Protein AF-A0A183CKM4-F1 (afdb_monomer)

Foldseek 3Di:
DDDDDDDDDPPPQDPWDADPVLDIPSDPPVFDPDCVTPSVLVSLVNVCVVPVVSCCVNVNDDVVQQQFPPVPPDDDQVQQCPDPPDSHTHAPVRHDDDDPPVVVCCVPCVVVDDDDDLLPDDLLVLVVQLVRVPPDPSNLSSLLNCVVVQWWAFQVVRWIKHADPPKDDFPDDPPFKTFIWIFIQDPVVRDTDTDTDIDGPVRIDDRRDDPPDPDDDDDDDDDDDDDDDDDDDDDDDDDDDDDDDDDDDDDDDDDDDDPPPVVLVVLVVQLVCQLVQNHDPPVVVVVSLVVCLVPVCSCVVRVVLVSLVSCLVRPLLNSLSSLLVCLVPPVPSNVVVLVVLLVDQDDPSSLNSLLNNVVSCLVVVHDDPPVSVVSVLVRLLVSLVVCVVVPPVVVSLVSLLSSLVSLLSLLVRPPNDDPVVLVVLLVSLVVPVVDPSSVVSNVSSVVSVVD

InterPro domains:
  IPR007282 NOT2/NOT3/NOT5, C-terminal [PF04153] (79-204)
  IPR019312 CCR4-NOT transcription complex subunit 11, C-terminal domain [PF10155] (316-444)
  IPR038635 CCR4-NOT complex subunit 2/3/5, C-terminal domain superfamily [G3DSA:2.30.30.1020] (27-220)
  IPR040168 Not2/Not3/Not5 [PTHR23326] (15-205)

Mean predicted aligned error: 20.28 Å

Nearest PDB structures (foldseek):
  5fu7-assembly2_F  TM=8.523E-01  e=6.180E-17  Homo sapiens
  4c0g-assembly3_F  TM=9.162E-01  e=1.648E-05  Homo sapiens
  4c0f-assembly2_D  TM=7.193E-01  e=8.018E-07  Homo sapiens
  4by6-assembly2_B  TM=6.004E-01  e=2.706E-07  Saccharomyces cerevisiae S288C
  4by6-assembly1_E  TM=6.064E-01  e=3.766E-07  Saccharomyces cerevisiae S288C

Organism: Globodera pallida (NCBI:txid36090)

Secondary structure (DSSP, 8-state):
----PPPPP-------EE-TTS-EE---TTS--STTSHHHHHHHHHHGGG-HHHHHHHT---GGGSS--TT-SSS-GGGG---TT-SSPPPGGGS-----GGG-THHHHGGGSPP--GGGS-HHHHHHHHHHSTTSHHHHHHHHHHHHTT-EEETTTTEEEEE-TTPPP-EEETTTEEEEEEEEEETTTTEEEEEEEEEEGGGB--S---TT----------S-----------------------------------THHHHHHHHHHHHHHHTTT-PPPHHHHHHHHHHHHH-GGGGTTTTGGGGHHHHHHH-HHHHHHHHHHHHHH-HHHHHHHHHHHHHSPP-HHHHHHHHHHHHHHHHTTPPP-HHHHHHHHHHHHHHHHHHHHTT-HHHHHHHHHHHHHHHHHHHH-TT---HHHHHHHHHHHHHTTTSHHHHHHHHHHHHHHH-

Structure (mmCIF, N/CA/C/O backbone):
data_AF-A0A183CKM4-F1
#
_entry.id   AF-A0A183CKM4-F1
#
loop_
_atom_site.group_PDB
_atom_site.id
_atom_site.type_symbol
_atom_site.label_atom_id
_atom_site.label_alt_id
_atom_site.label_comp_id
_atom_site.label_asym_id
_atom_site.label_entity_id
_atom_site.label_seq_id
_atom_site.pdbx_PDB_ins_code
_atom_site.Cartn_x
_atom_site.Cartn_y
_atom_site.Cartn_z
_atom_site.occupancy
_atom_site.B_iso_or_equiv
_atom_site.auth_seq_id
_atom_site.auth_comp_id
_atom_site.auth_asym_id
_atom_site.auth_atom_id
_atom_site.pdbx_PDB_model_num
ATOM 1 N N . MET A 1 1 ? 6.998 75.369 54.227 1.00 36.34 1 MET A N 1
ATOM 2 C CA . MET A 1 1 ? 7.201 73.943 53.897 1.00 36.34 1 MET A CA 1
ATOM 3 C C . MET A 1 1 ? 6.479 73.640 52.594 1.00 36.34 1 MET A C 1
ATOM 5 O O . MET A 1 1 ? 5.259 73.588 52.594 1.00 36.34 1 MET A O 1
ATOM 9 N N . LYS A 1 2 ? 7.208 73.531 51.478 1.00 32.09 2 LYS A N 1
ATOM 10 C CA . LYS A 1 2 ? 6.679 73.035 50.200 1.00 32.09 2 LYS A CA 1
ATOM 11 C C . LYS A 1 2 ? 7.373 71.707 49.904 1.00 32.09 2 LYS A C 1
ATOM 13 O O . LYS A 1 2 ? 8.597 71.652 49.938 1.00 32.09 2 LYS A O 1
ATOM 18 N N . GLN A 1 3 ? 6.566 70.670 49.691 1.00 36.59 3 GLN A N 1
ATOM 19 C CA . GLN A 1 3 ? 6.976 69.362 49.182 1.00 36.59 3 GLN A CA 1
ATOM 20 C C . GLN A 1 3 ? 7.604 69.516 47.797 1.00 36.59 3 GLN A C 1
ATOM 22 O O . GLN A 1 3 ? 7.101 70.275 46.968 1.00 36.59 3 GLN A O 1
ATOM 27 N N . GLN A 1 4 ? 8.677 68.769 47.552 1.00 34.84 4 GLN A N 1
ATOM 28 C CA . GLN A 1 4 ? 9.322 68.662 46.253 1.00 34.84 4 GLN A CA 1
ATOM 29 C C . GLN A 1 4 ? 9.299 67.186 45.847 1.00 34.84 4 GLN A C 1
ATOM 31 O O . GLN A 1 4 ? 9.821 66.334 46.565 1.00 34.84 4 GLN A O 1
ATOM 36 N N . LEU A 1 5 ? 8.610 66.910 44.736 1.00 41.34 5 LEU A N 1
ATOM 37 C CA . LEU A 1 5 ? 8.597 65.625 44.044 1.00 41.34 5 LEU A CA 1
ATOM 38 C C . LEU A 1 5 ? 10.005 65.288 43.531 1.00 41.34 5 LEU A C 1
ATOM 40 O O . LEU A 1 5 ? 10.700 66.168 43.021 1.00 41.34 5 LEU A O 1
ATOM 44 N N . ALA A 1 6 ? 10.378 64.010 43.605 1.00 35.78 6 ALA A N 1
ATOM 45 C CA . ALA A 1 6 ? 11.508 63.439 42.874 1.00 35.78 6 ALA A CA 1
ATOM 46 C C . ALA A 1 6 ? 10.998 62.709 41.607 1.00 35.78 6 ALA A C 1
ATOM 48 O O . ALA A 1 6 ? 9.869 62.214 41.622 1.00 35.78 6 ALA A O 1
ATOM 49 N N . PRO A 1 7 ? 11.780 62.676 40.511 1.00 39.44 7 PRO A N 1
ATOM 50 C CA . PRO A 1 7 ? 11.288 62.347 39.174 1.00 39.44 7 PRO A CA 1
ATOM 51 C C . PRO A 1 7 ? 11.254 60.835 38.896 1.00 39.44 7 PRO A C 1
ATOM 53 O O . PRO A 1 7 ? 12.168 60.104 39.279 1.00 39.44 7 PRO A O 1
ATOM 56 N N . GLU A 1 8 ? 10.220 60.386 38.178 1.00 37.56 8 GLU A N 1
ATOM 57 C CA . GLU A 1 8 ? 10.169 59.066 37.538 1.00 37.56 8 GLU A CA 1
ATOM 58 C C . GLU A 1 8 ? 11.313 58.932 36.524 1.00 37.56 8 GLU A C 1
ATOM 60 O O . GLU A 1 8 ? 11.471 59.751 35.617 1.00 37.56 8 GLU A O 1
ATOM 65 N N . ASN A 1 9 ? 12.113 57.880 36.680 1.00 35.09 9 ASN A N 1
ATOM 66 C CA . ASN A 1 9 ? 13.118 57.481 35.706 1.00 35.09 9 ASN A CA 1
ATOM 67 C C . ASN A 1 9 ? 12.404 56.638 34.632 1.00 35.09 9 ASN A C 1
ATOM 69 O O . ASN A 1 9 ? 11.726 55.680 35.010 1.00 35.09 9 ASN A O 1
ATOM 73 N N . PRO A 1 10 ? 12.506 56.949 33.326 1.00 41.66 10 PRO A N 1
ATOM 74 C CA . PRO A 1 10 ? 11.855 56.154 32.297 1.00 41.66 10 PRO A CA 1
ATOM 75 C C . PRO A 1 10 ? 12.564 54.804 32.237 1.00 41.66 10 PRO A C 1
ATOM 77 O O . PRO A 1 10 ? 13.668 54.688 31.698 1.00 41.66 10 PRO A O 1
ATOM 80 N N . GLU A 1 11 ? 11.954 53.781 32.836 1.00 44.72 11 GLU A N 1
ATOM 81 C CA . GLU A 1 11 ? 12.382 52.408 32.632 1.00 44.72 11 GLU A CA 1
ATOM 82 C C . GLU A 1 11 ? 12.466 52.185 31.125 1.00 44.72 11 GLU A C 1
ATOM 84 O O . GLU A 1 11 ? 11.502 52.395 30.384 1.00 44.72 11 GLU A O 1
ATOM 89 N N . LYS A 1 12 ? 13.661 51.809 30.657 1.00 46.12 12 LYS A N 1
ATOM 90 C CA . LYS A 1 12 ? 13.838 51.222 29.335 1.00 46.12 12 LYS A CA 1
ATOM 91 C C . LYS A 1 12 ? 12.820 50.098 29.256 1.00 46.12 12 LYS A C 1
ATOM 93 O O . LYS A 1 12 ? 13.036 49.053 29.864 1.00 46.12 12 LYS A O 1
ATOM 98 N N . VAL A 1 13 ? 11.721 50.333 28.543 1.00 52.66 13 VAL A N 1
ATOM 99 C CA . VAL A 1 13 ? 10.747 49.303 28.206 1.00 52.66 13 VAL A CA 1
ATOM 100 C C . VAL A 1 13 ? 11.523 48.306 27.365 1.00 52.66 13 VAL A C 1
ATOM 102 O O . VAL A 1 13 ? 11.691 48.476 26.158 1.00 52.66 13 VAL A O 1
ATOM 105 N N . GLY A 1 14 ? 12.120 47.315 28.027 1.00 57.81 14 GLY A N 1
ATOM 106 C CA . GLY A 1 14 ? 12.705 46.187 27.339 1.00 57.81 14 GLY A CA 1
ATOM 107 C C . GLY A 1 14 ? 11.608 45.609 26.457 1.00 57.81 14 GLY A C 1
ATOM 108 O O . GLY A 1 14 ? 10.433 45.627 26.825 1.00 57.81 14 GLY A O 1
ATOM 109 N N . GLY A 1 15 ? 11.956 45.113 25.278 1.00 69.31 15 GLY A N 1
ATOM 110 C CA . GLY A 1 15 ? 11.014 44.275 24.551 1.00 69.31 15 GLY A CA 1
ATOM 111 C C . GLY A 1 15 ? 10.627 43.047 25.384 1.00 69.31 15 GLY A C 1
ATOM 112 O O . GLY A 1 15 ? 11.151 42.804 26.477 1.00 69.31 15 GLY A O 1
ATOM 113 N N . ILE A 1 16 ? 9.730 42.243 24.830 1.00 78.88 16 ILE A N 1
ATOM 114 C CA . ILE A 1 16 ? 9.413 40.915 25.355 1.00 78.88 16 ILE A CA 1
ATOM 115 C C . ILE A 1 16 ? 10.720 40.112 25.468 1.00 78.88 16 ILE A C 1
ATOM 117 O O . ILE A 1 16 ? 11.472 40.013 24.497 1.00 78.88 16 ILE A O 1
ATOM 121 N N . GLN A 1 17 ? 11.004 39.563 26.651 1.00 79.06 17 GLN A N 1
ATOM 122 C CA . GLN A 1 17 ? 12.211 38.780 26.918 1.00 79.06 17 GLN A CA 1
ATOM 123 C C . GLN A 1 17 ? 11.848 37.311 27.097 1.00 79.06 17 GLN A C 1
ATOM 125 O O . GLN A 1 17 ? 10.969 36.970 27.879 1.00 79.06 17 GLN A O 1
ATOM 130 N N . THR A 1 18 ? 12.546 36.439 26.385 1.00 73.56 18 THR A N 1
ATOM 131 C CA . THR A 1 18 ? 12.329 34.988 26.390 1.00 73.56 18 THR A CA 1
ATOM 132 C C . THR A 1 18 ? 13.556 34.290 26.958 1.00 73.56 18 THR A C 1
ATOM 134 O O . THR A 1 18 ? 14.667 34.526 26.474 1.00 73.56 18 THR A O 1
ATOM 137 N N . HIS A 1 19 ? 13.356 33.414 27.933 1.00 77.38 19 HIS A N 1
ATOM 138 C CA . HIS A 1 19 ? 14.413 32.671 28.614 1.00 77.38 19 HIS A CA 1
ATOM 139 C C . HIS A 1 19 ? 14.548 31.240 28.051 1.00 77.38 19 HIS A C 1
ATOM 141 O O . HIS A 1 19 ? 13.590 30.719 27.475 1.00 77.38 19 HIS A O 1
ATOM 147 N N . PRO A 1 20 ? 15.720 30.586 28.192 1.00 67.62 20 PRO A N 1
ATOM 148 C CA . PRO A 1 20 ? 15.959 29.224 27.686 1.00 67.62 20 PRO A CA 1
ATOM 149 C C . PRO A 1 20 ? 15.082 28.134 28.322 1.00 67.62 20 PRO A C 1
ATOM 151 O O . PRO A 1 20 ? 14.969 27.043 27.778 1.00 67.62 20 PRO A O 1
ATOM 154 N N . ASP A 1 21 ? 14.463 28.420 29.467 1.00 66.75 21 ASP A N 1
ATOM 155 C CA . ASP A 1 21 ? 13.521 27.546 30.177 1.00 66.75 21 ASP A CA 1
ATOM 156 C C . ASP A 1 21 ? 12.076 27.645 29.639 1.00 66.75 21 ASP A C 1
ATOM 158 O O . ASP A 1 21 ? 11.161 27.043 30.201 1.00 66.75 21 ASP A O 1
ATOM 162 N N . GLY A 1 22 ? 11.853 28.420 28.570 1.00 67.06 22 GLY A N 1
ATOM 163 C CA . GLY A 1 22 ? 10.538 28.646 27.968 1.00 67.06 22 GLY A CA 1
ATOM 164 C C . GLY A 1 22 ? 9.711 29.741 28.649 1.00 67.06 22 GLY A C 1
ATOM 165 O O . GLY A 1 22 ? 8.569 29.970 28.251 1.00 67.06 22 GLY A O 1
ATOM 166 N N . ARG A 1 23 ? 10.246 30.450 29.654 1.00 75.81 23 ARG A N 1
ATOM 167 C CA . ARG A 1 23 ? 9.539 31.570 30.293 1.00 75.81 23 ARG A CA 1
ATOM 168 C C . ARG A 1 23 ? 9.643 32.846 29.468 1.00 75.81 23 ARG A C 1
ATOM 170 O O . ARG A 1 23 ? 10.711 33.207 28.975 1.00 75.81 23 ARG A O 1
ATOM 177 N N . VAL A 1 24 ? 8.533 33.577 29.386 1.00 79.44 24 VAL A N 1
ATOM 178 C CA . VAL A 1 24 ? 8.466 34.890 28.735 1.00 79.44 24 VAL A CA 1
ATOM 179 C C . VAL A 1 24 ? 8.153 35.952 29.774 1.00 79.44 24 VAL A C 1
ATOM 181 O O . VAL A 1 24 ? 7.127 35.902 30.447 1.00 79.44 24 VAL A O 1
ATOM 184 N N . THR A 1 25 ? 9.056 36.910 29.919 1.00 81.44 25 THR A N 1
ATOM 185 C CA . THR A 1 25 ? 8.960 38.018 30.867 1.00 81.44 25 THR A CA 1
ATOM 186 C C . THR A 1 25 ? 8.824 39.340 30.126 1.00 81.44 25 THR A C 1
ATOM 188 O O . THR A 1 25 ? 9.180 39.444 28.951 1.00 81.44 25 THR A O 1
ATOM 191 N N . ASN A 1 26 ? 8.348 40.370 30.829 1.00 81.62 26 ASN A N 1
ATOM 192 C CA . ASN A 1 26 ? 8.188 41.716 30.276 1.00 81.62 26 ASN A CA 1
ATOM 193 C C . ASN A 1 26 ? 7.140 41.790 29.140 1.00 81.62 26 ASN A C 1
ATOM 195 O O . ASN A 1 26 ? 7.306 42.501 28.150 1.00 81.62 26 ASN A O 1
ATOM 199 N N . ILE A 1 27 ? 6.057 41.012 29.284 1.00 79.75 27 ILE A N 1
ATOM 200 C CA . ILE A 1 27 ? 4.868 41.092 28.426 1.00 79.75 27 ILE A CA 1
ATOM 201 C C . ILE A 1 27 ? 4.082 42.345 28.843 1.00 79.75 27 ILE A C 1
ATOM 203 O O . ILE A 1 27 ? 3.710 42.450 30.015 1.00 79.75 27 ILE A O 1
ATOM 207 N N . PRO A 1 28 ? 3.816 43.300 27.933 1.00 82.25 28 PRO A N 1
ATOM 208 C CA . PRO A 1 28 ? 3.028 44.486 28.253 1.00 82.25 28 PRO A CA 1
ATOM 209 C C . PRO A 1 28 ? 1.651 44.108 28.807 1.00 82.25 28 PRO A C 1
ATOM 211 O O . PRO A 1 28 ? 0.993 43.227 28.268 1.00 82.25 28 PRO A O 1
ATOM 214 N N . SER A 1 29 ? 1.151 44.827 29.811 1.00 75.19 29 SER A N 1
ATOM 215 C CA . SER A 1 29 ? -0.142 44.540 30.461 1.00 75.19 29 SER A CA 1
ATOM 216 C C . SER A 1 29 ? -1.373 44.690 29.551 1.00 75.19 29 SER A C 1
ATOM 218 O O . SER A 1 29 ? -2.463 44.266 29.917 1.00 75.19 29 SER A O 1
ATOM 220 N N . ARG A 1 30 ? -1.209 45.264 28.350 1.00 82.56 30 ARG A N 1
ATOM 221 C CA . ARG A 1 30 ? -2.235 45.303 27.288 1.00 82.56 30 ARG A CA 1
ATOM 222 C C . ARG A 1 30 ? -2.192 44.097 26.340 1.00 82.56 30 ARG A C 1
ATOM 224 O O . ARG A 1 30 ? -3.063 43.975 25.486 1.00 82.56 30 ARG A O 1
ATOM 231 N N . MET A 1 31 ? -1.160 43.262 26.428 1.00 79.69 31 MET A N 1
ATOM 232 C CA . MET A 1 31 ? -0.961 42.086 25.587 1.00 79.69 31 MET A CA 1
ATOM 233 C C . MET A 1 31 ? -1.436 40.835 26.330 1.00 79.69 31 MET A C 1
ATOM 235 O O . MET A 1 31 ? -1.273 40.722 27.542 1.00 79.69 31 MET A O 1
ATOM 239 N N . LEU A 1 32 ? -2.009 39.887 25.588 1.00 84.06 32 LEU A N 1
ATOM 240 C CA . LEU A 1 32 ? -2.391 38.583 26.123 1.00 84.06 32 LEU A CA 1
ATOM 241 C C . LEU A 1 32 ? -1.155 37.849 26.660 1.00 84.06 32 LEU A C 1
ATOM 243 O O . LEU A 1 32 ? -0.163 37.681 25.946 1.00 84.06 32 LEU A O 1
ATOM 247 N N . ASN A 1 33 ? -1.230 37.432 27.922 1.00 80.88 33 ASN A N 1
ATOM 248 C CA . ASN A 1 33 ? -0.178 36.717 28.647 1.00 80.88 33 ASN A CA 1
ATOM 249 C C . ASN A 1 33 ? -0.422 35.197 28.711 1.00 80.88 33 ASN A C 1
ATOM 251 O O . ASN A 1 33 ? 0.251 34.500 29.468 1.00 80.88 33 ASN A O 1
ATOM 255 N N . ASP A 1 34 ? -1.383 34.699 27.935 1.00 81.06 34 ASP A N 1
ATOM 256 C CA . ASP A 1 34 ? -1.747 33.291 27.831 1.00 81.06 34 ASP A CA 1
ATOM 257 C C . ASP A 1 34 ? -1.166 32.633 26.562 1.00 81.06 34 ASP A C 1
ATOM 259 O O . ASP A 1 34 ? -0.466 33.255 25.755 1.00 81.06 34 ASP A O 1
ATOM 263 N N . GLN A 1 35 ? -1.462 31.344 26.380 1.00 79.44 35 GLN A N 1
ATOM 264 C CA . GLN A 1 35 ? -1.020 30.553 25.225 1.00 79.44 35 GLN A CA 1
ATOM 265 C C . GLN A 1 35 ? -1.636 30.994 23.884 1.00 79.44 35 GLN A C 1
ATOM 267 O O . GLN A 1 35 ? -1.154 30.575 22.834 1.00 79.44 35 GLN A O 1
ATOM 272 N N . PHE A 1 36 ? -2.690 31.815 23.904 1.00 84.25 36 PHE A N 1
ATOM 273 C CA . PHE A 1 36 ? -3.389 32.293 22.708 1.00 84.25 36 PHE A CA 1
ATOM 274 C C . PHE A 1 36 ? -2.850 33.651 22.222 1.00 84.25 36 PHE A C 1
ATOM 276 O O . PHE A 1 36 ? -3.186 34.097 21.124 1.00 84.25 36 PHE A O 1
ATOM 283 N N . GLY A 1 37 ? -2.001 34.311 23.018 1.00 85.31 37 GLY A N 1
ATOM 284 C CA . GLY A 1 37 ? -1.320 35.554 22.669 1.00 85.31 37 GLY A CA 1
ATOM 285 C C . GLY A 1 37 ? -0.040 35.380 21.840 1.00 85.31 37 GLY A C 1
ATOM 286 O O . GLY A 1 37 ? 0.531 34.298 21.721 1.00 85.31 37 GLY A O 1
ATOM 287 N N . MET A 1 38 ? 0.488 36.498 21.325 1.00 83.25 38 MET A N 1
ATOM 288 C CA . MET A 1 38 ? 1.754 36.524 20.567 1.00 83.25 38 MET A CA 1
ATOM 289 C C . MET A 1 38 ? 2.964 36.061 21.392 1.00 83.25 38 MET A C 1
ATOM 291 O O . MET A 1 38 ? 3.912 35.512 20.834 1.00 83.25 38 MET A O 1
ATOM 295 N N . ALA A 1 39 ? 2.935 36.264 22.713 1.00 81.44 39 ALA A N 1
ATOM 296 C CA . ALA A 1 39 ? 3.947 35.726 23.617 1.00 81.44 39 ALA A CA 1
ATOM 297 C C . ALA A 1 39 ? 3.894 34.189 23.663 1.00 81.44 39 ALA A C 1
ATOM 299 O O . ALA A 1 39 ? 4.939 33.551 23.583 1.00 81.44 39 ALA A O 1
ATOM 300 N N . GLY A 1 40 ? 2.690 33.602 23.698 1.00 82.31 40 GLY A N 1
ATOM 301 C CA . GLY A 1 40 ? 2.475 32.156 23.598 1.00 82.31 40 GLY A CA 1
ATOM 302 C C . GLY A 1 40 ? 2.972 31.573 22.273 1.00 82.31 40 GLY A C 1
ATOM 303 O O . GLY A 1 40 ? 3.690 30.575 22.281 1.00 82.31 40 GLY A O 1
ATOM 304 N N . LEU A 1 41 ? 2.692 32.243 21.146 1.00 83.81 41 LEU A N 1
ATOM 305 C CA . LEU A 1 41 ? 3.220 31.856 19.830 1.00 83.81 41 LEU A CA 1
ATOM 306 C C . LEU A 1 41 ? 4.756 31.891 19.789 1.00 83.81 41 LEU A C 1
ATOM 308 O O . LEU A 1 41 ? 5.375 30.996 19.223 1.00 83.81 41 LEU A O 1
ATOM 312 N N . LEU A 1 42 ? 5.386 32.897 20.400 1.00 80.50 42 LEU A N 1
ATOM 313 C CA . LEU A 1 42 ? 6.845 33.008 20.447 1.00 80.50 42 LEU A CA 1
ATOM 314 C C . LEU A 1 42 ? 7.481 31.896 21.296 1.00 80.50 42 LEU A C 1
ATOM 316 O O . LEU A 1 42 ? 8.485 31.315 20.882 1.00 80.50 42 LEU A O 1
ATOM 320 N N . THR A 1 43 ? 6.894 31.578 22.453 1.00 79.12 43 THR A N 1
ATOM 321 C CA . THR A 1 43 ? 7.315 30.435 23.281 1.00 79.12 43 THR A CA 1
ATOM 322 C C . THR A 1 43 ? 7.194 29.133 22.509 1.00 79.12 43 THR A C 1
ATOM 324 O O . THR A 1 43 ? 8.119 28.324 22.509 1.00 79.12 43 THR A O 1
ATOM 327 N N . PHE A 1 44 ? 6.071 28.954 21.814 1.00 78.75 44 PHE A N 1
ATOM 328 C CA . PHE A 1 44 ? 5.821 27.795 20.975 1.00 78.75 44 PHE A CA 1
ATOM 329 C C . PHE A 1 44 ? 6.864 27.685 19.859 1.00 78.75 44 PHE A C 1
ATOM 331 O O . PHE A 1 44 ? 7.486 26.637 19.729 1.00 78.75 44 PHE A O 1
ATOM 338 N N . LEU A 1 45 ? 7.155 28.776 19.139 1.00 78.94 45 LEU A N 1
ATOM 339 C CA . LEU A 1 45 ? 8.158 28.792 18.071 1.00 78.94 45 LEU A CA 1
ATOM 340 C C . LEU A 1 45 ? 9.569 28.416 18.545 1.00 78.94 45 LEU A C 1
ATOM 342 O O . LEU A 1 45 ? 10.291 27.742 17.818 1.00 78.94 45 LEU A O 1
ATOM 346 N N . ARG A 1 46 ? 9.956 28.801 19.767 1.00 76.56 46 ARG A N 1
ATOM 347 C CA . ARG A 1 46 ? 11.261 28.434 20.346 1.00 76.56 46 ARG A CA 1
ATOM 348 C C . ARG A 1 46 ? 11.302 27.013 20.900 1.00 76.56 46 ARG A C 1
ATOM 350 O O . ARG A 1 46 ? 12.328 26.352 20.801 1.00 76.56 46 ARG A O 1
ATOM 357 N N . ALA A 1 47 ? 10.195 26.522 21.454 1.00 75.62 47 ALA A N 1
ATOM 358 C CA . ALA A 1 47 ? 10.097 25.148 21.947 1.00 75.62 47 ALA A CA 1
ATOM 359 C C . ALA A 1 47 ? 10.190 24.106 20.815 1.00 75.62 47 ALA A C 1
ATOM 361 O O . ALA A 1 47 ? 10.618 22.975 21.046 1.00 75.62 47 ALA A O 1
ATOM 362 N N . ILE A 1 48 ? 9.830 24.490 19.585 1.00 72.44 48 ILE A N 1
ATOM 363 C CA . ILE A 1 48 ? 9.919 23.640 18.390 1.00 72.44 48 ILE A CA 1
ATOM 364 C C . ILE A 1 48 ? 11.352 23.182 18.095 1.00 72.44 48 ILE A C 1
ATOM 366 O O . ILE A 1 48 ? 11.535 22.048 17.656 1.00 72.44 48 ILE A O 1
ATOM 370 N N . GLU A 1 49 ? 12.365 24.012 18.369 1.00 65.88 49 GLU A N 1
ATOM 371 C CA . GLU A 1 49 ? 13.775 23.658 18.139 1.00 65.88 49 GLU A CA 1
ATOM 372 C C . GLU A 1 49 ? 14.204 22.415 18.947 1.00 65.88 49 GLU A C 1
ATOM 374 O O . GLU A 1 49 ? 15.122 21.705 18.542 1.00 65.88 49 GLU A O 1
ATOM 379 N N . GLY A 1 50 ? 13.507 22.108 20.051 1.00 70.50 50 GLY A N 1
ATOM 380 C CA . GLY A 1 50 ? 13.761 20.941 20.901 1.00 70.50 50 GLY A CA 1
ATOM 381 C C . GLY A 1 50 ? 12.842 19.732 20.674 1.00 70.50 50 GLY A C 1
ATOM 382 O O . GLY A 1 50 ? 13.063 18.697 21.300 1.00 70.50 50 GLY A O 1
ATOM 383 N N . ALA A 1 51 ? 11.812 19.826 19.820 1.00 68.25 51 ALA A N 1
ATOM 384 C CA . ALA A 1 51 ? 10.781 18.789 19.682 1.00 68.25 51 ALA A CA 1
ATOM 385 C C . ALA A 1 51 ? 10.352 18.555 18.212 1.00 68.25 51 ALA A C 1
ATOM 387 O O . ALA A 1 51 ? 9.415 19.202 17.728 1.00 68.25 51 ALA A O 1
ATOM 388 N N . PRO A 1 52 ? 10.952 17.576 17.501 1.00 63.00 52 PRO A N 1
ATOM 389 C CA . PRO A 1 52 ? 10.722 17.355 16.067 1.00 63.00 52 PRO A CA 1
ATOM 390 C C . PRO A 1 52 ? 9.274 16.991 15.693 1.00 63.00 52 PRO A C 1
ATOM 392 O O . PRO A 1 52 ? 8.845 17.245 14.572 1.00 63.00 52 PRO A O 1
ATOM 395 N N . SER A 1 53 ? 8.478 16.451 16.621 1.00 64.38 53 SER A N 1
ATOM 396 C CA . SER A 1 53 ? 7.065 16.118 16.383 1.00 64.38 53 SER A CA 1
ATOM 397 C C . SER A 1 53 ? 6.135 17.338 16.325 1.00 64.38 53 SER A C 1
ATOM 399 O O . SER A 1 53 ? 5.054 17.249 15.746 1.00 64.38 53 SER A O 1
ATOM 401 N N . ILE A 1 54 ? 6.530 18.466 16.928 1.00 65.12 54 ILE A N 1
ATOM 402 C CA . ILE A 1 54 ? 5.732 19.704 17.000 1.00 65.12 54 ILE A CA 1
ATOM 403 C C . ILE A 1 54 ? 6.096 20.658 15.848 1.00 65.12 54 ILE A C 1
ATOM 405 O O . ILE A 1 54 ? 5.233 21.403 15.379 1.00 65.12 54 ILE A O 1
ATOM 409 N N . VAL A 1 55 ? 7.328 20.558 15.320 1.00 65.38 55 VAL A N 1
ATOM 410 C CA . VAL A 1 55 ? 7.814 21.249 14.103 1.00 65.38 55 VAL A CA 1
ATOM 411 C C . VAL A 1 55 ? 6.781 21.186 12.980 1.00 65.38 55 VAL A C 1
ATOM 413 O O . VAL A 1 55 ? 6.409 22.212 12.413 1.00 65.38 55 VAL A O 1
ATOM 416 N N . GLY A 1 56 ? 6.259 19.987 12.714 1.00 67.69 56 GLY A N 1
ATOM 417 C CA . GLY A 1 56 ? 5.363 19.737 11.591 1.00 67.69 56 GLY A CA 1
ATOM 418 C C . GLY A 1 56 ? 4.010 20.445 11.649 1.00 67.69 56 GLY A C 1
ATOM 419 O O . GLY A 1 56 ? 3.429 20.707 10.600 1.00 67.69 56 GLY A O 1
ATOM 420 N N . LEU A 1 57 ? 3.505 20.756 12.847 1.00 73.06 57 LEU A N 1
ATOM 421 C CA . LEU A 1 57 ? 2.220 21.445 13.035 1.00 73.06 57 LEU A CA 1
ATOM 422 C C . LEU A 1 57 ? 2.362 22.969 12.993 1.00 73.06 57 LEU A C 1
ATOM 424 O O . LEU A 1 57 ? 1.406 23.670 12.678 1.00 73.06 57 LEU A O 1
ATOM 428 N N . ALA A 1 58 ? 3.543 23.468 13.341 1.00 72.06 58 ALA A N 1
ATOM 429 C CA . ALA A 1 58 ? 3.788 24.873 13.618 1.00 72.06 58 ALA A CA 1
ATOM 430 C C . ALA A 1 58 ? 4.538 25.592 12.493 1.00 72.06 58 ALA A C 1
ATOM 432 O O . ALA A 1 58 ? 4.140 26.671 12.067 1.00 72.06 58 ALA A O 1
ATOM 433 N N . LEU A 1 59 ? 5.623 24.978 12.014 1.00 76.69 59 LEU A N 1
ATOM 434 C CA . LEU A 1 59 ? 6.411 25.453 10.875 1.00 76.69 59 LEU A CA 1
ATOM 435 C C . LEU A 1 59 ? 5.906 24.848 9.558 1.00 76.69 59 LEU A C 1
ATOM 437 O O . LEU A 1 59 ? 6.167 25.391 8.488 1.00 76.69 59 LEU A O 1
ATOM 441 N N . GLY A 1 60 ? 5.139 23.757 9.647 1.00 75.94 60 GLY A N 1
ATOM 442 C CA . GLY A 1 60 ? 4.617 23.033 8.498 1.00 75.94 60 GLY A CA 1
ATOM 443 C C . GLY A 1 60 ? 5.646 22.086 7.882 1.00 75.94 60 GLY A C 1
ATOM 444 O O . GLY A 1 60 ? 6.775 21.950 8.351 1.00 75.94 60 GLY A O 1
ATOM 445 N N . HIS A 1 61 ? 5.226 21.410 6.818 1.00 78.88 61 HIS A N 1
ATOM 446 C CA . HIS A 1 61 ? 6.100 20.619 5.959 1.00 78.88 61 HIS A CA 1
ATOM 447 C C . HIS A 1 61 ? 6.094 21.221 4.560 1.00 78.88 61 HIS A C 1
ATOM 449 O O . HIS A 1 61 ? 5.068 21.738 4.111 1.00 78.88 61 HIS A O 1
ATOM 455 N N . ASP A 1 62 ? 7.218 21.107 3.854 1.00 80.62 62 ASP A N 1
ATOM 456 C CA . ASP A 1 62 ? 7.239 21.402 2.427 1.00 80.62 62 ASP A CA 1
ATOM 457 C C . ASP A 1 62 ? 6.419 20.346 1.679 1.00 80.62 62 ASP A C 1
ATOM 459 O O . ASP A 1 62 ? 6.844 19.206 1.481 1.00 80.62 62 ASP A O 1
ATOM 463 N N . LEU A 1 63 ? 5.216 20.745 1.276 1.00 80.50 63 LEU A N 1
ATOM 464 C CA . LEU A 1 63 ? 4.272 19.882 0.577 1.00 80.50 63 LEU A CA 1
ATOM 465 C C . LEU A 1 63 ? 4.761 19.503 -0.830 1.00 80.50 63 LEU A C 1
ATOM 467 O O . LEU A 1 63 ? 4.261 18.538 -1.404 1.00 80.50 63 LEU A O 1
ATOM 471 N N . SER A 1 64 ? 5.754 20.217 -1.372 1.00 79.75 64 SER A N 1
ATOM 472 C CA . SER A 1 64 ? 6.363 19.917 -2.674 1.00 79.75 64 SER A CA 1
ATOM 473 C C . SER A 1 64 ? 7.110 18.579 -2.666 1.00 79.75 64 SER A C 1
ATOM 475 O O . SER A 1 64 ? 7.241 17.941 -3.709 1.00 79.75 64 SER A O 1
ATOM 477 N N . ASN A 1 65 ? 7.547 18.122 -1.487 1.00 77.94 65 ASN A N 1
ATOM 478 C CA . ASN A 1 65 ? 8.279 16.865 -1.314 1.00 77.94 65 ASN A CA 1
ATOM 479 C C . ASN A 1 65 ? 7.366 15.651 -1.082 1.00 77.94 65 ASN A C 1
ATOM 481 O O . ASN A 1 65 ? 7.864 14.544 -0.911 1.00 77.94 65 ASN A O 1
ATOM 485 N N . LEU A 1 66 ? 6.041 15.828 -1.102 1.00 76.12 66 LEU A N 1
ATOM 486 C CA . LEU A 1 66 ? 5.067 14.746 -0.900 1.00 76.12 66 LEU A CA 1
ATOM 487 C C . LEU A 1 66 ? 4.740 13.964 -2.183 1.00 76.12 66 LEU A C 1
ATOM 489 O O . LEU A 1 66 ? 3.738 13.258 -2.232 1.00 76.12 66 LEU A O 1
ATOM 493 N N . GLY A 1 67 ? 5.515 14.141 -3.257 1.00 72.44 67 GLY A N 1
ATOM 494 C CA . GLY A 1 67 ? 5.289 13.418 -4.515 1.00 72.44 67 GLY A CA 1
ATOM 495 C C . GLY A 1 67 ? 4.034 13.839 -5.288 1.00 72.44 67 GLY A C 1
ATOM 496 O O . GLY A 1 67 ? 3.662 13.196 -6.269 1.00 72.44 67 GLY A O 1
ATOM 497 N N . LEU A 1 68 ? 3.378 14.931 -4.881 1.00 77.94 68 LEU A N 1
ATOM 498 C CA . LEU A 1 68 ? 2.191 15.480 -5.533 1.00 77.94 68 LEU A CA 1
ATOM 499 C C . LEU A 1 68 ? 2.556 16.713 -6.360 1.00 77.94 68 LEU A C 1
ATOM 501 O O . LEU A 1 68 ? 3.173 17.656 -5.871 1.00 77.94 68 LEU A O 1
ATOM 505 N N . ASN A 1 69 ? 2.112 16.753 -7.617 1.00 77.19 69 ASN A N 1
ATOM 506 C CA . ASN A 1 69 ? 2.298 17.932 -8.457 1.00 77.19 69 ASN A CA 1
ATOM 507 C C . ASN A 1 69 ? 1.211 18.983 -8.179 1.00 77.19 69 ASN A C 1
ATOM 509 O O . ASN A 1 69 ? 0.236 19.101 -8.922 1.00 77.19 69 ASN A O 1
ATOM 513 N N . LEU A 1 70 ? 1.394 19.768 -7.116 1.00 79.69 70 LEU A N 1
ATOM 514 C CA . LEU A 1 70 ? 0.456 20.825 -6.707 1.00 79.69 70 LEU A CA 1
ATOM 515 C C . LEU A 1 70 ? 0.326 21.966 -7.736 1.00 79.69 70 LEU A C 1
ATOM 517 O O . LEU A 1 70 ? -0.638 22.724 -7.699 1.00 79.69 70 LEU A O 1
ATOM 521 N N . ASN A 1 71 ? 1.256 22.056 -8.691 1.00 80.69 71 ASN A N 1
ATOM 522 C CA . ASN A 1 71 ? 1.265 23.071 -9.746 1.00 80.69 71 ASN A CA 1
ATOM 523 C C . ASN A 1 71 ? 0.481 22.645 -11.005 1.00 80.69 71 ASN A C 1
ATOM 525 O O . ASN A 1 71 ? 0.459 23.368 -12.005 1.00 80.69 71 ASN A O 1
ATOM 529 N N . ALA A 1 72 ? -0.152 21.469 -10.999 1.00 75.19 72 ALA A N 1
ATOM 530 C CA . ALA A 1 72 ? -0.888 20.949 -12.145 1.00 75.19 72 ALA A CA 1
ATOM 531 C C . ALA A 1 72 ? -2.222 21.694 -12.357 1.00 75.19 72 ALA A C 1
ATOM 533 O O . ALA A 1 72 ? -3.258 21.321 -11.821 1.00 75.19 72 ALA A O 1
ATOM 534 N N . SER A 1 73 ? -2.230 22.716 -13.215 1.00 69.69 73 SER A N 1
ATOM 535 C CA . SER A 1 73 ? -3.430 23.525 -13.500 1.00 69.69 73 SER A CA 1
ATOM 536 C C . SER A 1 73 ? -4.493 22.840 -14.373 1.00 69.69 73 SER A C 1
ATOM 538 O O . SER A 1 73 ? -5.612 23.336 -14.478 1.00 69.69 73 SER A O 1
ATOM 540 N N . LYS A 1 74 ? -4.159 21.722 -15.033 1.00 68.50 74 LYS A N 1
ATOM 541 C CA . LYS A 1 74 ? -5.004 21.089 -16.068 1.00 68.50 74 LYS A CA 1
ATOM 542 C C . LYS A 1 74 ? -5.560 19.709 -15.707 1.00 68.50 74 LYS A C 1
ATOM 544 O O . LYS A 1 74 ? -6.398 19.201 -16.445 1.00 68.50 74 LYS A O 1
ATOM 549 N N . ARG A 1 75 ? -5.075 19.061 -14.643 1.00 70.38 75 ARG A N 1
ATOM 550 C CA . ARG A 1 75 ? -5.467 17.688 -14.280 1.00 70.38 75 ARG A CA 1
ATOM 551 C C . ARG A 1 75 ? -5.802 17.596 -12.802 1.00 70.38 75 ARG A C 1
ATOM 553 O O . ARG A 1 75 ? -5.093 18.148 -11.970 1.00 70.38 75 ARG A O 1
ATOM 560 N N . ASN A 1 76 ? -6.853 16.846 -12.497 1.00 80.75 76 ASN A N 1
ATOM 561 C CA . ASN A 1 76 ? -7.236 16.558 -11.126 1.00 80.75 76 ASN A CA 1
ATOM 562 C C . ASN A 1 76 ? -6.285 15.521 -10.514 1.00 80.75 76 ASN A C 1
ATOM 564 O O . ASN A 1 76 ? -6.131 14.431 -11.061 1.00 80.75 76 ASN A O 1
ATOM 568 N N . LEU A 1 77 ? -5.703 15.832 -9.354 1.00 81.44 77 LEU A N 1
ATOM 569 C CA . LEU A 1 77 ? -4.760 14.943 -8.660 1.00 81.44 77 LEU A CA 1
ATOM 570 C C . LEU A 1 77 ? -5.403 13.632 -8.187 1.00 81.44 77 LEU A C 1
ATOM 572 O O . LEU A 1 77 ? -4.736 12.602 -8.160 1.00 81.44 77 LEU A O 1
ATOM 576 N N . PHE A 1 78 ? -6.700 13.650 -7.856 1.00 83.62 78 PHE A N 1
ATOM 577 C CA . PHE A 1 78 ? -7.391 12.476 -7.313 1.00 83.62 78 PHE A CA 1
ATOM 578 C C . PHE A 1 78 ? -7.431 11.290 -8.288 1.00 83.62 78 PHE A C 1
ATOM 580 O O . PHE A 1 78 ? -7.531 10.150 -7.850 1.00 83.62 78 PHE A O 1
ATOM 587 N N . GLN A 1 79 ? -7.352 11.539 -9.601 1.00 81.69 79 GLN A N 1
ATOM 588 C CA . GLN A 1 79 ? -7.438 10.481 -10.613 1.00 81.69 79 GLN A CA 1
ATOM 589 C C . GLN A 1 79 ? -6.208 9.574 -10.623 1.00 81.69 79 GLN A C 1
ATOM 591 O O . GLN A 1 79 ? -6.320 8.407 -10.969 1.00 81.69 79 GLN A O 1
ATOM 596 N N . THR A 1 80 ? -5.046 10.104 -10.243 1.00 81.44 80 THR A N 1
ATOM 597 C CA . THR A 1 80 ? -3.781 9.364 -10.178 1.00 81.44 80 THR A CA 1
ATOM 598 C C . THR A 1 80 ? -3.281 9.263 -8.739 1.00 81.44 80 THR A C 1
ATOM 600 O O . THR A 1 80 ? -2.081 9.160 -8.509 1.00 81.44 80 THR A O 1
ATOM 603 N N . PHE A 1 81 ? -4.164 9.382 -7.747 1.00 84.62 81 PHE A N 1
ATOM 604 C CA . PHE A 1 81 ? -3.760 9.387 -6.347 1.00 84.62 81 PHE A CA 1
ATOM 605 C C . PHE A 1 81 ? -3.393 7.970 -5.890 1.00 84.62 81 PHE A C 1
ATOM 607 O O . PHE A 1 81 ? -4.264 7.114 -5.773 1.00 84.62 81 PHE A O 1
ATOM 614 N N . GLY A 1 82 ? -2.101 7.747 -5.616 1.00 77.12 82 GLY A N 1
ATOM 615 C CA . GLY A 1 82 ? -1.540 6.455 -5.188 1.00 77.12 82 GLY A CA 1
ATOM 616 C C . GLY A 1 82 ? -1.963 5.993 -3.793 1.00 77.12 82 GLY A C 1
ATOM 617 O O . GLY A 1 82 ? -1.735 4.844 -3.429 1.00 77.12 82 GLY A O 1
ATOM 618 N N . GLY A 1 83 ? -2.584 6.880 -3.015 1.00 80.19 83 GLY A N 1
ATOM 619 C CA . GLY A 1 83 ? -2.995 6.638 -1.639 1.00 80.19 83 GLY A CA 1
ATOM 620 C C . GLY A 1 83 ? -2.227 7.503 -0.630 1.00 80.19 83 GLY A C 1
ATOM 621 O O . GLY A 1 83 ? -1.267 8.182 -0.992 1.00 80.19 83 GLY A O 1
ATOM 622 N N . PRO A 1 84 ? -2.635 7.497 0.651 1.00 81.38 84 PRO A N 1
ATOM 623 C CA . PRO A 1 84 ? -2.111 8.417 1.670 1.00 81.38 84 PRO A CA 1
ATOM 624 C C . PRO A 1 84 ? -0.629 8.241 2.028 1.00 81.38 84 PRO A C 1
ATOM 626 O O . PRO A 1 84 ? -0.044 9.139 2.626 1.00 81.38 84 PRO A O 1
ATOM 629 N N . TRP A 1 85 ? -0.042 7.091 1.693 1.00 82.62 85 TRP A N 1
ATOM 630 C CA . TRP A 1 85 ? 1.357 6.745 1.975 1.00 82.62 85 TRP A CA 1
ATOM 631 C C . TRP A 1 85 ? 2.170 6.495 0.704 1.00 82.62 85 TRP A C 1
ATOM 633 O O . TRP A 1 85 ? 3.271 5.960 0.776 1.00 82.62 85 TRP A O 1
ATOM 643 N N . ALA A 1 86 ? 1.610 6.809 -0.464 1.00 76.12 86 ALA A N 1
ATOM 644 C CA . ALA A 1 86 ? 2.324 6.646 -1.715 1.00 76.12 86 ALA A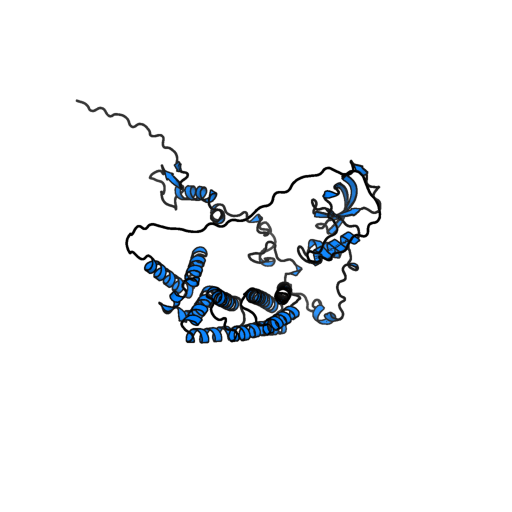 CA 1
ATOM 645 C C . ALA A 1 86 ? 3.258 7.838 -1.936 1.00 76.12 86 ALA A C 1
ATOM 647 O O . ALA A 1 86 ? 2.809 8.982 -1.963 1.00 76.12 86 ALA A O 1
ATOM 648 N N . ASP A 1 87 ? 4.539 7.554 -2.162 1.00 75.69 87 ASP A N 1
ATOM 649 C CA . ASP A 1 87 ? 5.541 8.577 -2.486 1.00 75.69 87 ASP A CA 1
ATOM 650 C C . ASP A 1 87 ? 5.363 9.153 -3.904 1.00 75.69 87 ASP A C 1
ATOM 652 O O . ASP A 1 87 ? 5.956 10.172 -4.249 1.00 75.69 87 ASP A O 1
ATOM 656 N N . PHE A 1 88 ? 4.563 8.493 -4.750 1.00 77.88 88 PHE A N 1
ATOM 657 C CA . PHE A 1 88 ? 4.335 8.857 -6.148 1.00 77.88 88 PHE A CA 1
ATOM 658 C C . PHE A 1 88 ? 2.873 8.604 -6.555 1.00 77.88 88 PHE A C 1
ATOM 660 O O . PHE A 1 88 ? 2.215 7.730 -5.984 1.00 77.88 88 PHE A O 1
ATOM 667 N N . PRO A 1 89 ? 2.347 9.327 -7.563 1.00 79.38 89 PRO A N 1
ATOM 668 C CA . PRO A 1 89 ? 1.031 9.039 -8.128 1.00 79.38 89 PRO A CA 1
ATOM 669 C C . PRO A 1 89 ? 0.967 7.635 -8.754 1.00 79.38 89 PRO A C 1
ATOM 671 O O . PRO A 1 89 ? 1.990 7.088 -9.172 1.00 79.38 89 PRO A O 1
ATOM 674 N N . CYS A 1 90 ? -0.245 7.078 -8.869 1.00 79.56 90 CYS A N 1
ATOM 675 C CA . CYS A 1 90 ? -0.497 5.839 -9.608 1.00 79.56 90 CYS A CA 1
ATOM 676 C C . CYS A 1 90 ? 0.090 5.929 -11.016 1.00 79.56 90 CYS A C 1
ATOM 678 O O . CYS A 1 90 ? -0.094 6.932 -11.718 1.00 79.56 90 CYS A O 1
ATOM 680 N N . ARG A 1 91 ? 0.740 4.850 -11.454 1.00 78.88 91 ARG A N 1
ATOM 681 C CA . ARG A 1 91 ? 1.195 4.734 -12.838 1.00 78.88 91 ARG A CA 1
ATOM 682 C C . ARG A 1 91 ? -0.013 4.510 -13.734 1.00 78.88 91 ARG A C 1
ATOM 684 O O . ARG A 1 91 ? -1.055 4.036 -13.293 1.00 78.88 91 ARG A O 1
ATOM 691 N N . ILE A 1 92 ? 0.140 4.801 -15.021 1.00 76.94 92 ILE A N 1
ATOM 692 C CA . ILE A 1 92 ? -0.949 4.617 -15.989 1.00 76.94 92 ILE A CA 1
ATOM 693 C C . ILE A 1 92 ? -1.379 3.144 -16.049 1.00 76.94 92 ILE A C 1
ATOM 695 O O . ILE A 1 92 ? -2.569 2.875 -16.142 1.00 76.94 92 ILE A O 1
ATOM 699 N N . GLN A 1 93 ? -0.434 2.203 -15.930 1.00 78.31 93 GLN A N 1
ATOM 700 C CA . GLN A 1 93 ? -0.741 0.769 -15.891 1.00 78.31 93 GLN A CA 1
ATOM 701 C C . GLN A 1 93 ? -1.474 0.311 -14.617 1.00 78.31 93 GLN A C 1
ATOM 703 O O . GLN A 1 93 ? -2.091 -0.747 -14.635 1.00 78.31 93 GLN A O 1
ATOM 708 N N . ASP A 1 94 ? -1.412 1.093 -13.534 1.00 80.06 94 ASP A N 1
ATOM 709 C CA . ASP A 1 94 ? -2.073 0.777 -12.261 1.00 80.06 94 ASP A CA 1
ATOM 710 C C . ASP A 1 94 ? -3.512 1.321 -12.224 1.00 80.06 94 ASP A C 1
ATOM 712 O O . ASP A 1 94 ? -4.282 1.007 -11.314 1.00 80.06 94 ASP A O 1
ATOM 716 N N . LEU A 1 95 ? -3.870 2.176 -13.189 1.00 82.12 95 LEU A N 1
ATOM 717 C CA . LEU A 1 95 ? -5.189 2.781 -13.299 1.00 82.12 95 LEU A CA 1
ATOM 718 C C . LEU A 1 95 ? -6.105 1.888 -14.127 1.00 82.12 95 LEU A C 1
ATOM 720 O O . LEU A 1 95 ? -5.883 1.670 -15.318 1.00 82.12 95 LEU A O 1
ATOM 724 N N . ASP A 1 96 ? -7.193 1.447 -13.505 1.00 76.56 96 ASP A N 1
ATOM 725 C CA . ASP A 1 96 ? -8.258 0.749 -14.210 1.00 76.56 96 ASP A CA 1
ATOM 726 C C . ASP A 1 96 ? -8.964 1.736 -15.156 1.00 76.56 96 ASP A C 1
ATOM 728 O O . ASP A 1 96 ? -9.589 2.714 -14.735 1.00 76.56 96 ASP A O 1
ATOM 732 N N . ALA A 1 97 ? -8.855 1.484 -16.458 1.00 81.31 97 ALA A N 1
ATOM 733 C CA . ALA A 1 97 ? -9.554 2.233 -17.490 1.00 81.31 97 ALA A CA 1
ATOM 734 C C . ALA A 1 97 ? -10.631 1.350 -18.117 1.00 81.31 97 ALA A C 1
ATOM 736 O O . ALA A 1 97 ? -10.384 0.190 -18.449 1.00 81.31 97 ALA A O 1
ATOM 737 N N . LYS A 1 98 ? -11.825 1.912 -18.332 1.00 85.75 98 LYS A N 1
ATOM 738 C CA . LYS A 1 98 ? -12.855 1.229 -19.114 1.00 85.75 98 LYS A CA 1
ATOM 739 C C . LYS A 1 98 ? -12.389 1.158 -20.567 1.00 85.75 98 LYS A C 1
ATOM 741 O O . LYS A 1 98 ? -12.408 2.164 -21.276 1.00 85.75 98 LYS A O 1
ATOM 746 N N . VAL A 1 99 ? -11.959 -0.024 -20.983 1.00 88.06 99 VAL A N 1
ATOM 747 C CA . VAL A 1 99 ? -11.578 -0.322 -22.363 1.00 88.06 99 VAL A CA 1
ATOM 748 C C . VAL A 1 99 ? -12.733 -1.022 -23.082 1.00 88.06 99 VAL A C 1
ATOM 750 O O . VAL A 1 99 ? -13.532 -1.686 -22.422 1.00 88.06 99 VAL A O 1
ATOM 753 N N . PRO A 1 100 ? -12.857 -0.867 -24.410 1.00 93.75 100 PRO A N 1
ATOM 754 C CA . PRO A 1 100 ? -13.732 -1.715 -25.212 1.00 93.75 100 PRO A CA 1
ATOM 755 C C . PRO A 1 100 ? -13.426 -3.204 -25.003 1.00 93.75 100 PRO A C 1
ATOM 757 O O . PRO A 1 100 ? -12.262 -3.578 -24.813 1.00 93.75 100 PRO A O 1
ATOM 760 N N . ASP A 1 101 ? -14.458 -4.046 -25.060 1.00 88.50 101 ASP A N 1
ATOM 761 C CA . ASP A 1 101 ? -14.352 -5.481 -24.763 1.00 88.50 101 ASP A CA 1
ATOM 762 C C . ASP A 1 101 ? -13.384 -6.198 -25.719 1.00 88.50 101 ASP A C 1
ATOM 764 O O . ASP A 1 101 ? -12.728 -7.169 -25.344 1.00 88.50 101 ASP A O 1
ATOM 768 N N . GLU A 1 102 ? -13.203 -5.674 -26.935 1.00 91.50 102 GLU A N 1
ATOM 769 C CA . GLU A 1 102 ? -12.266 -6.203 -27.927 1.00 91.50 102 GLU A CA 1
ATOM 770 C C . GLU A 1 102 ? -10.798 -6.112 -27.475 1.00 91.50 102 GLU A C 1
ATOM 772 O O . GLU A 1 102 ? -9.952 -6.865 -27.961 1.00 91.50 102 GLU A O 1
ATOM 777 N N . TYR A 1 103 ? -10.470 -5.215 -26.538 1.00 91.12 103 TYR A N 1
ATOM 778 C CA . TYR A 1 103 ? -9.121 -5.087 -25.979 1.00 91.12 103 TYR A CA 1
ATOM 779 C C . TYR A 1 103 ? -8.861 -6.044 -24.810 1.00 91.12 103 TYR A C 1
ATOM 781 O O . TYR A 1 103 ? -7.697 -6.267 -24.463 1.00 91.12 103 TYR A O 1
ATOM 789 N N . LEU A 1 104 ? -9.894 -6.694 -24.256 1.00 89.19 104 LEU A N 1
ATOM 790 C CA . LEU A 1 104 ? -9.793 -7.692 -23.178 1.00 89.19 104 LEU A CA 1
ATOM 791 C C . LEU A 1 104 ? -9.318 -9.062 -23.699 1.00 89.19 104 LEU A C 1
ATOM 793 O O . LEU A 1 104 ? -9.834 -10.128 -23.365 1.00 89.19 104 LEU A O 1
ATOM 797 N N . THR A 1 105 ? -8.280 -9.034 -24.530 1.00 90.38 105 THR A N 1
ATOM 798 C CA . THR A 1 105 ? -7.746 -10.183 -25.270 1.00 90.38 105 THR A CA 1
ATOM 799 C C . THR A 1 105 ? -7.225 -11.294 -24.365 1.00 90.38 105 THR A C 1
ATOM 801 O O . THR A 1 105 ? -7.330 -12.465 -24.724 1.00 90.38 105 THR A O 1
ATOM 804 N N . ASN A 1 106 ? -6.722 -10.966 -23.172 1.00 87.62 106 ASN A N 1
ATOM 805 C CA . ASN A 1 106 ? -6.186 -11.958 -22.240 1.00 87.62 106 ASN A CA 1
ATOM 806 C C . ASN A 1 106 ? -7.206 -13.079 -21.957 1.00 87.62 106 ASN A C 1
ATOM 808 O O . ASN A 1 106 ? -6.854 -14.250 -22.033 1.00 87.62 106 ASN A O 1
ATOM 812 N N . ALA A 1 107 ? -8.491 -12.750 -21.786 1.00 84.31 107 ALA A N 1
ATOM 813 C CA . ALA A 1 107 ? -9.540 -13.742 -21.536 1.00 84.31 107 ALA A CA 1
ATOM 814 C C . ALA A 1 107 ? -9.716 -14.773 -22.673 1.00 84.31 107 ALA A C 1
ATOM 816 O O . ALA A 1 107 ? -10.157 -15.891 -22.425 1.00 84.31 107 ALA A O 1
ATOM 817 N N . THR A 1 108 ? -9.364 -14.424 -23.916 1.00 85.25 108 THR A N 1
ATOM 818 C CA . THR A 1 108 ? -9.595 -15.272 -25.101 1.00 85.25 108 THR A CA 1
ATOM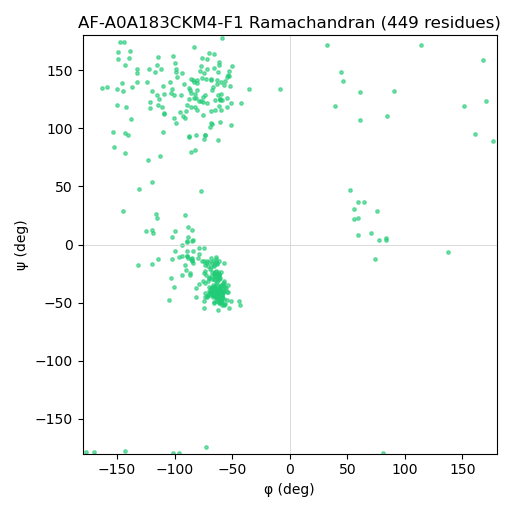 819 C C . THR A 1 108 ? -8.345 -15.995 -25.600 1.00 85.25 108 THR A C 1
ATOM 821 O O . THR A 1 108 ? -8.455 -17.071 -26.190 1.00 85.25 108 THR A O 1
ATOM 824 N N . ILE A 1 109 ? -7.152 -15.423 -25.393 1.00 89.94 109 ILE A N 1
ATOM 825 C CA . ILE A 1 109 ? -5.896 -15.947 -25.959 1.00 89.94 109 ILE A CA 1
ATOM 826 C C . ILE A 1 109 ? -4.801 -16.226 -24.927 1.00 89.94 109 ILE A C 1
ATOM 828 O O . ILE A 1 109 ? -3.667 -16.477 -25.336 1.00 89.94 109 ILE A O 1
ATOM 832 N N . ARG A 1 110 ? -5.110 -16.221 -23.622 1.00 86.50 110 ARG A N 1
ATOM 833 C CA . ARG A 1 110 ? -4.144 -16.482 -22.537 1.00 86.50 110 ARG A CA 1
ATOM 834 C C . ARG A 1 110 ? -3.206 -17.651 -22.839 1.00 86.50 110 ARG A C 1
ATOM 836 O O . ARG A 1 110 ? -1.992 -17.484 -22.800 1.00 86.50 110 ARG A O 1
ATOM 843 N N . ASP A 1 111 ? -3.768 -18.799 -23.211 1.00 87.44 111 ASP A N 1
ATOM 844 C CA . ASP A 1 111 ? -3.006 -20.040 -23.415 1.00 87.44 111 ASP A CA 1
ATOM 845 C C . ASP A 1 111 ? -2.154 -20.031 -24.693 1.00 87.44 111 ASP A C 1
ATOM 847 O O . ASP A 1 111 ? -1.257 -20.852 -24.866 1.00 87.44 111 ASP A O 1
ATOM 851 N N . LYS A 1 112 ? -2.431 -19.098 -25.609 1.00 89.75 112 LYS A N 1
ATOM 852 C CA . LYS A 1 112 ? -1.695 -18.924 -26.866 1.00 89.75 112 LYS A CA 1
ATOM 853 C C . LYS A 1 112 ? -0.617 -17.844 -26.759 1.00 89.75 112 LYS A C 1
ATOM 855 O O . LYS A 1 112 ? 0.193 -17.715 -27.678 1.00 89.75 112 LYS A O 1
ATOM 860 N N . LEU A 1 113 ? -0.611 -17.053 -25.682 1.00 86.56 113 LEU A N 1
ATOM 861 C CA . LEU A 1 113 ? 0.299 -15.927 -25.534 1.00 86.56 113 LEU A CA 1
ATOM 862 C C . LEU A 1 113 ? 1.707 -16.426 -25.160 1.00 86.56 113 LEU A C 1
ATOM 864 O O . LEU A 1 113 ? 1.875 -17.122 -24.157 1.00 86.56 113 LEU A O 1
ATOM 868 N N . PRO A 1 114 ? 2.749 -16.082 -25.935 1.00 84.56 114 PRO A N 1
ATOM 869 C CA . PRO A 1 114 ? 4.105 -16.497 -25.615 1.00 84.56 114 PRO A CA 1
ATOM 870 C C . PRO A 1 114 ? 4.606 -15.806 -24.343 1.00 84.56 114 PRO A C 1
ATOM 872 O O . PRO A 1 114 ? 4.398 -14.609 -24.146 1.00 84.56 114 PRO A O 1
ATOM 875 N N . HIS A 1 115 ? 5.352 -16.541 -23.515 1.00 82.75 115 HIS A N 1
ATOM 876 C CA . HIS A 1 115 ? 6.047 -15.944 -22.377 1.00 82.75 115 HIS A CA 1
ATOM 877 C C . HIS A 1 115 ? 6.995 -14.832 -22.832 1.00 82.75 115 HIS A C 1
ATOM 879 O O . HIS A 1 115 ? 7.737 -14.984 -23.811 1.00 82.75 115 HIS A O 1
ATOM 885 N N . ILE A 1 116 ? 6.994 -13.730 -22.083 1.00 85.00 116 ILE A N 1
ATOM 886 C CA . ILE A 1 116 ? 7.850 -12.577 -22.347 1.00 85.00 116 ILE A CA 1
ATOM 887 C C . ILE A 1 116 ? 9.308 -13.000 -22.148 1.00 85.00 116 ILE A C 1
ATOM 889 O O . ILE A 1 116 ? 9.728 -13.359 -21.050 1.00 85.00 116 ILE A O 1
ATOM 893 N N . LYS A 1 117 ? 10.089 -12.962 -23.230 1.00 88.31 117 LYS A N 1
ATOM 894 C CA . LYS A 1 117 ? 11.534 -13.217 -23.215 1.00 88.31 117 LYS A CA 1
ATOM 895 C C . LYS A 1 117 ? 12.258 -11.905 -23.461 1.00 88.31 117 LYS A C 1
ATOM 897 O O . LYS A 1 117 ? 12.185 -11.384 -24.573 1.00 88.31 117 LYS A O 1
ATOM 902 N N . MET A 1 118 ? 12.971 -11.403 -22.455 1.00 87.25 118 MET A N 1
ATOM 903 C CA . MET A 1 118 ? 13.630 -10.092 -22.510 1.00 87.25 118 MET A CA 1
ATOM 904 C C . MET A 1 118 ? 14.604 -9.969 -23.691 1.00 87.25 118 MET A C 1
ATOM 906 O O . MET A 1 118 ? 14.624 -8.943 -24.366 1.00 87.25 118 MET A O 1
ATOM 910 N N . GLN A 1 119 ? 15.294 -11.061 -24.042 1.00 91.31 119 GLN A N 1
ATOM 911 C CA . GLN A 1 119 ? 16.228 -11.099 -25.175 1.00 91.31 119 GLN A CA 1
ATOM 912 C C . GLN A 1 119 ? 15.559 -10.779 -26.518 1.00 91.31 119 GLN A C 1
ATOM 914 O O . GLN A 1 119 ? 16.213 -10.274 -27.426 1.00 91.31 119 GLN A O 1
ATOM 919 N N . LYS A 1 120 ? 14.261 -11.082 -26.666 1.00 91.81 120 LYS A N 1
ATOM 920 C CA . LYS A 1 120 ? 13.505 -10.864 -27.909 1.00 91.81 120 LYS A CA 1
ATOM 921 C C . LYS A 1 120 ? 12.856 -9.482 -27.987 1.00 91.81 120 LYS A C 1
ATOM 923 O O . LYS A 1 120 ? 12.321 -9.136 -29.037 1.00 91.81 120 LYS A O 1
ATOM 928 N N . LEU A 1 121 ? 12.859 -8.715 -26.898 1.00 93.62 121 LEU A N 1
ATOM 929 C CA . LEU A 1 121 ? 12.230 -7.399 -26.865 1.00 93.62 121 LEU A CA 1
ATOM 930 C C . LEU A 1 121 ? 13.093 -6.366 -27.591 1.00 93.62 121 LEU A C 1
ATOM 932 O O . LEU A 1 121 ? 14.323 -6.388 -27.510 1.00 93.62 121 LEU A O 1
ATOM 936 N N . HIS A 1 122 ? 12.443 -5.441 -28.293 1.00 95.38 122 HIS A N 1
ATOM 937 C CA . HIS A 1 122 ? 13.129 -4.302 -28.896 1.00 95.38 122 HIS A CA 1
ATOM 938 C C . HIS A 1 122 ? 13.699 -3.379 -27.808 1.00 95.38 122 HIS A C 1
ATOM 940 O O . HIS A 1 122 ? 13.149 -3.305 -26.711 1.00 95.38 122 HIS A O 1
ATOM 946 N N . GLU A 1 123 ? 14.783 -2.660 -28.107 1.00 94.56 123 GLU A N 1
ATOM 947 C CA . GLU A 1 123 ? 15.424 -1.742 -27.150 1.00 94.56 123 GLU A CA 1
ATOM 948 C C . GLU A 1 123 ? 14.446 -0.696 -26.605 1.00 94.56 123 GLU A C 1
ATOM 950 O O . GLU A 1 123 ? 14.463 -0.421 -25.412 1.00 94.56 123 GLU A O 1
ATOM 955 N N . ASP A 1 124 ? 13.530 -0.189 -27.436 1.00 95.50 124 ASP A N 1
ATOM 956 C CA . ASP A 1 124 ? 12.515 0.776 -26.988 1.00 95.50 124 ASP A CA 1
ATOM 957 C C . ASP A 1 124 ? 11.599 0.188 -25.906 1.00 95.50 124 ASP A C 1
ATOM 959 O O . ASP A 1 124 ? 11.235 0.875 -24.957 1.00 95.50 124 ASP A O 1
ATOM 963 N N . VAL A 1 125 ? 11.268 -1.103 -25.994 1.00 94.88 125 VAL A N 1
ATOM 964 C CA . VAL A 1 125 ? 10.476 -1.782 -24.957 1.00 94.88 125 VAL A CA 1
ATOM 965 C C . VAL A 1 125 ? 11.303 -1.951 -23.682 1.00 94.88 125 VAL A C 1
ATOM 967 O O . VAL A 1 125 ? 10.775 -1.795 -22.584 1.00 94.88 125 VAL A O 1
ATOM 970 N N . LEU A 1 126 ? 12.606 -2.219 -23.803 1.00 95.19 126 LEU A N 1
ATOM 971 C CA . LEU A 1 126 ? 13.504 -2.294 -22.648 1.00 95.19 126 LEU A CA 1
ATOM 972 C C . LEU A 1 126 ? 13.634 -0.932 -21.952 1.00 95.19 126 LEU A C 1
ATOM 974 O O . LEU A 1 126 ? 13.515 -0.866 -20.730 1.00 95.19 126 LEU A O 1
ATOM 978 N N . PHE A 1 127 ? 13.786 0.162 -22.706 1.00 95.69 127 PHE A N 1
ATOM 979 C CA . PHE A 1 127 ? 13.748 1.515 -22.145 1.00 95.69 127 PHE A CA 1
ATOM 980 C C . PHE A 1 127 ? 12.402 1.810 -21.482 1.00 95.69 127 PHE A C 1
ATOM 982 O O . PHE A 1 127 ? 12.368 2.395 -20.400 1.00 95.69 127 PHE A O 1
ATOM 989 N N . TYR A 1 128 ? 11.296 1.365 -22.086 1.00 93.25 128 TYR A N 1
ATOM 990 C CA . TYR A 1 128 ? 9.962 1.539 -21.514 1.00 93.25 128 TYR A CA 1
ATOM 991 C C . TYR A 1 128 ? 9.851 0.857 -20.155 1.00 93.25 128 TYR A C 1
ATOM 993 O O . TYR A 1 128 ? 9.486 1.519 -19.185 1.00 93.25 128 TYR A O 1
ATOM 1001 N N . LEU A 1 129 ? 10.243 -0.415 -20.057 1.00 92.31 129 LEU A N 1
ATOM 1002 C CA . LEU A 1 129 ? 10.246 -1.157 -18.795 1.00 92.31 129 LEU A CA 1
ATOM 1003 C C . LEU A 1 129 ? 11.181 -0.521 -17.756 1.00 92.31 129 LEU A C 1
ATOM 1005 O O . LEU A 1 129 ? 10.802 -0.386 -16.595 1.00 92.31 129 LEU A O 1
ATOM 1009 N N . PHE A 1 130 ? 12.375 -0.080 -18.162 1.00 94.00 130 PHE A N 1
ATOM 1010 C CA . PHE A 1 130 ? 13.348 0.524 -17.250 1.00 94.00 130 PHE A CA 1
ATOM 1011 C C . PHE A 1 130 ? 12.844 1.826 -16.608 1.00 94.00 130 PHE A C 1
ATOM 1013 O O . PHE A 1 130 ? 13.020 2.020 -15.403 1.00 94.00 130 PHE A O 1
ATOM 1020 N N . TYR A 1 131 ? 12.219 2.711 -17.395 1.00 91.31 131 TYR A N 1
ATOM 1021 C CA . TYR A 1 131 ? 11.747 4.014 -16.915 1.00 91.31 131 TYR A CA 1
ATOM 1022 C C . TYR A 1 131 ? 10.334 3.978 -16.303 1.00 91.31 131 TYR A C 1
ATOM 1024 O O . TYR A 1 131 ? 10.031 4.835 -15.475 1.00 91.31 131 TYR A O 1
ATOM 1032 N N . ASN A 1 132 ? 9.479 3.008 -16.660 1.00 87.25 132 ASN A N 1
ATOM 1033 C CA . ASN A 1 132 ? 8.087 2.937 -16.175 1.00 87.25 132 ASN A CA 1
ATOM 1034 C C . ASN A 1 132 ? 7.848 1.906 -15.059 1.00 87.25 132 ASN A C 1
ATOM 1036 O O . ASN A 1 132 ? 6.798 1.957 -14.418 1.00 87.25 132 ASN A O 1
ATOM 1040 N N . CYS A 1 133 ? 8.797 1.005 -14.782 1.00 86.81 133 CYS A N 1
ATOM 1041 C CA . CYS A 1 133 ? 8.673 0.005 -13.712 1.00 86.81 133 CYS A CA 1
ATOM 1042 C C . CYS A 1 133 ? 9.770 0.136 -12.632 1.00 86.81 133 CYS A C 1
ATOM 1044 O O . CYS A 1 133 ? 10.457 -0.848 -12.347 1.00 86.81 133 CYS A O 1
ATOM 1046 N N . PRO A 1 134 ? 9.978 1.318 -12.012 1.00 85.06 134 PRO A N 1
ATOM 1047 C CA . PRO A 1 134 ? 11.038 1.491 -11.025 1.00 85.06 134 PRO A CA 1
ATOM 1048 C C . PRO A 1 134 ? 10.830 0.606 -9.790 1.00 85.06 134 PRO A C 1
ATOM 1050 O O . PRO A 1 134 ? 9.711 0.490 -9.281 1.00 85.06 134 PRO A O 1
ATOM 1053 N N . GLY A 1 135 ? 11.921 0.002 -9.308 1.00 81.56 135 GLY A N 1
ATOM 1054 C CA . GLY A 1 135 ? 11.932 -0.869 -8.126 1.00 81.56 135 GLY A CA 1
ATOM 1055 C C . GLY A 1 135 ? 11.397 -2.286 -8.363 1.00 81.56 135 GLY A C 1
ATOM 1056 O O . GLY A 1 135 ? 11.295 -3.061 -7.416 1.00 81.56 135 GLY A O 1
ATOM 1057 N N . GLU A 1 136 ? 11.056 -2.640 -9.603 1.00 83.50 136 GLU A N 1
ATOM 1058 C CA . GLU A 1 136 ? 10.571 -3.975 -9.958 1.00 83.50 136 GLU A CA 1
ATOM 1059 C C . GLU A 1 136 ? 11.650 -4.837 -10.618 1.00 83.50 136 GLU A C 1
ATOM 1061 O O . GLU A 1 136 ? 12.627 -4.347 -11.187 1.00 83.50 136 GLU A O 1
ATOM 1066 N N . VAL A 1 137 ? 11.419 -6.154 -10.628 1.00 87.19 137 VAL A N 1
ATOM 1067 C CA . VAL A 1 137 ? 12.294 -7.132 -11.298 1.00 87.19 137 VAL A CA 1
ATOM 1068 C C . VAL A 1 137 ? 12.456 -6.808 -12.789 1.00 87.19 137 VAL A C 1
ATOM 1070 O O . VAL A 1 137 ? 13.532 -7.000 -13.355 1.00 87.19 137 VAL A O 1
ATOM 1073 N N . TYR A 1 138 ? 11.415 -6.258 -13.423 1.00 88.38 138 TYR A N 1
ATOM 1074 C CA . TYR A 1 138 ? 11.438 -5.870 -14.833 1.00 88.38 138 TYR A CA 1
ATOM 1075 C C . TYR A 1 138 ? 12.437 -4.751 -15.144 1.00 88.38 138 TYR A C 1
ATOM 1077 O O . TYR A 1 138 ? 13.052 -4.789 -16.209 1.00 88.38 138 TYR A O 1
ATOM 1085 N N . GLN A 1 139 ? 12.663 -3.805 -14.226 1.00 91.94 139 GLN A N 1
ATOM 1086 C CA . GLN A 1 139 ? 13.669 -2.756 -14.413 1.00 91.94 139 GLN A CA 1
ATOM 1087 C C . GLN A 1 139 ? 15.081 -3.345 -14.432 1.00 91.94 139 GLN A C 1
ATOM 1089 O O . GLN A 1 139 ? 15.866 -3.026 -15.325 1.00 91.94 139 GLN A O 1
ATOM 1094 N N . VAL A 1 140 ? 15.390 -4.250 -13.497 1.00 91.06 140 VAL A N 1
ATOM 1095 C CA . VAL A 1 140 ? 16.701 -4.920 -13.434 1.00 91.06 140 VAL A CA 1
ATOM 1096 C C . VAL A 1 140 ? 16.905 -5.833 -14.645 1.00 91.06 140 VAL A C 1
ATOM 1098 O O . VAL A 1 140 ? 17.984 -5.843 -15.237 1.00 91.06 140 VAL A O 1
ATOM 1101 N N . ALA A 1 141 ? 15.866 -6.561 -15.062 1.00 90.50 141 ALA A N 1
ATOM 1102 C CA . ALA A 1 141 ? 15.918 -7.418 -16.242 1.00 90.50 141 ALA A CA 1
ATOM 1103 C C . ALA A 1 141 ? 16.158 -6.611 -17.531 1.00 90.50 141 ALA A C 1
ATOM 1105 O O . ALA A 1 141 ? 17.015 -6.979 -18.335 1.00 90.50 141 ALA A O 1
ATOM 1106 N N . ALA A 1 142 ? 15.463 -5.480 -17.702 1.00 94.88 142 ALA A N 1
ATOM 1107 C CA . ALA A 1 142 ? 15.677 -4.580 -18.829 1.00 94.88 142 ALA A CA 1
ATOM 1108 C C . ALA A 1 142 ? 17.084 -3.968 -18.816 1.00 94.88 142 ALA A C 1
ATOM 1110 O O . ALA A 1 142 ? 17.752 -3.959 -19.848 1.00 94.88 142 ALA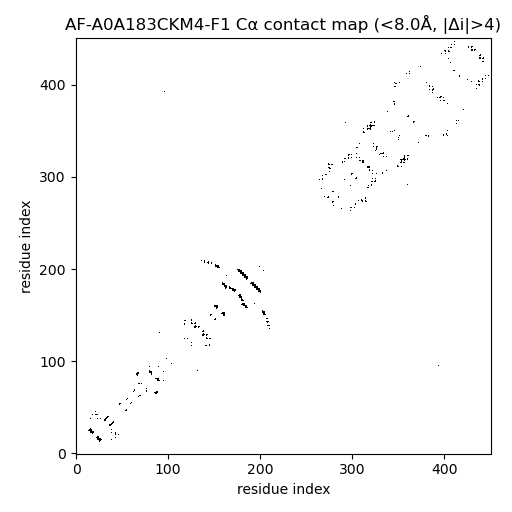 A O 1
ATOM 1111 N N . ALA A 1 143 ? 17.566 -3.527 -17.649 1.00 95.00 143 ALA A N 1
ATOM 1112 C CA . ALA A 1 143 ? 18.922 -3.008 -17.488 1.00 95.00 143 ALA A CA 1
ATOM 1113 C C . ALA A 1 143 ? 19.988 -4.056 -17.846 1.00 95.00 143 ALA A C 1
ATOM 1115 O O . ALA A 1 143 ? 20.978 -3.735 -18.500 1.00 95.00 143 ALA A O 1
ATOM 1116 N N . SER A 1 144 ? 19.782 -5.315 -17.447 1.00 93.31 144 SER A N 1
ATOM 1117 C CA . SER A 1 144 ? 20.698 -6.416 -17.757 1.00 93.31 144 SER A CA 1
ATOM 1118 C C . SER A 1 144 ? 20.782 -6.678 -19.263 1.00 93.31 144 SER A C 1
ATOM 1120 O O . SER A 1 144 ? 21.879 -6.775 -19.810 1.00 93.31 144 SER A O 1
ATOM 1122 N N . GLU A 1 145 ? 19.643 -6.719 -19.960 1.00 94.12 145 GLU A N 1
ATOM 1123 C CA . GLU A 1 145 ? 19.622 -6.901 -21.418 1.00 94.12 145 GLU A CA 1
ATOM 1124 C C . GLU A 1 145 ? 20.181 -5.691 -22.176 1.00 94.12 145 GLU A C 1
ATOM 1126 O O . GLU A 1 145 ? 20.909 -5.865 -23.151 1.00 94.12 145 GLU A O 1
ATOM 1131 N N . LEU A 1 146 ? 19.903 -4.464 -21.724 1.00 95.31 146 LEU A N 1
ATOM 1132 C CA . LEU A 1 146 ? 20.524 -3.257 -22.279 1.00 95.31 146 LEU A CA 1
ATOM 1133 C C . LEU A 1 146 ? 22.050 -3.309 -22.118 1.00 95.31 146 LEU A C 1
ATOM 1135 O O . LEU A 1 146 ? 22.778 -3.031 -23.069 1.00 95.31 146 LEU A O 1
ATOM 1139 N N . TYR A 1 147 ? 22.540 -3.761 -20.960 1.00 94.06 147 TYR A N 1
ATOM 1140 C CA . TYR A 1 147 ? 23.969 -3.948 -20.719 1.00 94.06 147 TYR A CA 1
ATOM 1141 C C . TYR A 1 147 ? 24.603 -4.967 -21.678 1.00 94.06 147 TYR A C 1
ATOM 1143 O O . TYR A 1 147 ? 25.703 -4.733 -22.183 1.00 94.06 147 TYR A O 1
ATOM 1151 N N . VAL A 1 148 ? 23.913 -6.079 -21.958 1.00 93.81 148 VAL A N 1
ATOM 1152 C CA . VAL A 1 148 ? 24.344 -7.089 -22.945 1.00 93.81 148 VAL A CA 1
ATOM 1153 C C . VAL A 1 148 ? 24.394 -6.512 -24.365 1.00 93.81 148 VAL A C 1
ATOM 1155 O O . VAL A 1 148 ? 25.213 -6.947 -25.167 1.00 93.81 148 VAL A O 1
ATOM 1158 N N . ARG A 1 149 ? 23.568 -5.504 -24.664 1.00 93.81 149 ARG A N 1
ATOM 1159 C CA . ARG A 1 149 ? 23.527 -4.780 -25.947 1.00 93.81 149 ARG A CA 1
ATOM 1160 C C . ARG A 1 149 ? 24.435 -3.543 -25.976 1.00 93.81 149 ARG A C 1
ATOM 1162 O O . ARG A 1 149 ? 24.155 -2.595 -26.701 1.00 93.81 149 ARG A O 1
ATOM 1169 N N . ASP A 1 150 ? 25.491 -3.533 -25.164 1.00 92.06 150 ASP A N 1
ATOM 1170 C CA . ASP A 1 150 ? 26.486 -2.452 -25.085 1.00 92.06 150 ASP A CA 1
ATOM 1171 C C . ASP A 1 150 ? 25.937 -1.070 -24.700 1.00 92.06 150 ASP A C 1
ATOM 1173 O O . ASP A 1 150 ? 26.578 -0.040 -24.934 1.00 92.06 150 ASP A O 1
ATOM 1177 N N . TRP A 1 151 ? 24.781 -1.026 -24.039 1.00 94.44 151 TRP A N 1
ATOM 1178 C CA . TRP A 1 151 ? 24.333 0.178 -23.353 1.00 94.44 151 TRP A CA 1
ATOM 1179 C C . TRP A 1 151 ? 24.952 0.253 -21.959 1.00 94.44 151 TRP A C 1
ATOM 1181 O O . TRP A 1 151 ? 25.100 -0.744 -21.247 1.00 94.44 151 TRP A O 1
ATOM 1191 N N . ARG A 1 152 ? 25.326 1.456 -21.541 1.00 92.75 152 ARG A N 1
ATOM 1192 C CA . ARG A 1 152 ? 25.833 1.752 -20.200 1.00 92.75 152 ARG A CA 1
ATOM 1193 C C . ARG A 1 152 ? 24.979 2.845 -19.587 1.00 92.75 152 ARG A C 1
ATOM 1195 O O . ARG A 1 152 ? 24.564 3.771 -20.280 1.00 92.75 152 ARG A O 1
ATOM 1202 N N . PHE A 1 153 ? 24.691 2.711 -18.300 1.00 94.44 153 PHE A N 1
ATOM 1203 C CA . PHE A 1 153 ? 23.915 3.702 -17.571 1.00 94.44 153 PHE A CA 1
ATOM 1204 C C . PHE A 1 153 ? 24.855 4.685 -16.877 1.00 94.44 153 PHE A C 1
ATOM 1206 O O . PHE A 1 153 ? 25.788 4.276 -16.184 1.00 94.44 153 PHE A O 1
ATOM 1213 N N . HIS A 1 154 ? 24.623 5.979 -17.080 1.00 92.31 154 HIS A N 1
ATOM 1214 C CA . HIS A 1 154 ? 25.370 7.046 -16.425 1.00 92.31 154 HIS A CA 1
ATOM 1215 C C . HIS A 1 154 ? 24.677 7.419 -15.112 1.00 92.31 154 HIS A C 1
ATOM 1217 O O . HIS A 1 154 ? 23.575 7.964 -15.129 1.00 92.31 154 HIS A O 1
ATOM 1223 N N . LYS A 1 155 ? 25.322 7.186 -13.963 1.00 90.06 155 LYS A N 1
ATOM 1224 C CA . LYS A 1 155 ? 24.698 7.358 -12.635 1.00 90.06 155 LYS A CA 1
ATOM 1225 C C . LYS A 1 155 ? 24.292 8.804 -12.335 1.00 90.06 155 LYS A C 1
ATOM 1227 O O . LYS A 1 155 ? 23.227 9.042 -11.770 1.00 90.06 155 LYS A O 1
ATOM 1232 N N . VAL A 1 156 ? 25.138 9.759 -12.729 1.00 89.19 156 VAL A N 1
ATOM 1233 C CA . VAL A 1 156 ? 24.911 11.198 -12.508 1.00 89.19 156 VAL A CA 1
ATOM 1234 C C . VAL A 1 156 ? 23.841 11.761 -13.449 1.00 89.19 156 VAL A C 1
ATOM 1236 O O . VAL A 1 156 ? 22.849 12.309 -12.974 1.00 89.19 156 VAL A O 1
ATOM 1239 N N . GLU A 1 157 ? 23.991 11.592 -14.768 1.00 87.44 157 GLU A N 1
ATOM 1240 C CA . GLU A 1 157 ? 23.018 12.114 -15.745 1.00 87.44 157 GLU A CA 1
ATOM 1241 C C . GLU A 1 157 ? 21.723 11.284 -15.845 1.00 87.44 157 GLU A C 1
ATOM 1243 O O . GLU A 1 157 ? 20.726 11.765 -16.379 1.00 87.44 157 GLU A O 1
ATOM 1248 N N . ARG A 1 158 ? 21.710 10.058 -15.303 1.00 91.44 158 ARG A N 1
ATOM 1249 C CA . ARG A 1 158 ? 20.568 9.119 -15.283 1.00 91.44 158 ARG A CA 1
ATOM 1250 C C . ARG A 1 158 ? 20.046 8.738 -16.672 1.00 91.44 158 ARG A C 1
ATOM 1252 O O . ARG A 1 158 ? 18.844 8.533 -16.881 1.00 91.44 158 ARG A O 1
ATOM 1259 N N . VAL A 1 159 ? 20.964 8.612 -17.624 1.00 93.00 159 VAL A N 1
ATOM 1260 C CA . VAL A 1 159 ? 20.677 8.265 -19.019 1.00 93.00 159 VAL A CA 1
ATOM 1261 C C . VAL A 1 159 ? 21.418 7.007 -19.443 1.00 93.00 159 VAL A C 1
ATOM 1263 O O . VAL A 1 159 ? 22.513 6.708 -18.962 1.00 93.00 159 VAL A O 1
ATOM 1266 N N . TRP A 1 160 ? 20.817 6.283 -20.383 1.00 95.31 160 TRP A N 1
ATOM 1267 C CA . TRP A 1 160 ? 21.477 5.197 -21.093 1.00 95.31 160 TRP A CA 1
ATOM 1268 C C . TRP A 1 160 ? 22.235 5.745 -22.297 1.00 95.31 160 TRP A C 1
ATOM 1270 O O . TRP A 1 160 ? 21.689 6.517 -23.089 1.00 95.31 160 TRP A O 1
ATOM 1280 N N . LEU A 1 161 ? 23.481 5.314 -22.448 1.00 93.12 161 LEU A N 1
ATOM 1281 C CA . LEU A 1 161 ? 24.347 5.691 -23.554 1.00 93.12 161 LEU A CA 1
ATOM 1282 C C . LEU A 1 161 ? 25.028 4.470 -24.161 1.00 93.12 161 LEU A C 1
ATOM 1284 O O . LEU A 1 161 ? 25.288 3.476 -23.487 1.00 93.12 161 LEU A O 1
ATOM 1288 N N . THR A 1 162 ? 25.327 4.556 -25.447 1.00 91.69 162 THR A N 1
ATOM 1289 C CA . THR A 1 162 ? 26.177 3.595 -26.146 1.00 91.69 162 THR A CA 1
ATOM 1290 C C . THR A 1 162 ? 27.098 4.336 -27.105 1.00 91.69 162 THR A C 1
ATOM 1292 O O . THR A 1 162 ? 26.863 5.501 -27.445 1.00 91.69 162 THR A O 1
ATOM 1295 N N . ARG A 1 163 ? 28.189 3.699 -27.527 1.00 84.00 163 ARG A N 1
ATOM 1296 C CA . ARG A 1 163 ? 29.122 4.320 -28.471 1.00 84.00 163 ARG A CA 1
ATOM 1297 C C . ARG A 1 163 ? 28.443 4.479 -29.827 1.00 84.00 163 ARG A C 1
ATOM 1299 O O . ARG A 1 163 ? 27.826 3.545 -30.334 1.00 84.00 163 ARG A O 1
ATOM 1306 N N . ALA A 1 164 ? 28.559 5.662 -30.431 1.00 79.19 164 ALA A N 1
ATOM 1307 C CA . ALA A 1 164 ? 28.032 5.852 -31.774 1.00 79.19 164 ALA A CA 1
ATOM 1308 C C . ALA A 1 164 ? 28.838 4.985 -32.771 1.00 79.19 164 ALA A C 1
ATOM 1310 O O . ALA A 1 164 ? 30.069 4.990 -32.714 1.00 79.19 164 ALA A O 1
ATOM 1311 N N . PRO A 1 165 ? 28.183 4.267 -33.705 1.00 68.44 165 PRO A N 1
ATOM 1312 C CA . PRO A 1 165 ? 28.830 3.277 -34.580 1.00 68.44 165 PRO A CA 1
ATOM 1313 C C . PRO A 1 165 ? 29.885 3.857 -35.541 1.00 68.44 165 PRO A C 1
ATOM 1315 O O . PRO A 1 165 ? 30.645 3.109 -36.144 1.00 68.44 165 PRO A O 1
ATOM 1318 N N . LEU A 1 166 ? 29.942 5.185 -35.679 1.00 64.44 166 LEU A N 1
ATOM 1319 C CA . LEU A 1 166 ? 30.890 5.931 -36.518 1.00 64.44 166 LEU A CA 1
ATOM 1320 C C . LEU A 1 166 ? 31.766 6.897 -35.695 1.00 64.44 166 LEU A C 1
ATOM 1322 O O . LEU A 1 166 ? 32.395 7.789 -36.260 1.00 64.44 166 LEU A O 1
ATOM 1326 N N . SER A 1 167 ? 31.773 6.771 -34.362 1.00 62.88 167 SER A N 1
ATOM 1327 C CA . SER A 1 167 ? 32.574 7.644 -33.499 1.00 62.88 167 SER A CA 1
ATOM 1328 C C . SER A 1 167 ? 34.058 7.305 -33.614 1.00 62.88 167 SER A C 1
ATOM 1330 O O . SER A 1 167 ? 34.437 6.136 -33.714 1.00 62.88 167 SER A O 1
ATOM 1332 N N . ALA A 1 168 ? 34.905 8.333 -33.575 1.00 62.22 168 ALA A N 1
ATOM 1333 C CA . ALA A 1 168 ? 36.344 8.144 -33.479 1.00 62.22 168 ALA A CA 1
ATOM 1334 C C . ALA A 1 168 ? 36.701 7.413 -32.173 1.00 62.22 168 ALA A C 1
ATOM 1336 O O . ALA A 1 168 ? 35.966 7.487 -31.185 1.00 62.22 168 ALA A O 1
ATOM 1337 N N . ALA A 1 169 ? 37.843 6.720 -32.172 1.00 61.50 169 ALA A N 1
ATOM 1338 C CA . ALA A 1 169 ? 38.344 6.061 -30.974 1.00 61.50 169 ALA A CA 1
ATOM 1339 C C . ALA A 1 169 ? 38.415 7.056 -29.791 1.00 61.50 169 ALA A C 1
ATOM 1341 O O . ALA A 1 169 ? 38.716 8.236 -30.013 1.00 61.50 169 ALA A O 1
ATOM 1342 N N . PRO A 1 170 ? 38.145 6.584 -28.560 1.00 61.03 170 PRO A N 1
ATOM 1343 C CA . PRO A 1 170 ? 38.214 7.373 -27.333 1.00 61.03 170 PRO A CA 1
ATOM 1344 C C . PRO A 1 170 ? 39.448 8.277 -27.319 1.00 61.03 170 PRO A C 1
ATOM 1346 O O . PRO A 1 170 ? 40.574 7.785 -27.409 1.00 61.03 170 PRO A O 1
ATOM 1349 N N . ARG A 1 171 ? 39.274 9.599 -27.198 1.00 59.88 171 ARG A N 1
ATOM 1350 C CA . ARG A 1 171 ? 40.404 10.456 -26.825 1.00 59.88 171 ARG A CA 1
ATOM 1351 C C . ARG A 1 171 ? 40.534 10.364 -25.314 1.00 59.88 171 ARG A C 1
ATOM 1353 O O . ARG A 1 171 ? 39.820 11.060 -24.592 1.00 59.88 171 ARG A O 1
ATOM 1360 N N . GLU A 1 172 ? 41.393 9.460 -24.856 1.00 60.09 172 GLU A N 1
ATOM 1361 C CA . GLU A 1 172 ? 41.759 9.374 -23.446 1.00 60.09 172 GLU A CA 1
ATOM 1362 C C . GLU A 1 172 ? 42.421 10.687 -23.026 1.00 60.09 172 GLU A C 1
ATOM 1364 O O . GLU A 1 172 ? 43.451 11.094 -23.569 1.00 60.09 172 GLU A O 1
ATOM 1369 N N . ILE A 1 173 ? 41.813 11.366 -22.057 1.00 58.00 173 ILE A N 1
ATOM 1370 C CA . ILE A 1 173 ? 42.401 12.534 -21.411 1.00 58.00 173 ILE A CA 1
ATOM 1371 C C . ILE A 1 173 ? 42.742 12.091 -19.989 1.00 58.00 173 ILE A C 1
ATOM 1373 O O . ILE A 1 173 ? 41.882 12.049 -19.115 1.00 58.00 173 ILE A O 1
ATOM 1377 N N . GLY A 1 174 ? 44.002 11.712 -19.764 1.00 54.91 174 GLY A N 1
ATOM 1378 C CA . GLY A 1 174 ? 44.519 11.437 -18.418 1.00 54.91 174 GLY A CA 1
ATOM 1379 C C . GLY A 1 174 ? 44.093 10.107 -17.780 1.00 54.91 174 GLY A C 1
ATOM 1380 O O . GLY A 1 174 ? 44.016 10.039 -16.560 1.00 54.91 174 GLY A O 1
ATOM 1381 N N . GLY A 1 175 ? 43.819 9.055 -18.562 1.00 59.41 175 GLY A N 1
ATOM 1382 C CA . GLY A 1 175 ? 43.682 7.668 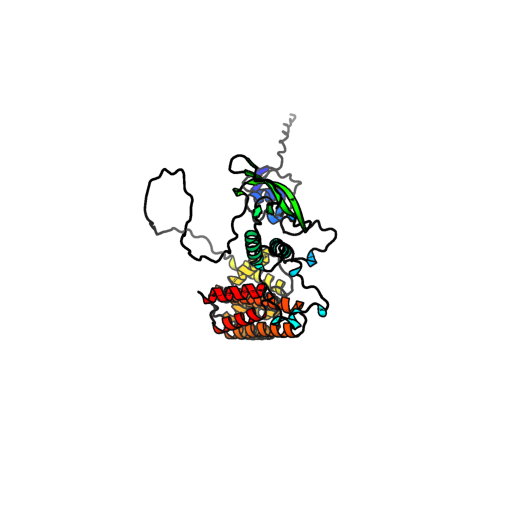-18.073 1.00 59.41 175 GLY A CA 1
ATOM 1383 C C . GLY A 1 175 ? 42.399 7.319 -17.299 1.00 59.41 175 GLY A C 1
ATOM 1384 O O . GLY A 1 175 ? 42.121 6.139 -17.110 1.00 59.41 175 GLY A O 1
ATOM 1385 N N . SER A 1 176 ? 41.599 8.306 -16.885 1.00 62.53 176 SER A N 1
ATOM 1386 C CA . SER A 1 176 ? 40.320 8.107 -16.174 1.00 62.53 176 SER A CA 1
ATOM 1387 C C . SER A 1 176 ? 39.097 8.685 -16.897 1.00 62.53 176 SER A C 1
ATOM 1389 O O . SER A 1 176 ? 37.971 8.299 -16.580 1.00 62.53 176 SER A O 1
ATOM 1391 N N . TYR A 1 177 ? 39.307 9.575 -17.875 1.00 65.31 177 TYR A N 1
ATOM 1392 C CA . TYR A 1 177 ? 38.246 10.261 -18.614 1.00 65.31 177 TYR A CA 1
ATOM 1393 C C . TYR A 1 177 ? 38.317 9.957 -20.115 1.00 65.31 177 TYR A C 1
ATOM 1395 O O . TYR A 1 177 ? 39.369 10.085 -20.749 1.00 65.31 177 TYR A O 1
ATOM 1403 N N . GLU A 1 178 ? 37.170 9.616 -20.697 1.00 75.31 178 GLU A N 1
ATOM 1404 C CA . GLU A 1 178 ? 36.986 9.426 -22.134 1.00 75.31 178 GLU A CA 1
ATOM 1405 C C . GLU A 1 178 ? 36.111 10.551 -22.691 1.00 75.31 178 GLU A C 1
ATOM 1407 O O . GLU A 1 178 ? 34.936 10.664 -22.340 1.00 75.31 178 GLU A O 1
ATOM 1412 N N . ARG A 1 179 ? 36.647 11.359 -23.616 1.00 76.25 179 ARG A N 1
ATOM 1413 C CA . ARG A 1 179 ? 35.822 12.268 -24.423 1.00 76.25 179 ARG A CA 1
ATOM 1414 C C . ARG A 1 179 ? 35.478 11.604 -25.752 1.00 76.25 179 ARG A C 1
ATOM 1416 O O . ARG A 1 179 ? 36.367 11.381 -26.575 1.00 76.25 179 ARG A O 1
ATOM 1423 N N . SER A 1 180 ? 34.196 11.317 -25.972 1.00 75.25 180 SER A N 1
ATOM 1424 C CA . SER A 1 180 ? 33.714 10.690 -27.209 1.00 75.25 180 SER A CA 1
ATOM 1425 C C . SER A 1 180 ? 32.288 11.126 -27.562 1.00 75.25 180 SER A C 1
ATOM 1427 O O . SER A 1 180 ? 31.579 11.733 -26.754 1.00 75.25 180 SER A O 1
ATOM 1429 N N . SER A 1 181 ? 31.882 10.852 -28.804 1.00 83.25 181 SER A N 1
ATOM 1430 C CA . SER A 1 181 ? 30.500 11.001 -29.255 1.00 83.25 181 SER A CA 1
ATOM 1431 C C . SER A 1 181 ? 29.713 9.733 -28.924 1.00 83.25 181 SER A C 1
ATOM 1433 O O . SER A 1 181 ? 30.025 8.639 -29.406 1.00 83.25 181 SER A O 1
ATOM 1435 N N . TYR A 1 182 ? 28.685 9.890 -28.095 1.00 88.31 182 TYR A N 1
ATOM 1436 C CA . TYR A 1 182 ? 27.798 8.820 -27.664 1.00 88.31 182 TYR A CA 1
ATOM 1437 C C . TYR A 1 182 ? 26.401 9.015 -28.230 1.00 88.31 182 TYR A C 1
ATOM 1439 O O . TYR A 1 182 ? 25.942 10.134 -28.461 1.00 88.31 182 TYR A O 1
ATOM 1447 N N . LEU A 1 183 ? 25.704 7.904 -28.423 1.00 91.62 183 LEU A N 1
ATOM 1448 C CA . LEU A 1 183 ? 24.279 7.901 -28.677 1.00 91.62 183 LEU A CA 1
ATOM 1449 C C . LEU A 1 183 ? 23.558 7.751 -27.335 1.00 91.62 183 LEU A C 1
ATOM 1451 O O . LEU A 1 183 ? 23.636 6.699 -26.704 1.00 91.62 183 LEU A O 1
ATOM 1455 N N . VAL A 1 184 ? 22.879 8.809 -26.901 1.00 93.44 184 VAL A N 1
ATOM 1456 C CA . VAL A 1 184 ? 22.171 8.863 -25.617 1.00 93.44 184 VAL A CA 1
ATOM 1457 C C . VAL A 1 184 ? 20.680 8.680 -25.858 1.00 93.44 184 VAL A C 1
ATOM 1459 O O . VAL A 1 184 ? 20.116 9.311 -26.752 1.00 93.44 184 VAL A O 1
ATOM 1462 N N . PHE A 1 185 ? 20.022 7.833 -25.074 1.00 95.31 185 PHE A N 1
ATOM 1463 C CA . PHE A 1 185 ? 18.568 7.726 -25.104 1.00 95.31 185 PHE A CA 1
ATOM 1464 C C . PHE A 1 185 ? 17.938 8.826 -24.239 1.00 95.31 185 PHE A C 1
ATOM 1466 O O . PHE A 1 185 ? 18.173 8.884 -23.034 1.00 95.31 185 PHE A O 1
ATOM 1473 N N . ASP A 1 186 ? 17.143 9.700 -24.859 1.00 91.75 186 ASP A N 1
ATOM 1474 C CA . ASP A 1 186 ? 16.374 10.746 -24.185 1.00 91.75 186 ASP A CA 1
ATOM 1475 C C . ASP A 1 186 ? 14.975 10.205 -23.823 1.00 91.75 186 ASP A C 1
ATOM 1477 O O . ASP A 1 186 ? 14.151 10.015 -24.728 1.00 91.75 186 ASP A O 1
ATOM 1481 N N . PRO A 1 187 ? 14.674 9.966 -22.530 1.00 90.31 187 PRO A N 1
ATOM 1482 C CA . PRO A 1 187 ? 13.389 9.413 -22.106 1.00 90.31 187 PRO A CA 1
ATOM 1483 C C . PRO A 1 187 ? 12.231 10.416 -22.196 1.00 90.31 187 PRO A C 1
ATOM 1485 O O . PRO A 1 187 ? 11.076 10.000 -22.195 1.00 90.31 187 PRO A O 1
ATOM 1488 N N . ILE A 1 188 ? 12.508 11.723 -22.288 1.00 89.31 188 ILE A N 1
ATOM 1489 C CA . ILE A 1 188 ? 11.480 12.769 -22.393 1.00 89.31 188 ILE A CA 1
ATOM 1490 C C . ILE A 1 188 ? 11.011 12.883 -23.843 1.00 89.31 188 ILE A C 1
ATOM 1492 O O . ILE A 1 188 ? 9.815 12.959 -24.114 1.00 89.31 188 ILE A O 1
ATOM 1496 N N . GLN A 1 189 ? 11.958 12.897 -24.783 1.00 91.31 189 GLN A N 1
ATOM 1497 C CA . GLN A 1 189 ? 11.662 12.985 -26.218 1.00 91.31 189 GLN A CA 1
ATOM 1498 C C . GLN A 1 189 ? 11.465 11.619 -26.885 1.00 91.31 189 GLN A C 1
ATOM 1500 O O . GLN A 1 189 ? 11.126 11.568 -28.066 1.00 91.31 189 GLN A O 1
ATOM 1505 N N . TRP A 1 190 ? 11.698 10.535 -26.142 1.00 93.44 190 TRP A N 1
ATOM 1506 C CA . TRP A 1 190 ? 11.620 9.149 -26.598 1.00 93.44 190 TRP A CA 1
ATOM 1507 C C . TRP A 1 190 ? 12.438 8.882 -27.869 1.00 93.44 190 TRP A C 1
ATOM 1509 O O . TRP A 1 190 ? 11.957 8.308 -28.848 1.00 93.44 190 TRP A O 1
ATOM 1519 N N . ARG A 1 191 ? 13.687 9.361 -27.888 1.00 93.62 191 ARG A N 1
ATOM 1520 C CA . ARG A 1 191 ? 14.564 9.249 -29.061 1.00 93.62 191 ARG A CA 1
ATOM 1521 C C . ARG A 1 191 ? 16.031 9.143 -28.685 1.00 93.62 191 ARG A C 1
ATOM 1523 O O . ARG A 1 191 ? 16.457 9.570 -27.619 1.00 93.62 191 ARG A O 1
ATOM 1530 N N . ARG A 1 192 ? 16.823 8.630 -29.620 1.00 92.88 192 ARG A N 1
ATOM 1531 C CA . ARG A 1 192 ? 18.280 8.562 -29.507 1.00 92.88 192 ARG A CA 1
ATOM 1532 C C . ARG A 1 192 ? 18.887 9.856 -30.036 1.00 92.88 192 ARG A C 1
ATOM 1534 O O . ARG A 1 192 ? 18.600 10.254 -31.163 1.00 92.88 192 ARG A O 1
ATOM 1541 N N . VAL A 1 193 ? 19.707 10.512 -29.226 1.00 92.62 193 VAL A N 1
ATOM 1542 C CA . VAL A 1 193 ? 20.321 11.804 -29.531 1.00 92.62 193 VAL A CA 1
ATOM 1543 C C . VAL A 1 193 ? 21.841 11.655 -29.469 1.00 92.62 193 VAL A C 1
ATOM 1545 O O . VAL A 1 193 ? 22.366 11.258 -28.427 1.00 92.62 193 VAL A O 1
ATOM 1548 N N . PRO A 1 194 ? 22.569 11.965 -30.555 1.00 90.75 194 PRO A N 1
ATOM 1549 C CA . PRO A 1 194 ? 24.021 12.064 -30.508 1.00 90.75 194 PRO A CA 1
ATOM 1550 C C . PRO A 1 194 ? 24.443 13.190 -29.558 1.00 90.75 194 PRO A C 1
ATOM 1552 O O . PRO A 1 194 ? 23.963 14.319 -29.684 1.00 90.75 194 PRO A O 1
ATOM 1555 N N . ARG A 1 195 ? 25.338 12.898 -28.615 1.00 89.00 195 ARG A N 1
ATOM 1556 C CA . ARG A 1 195 ? 25.909 13.878 -27.683 1.00 89.00 195 ARG A CA 1
ATOM 1557 C C . ARG A 1 195 ? 27.407 13.660 -27.529 1.00 89.00 195 ARG A C 1
ATOM 1559 O O . ARG A 1 195 ? 27.867 12.533 -27.374 1.00 89.00 195 ARG A O 1
ATOM 1566 N N . GLU A 1 196 ? 28.170 14.747 -27.552 1.00 85.69 196 GLU A N 1
ATOM 1567 C CA . GLU A 1 196 ? 29.557 14.717 -27.091 1.00 85.69 196 GLU A CA 1
ATOM 1568 C C . GLU A 1 196 ? 29.571 14.766 -25.567 1.00 85.69 196 GLU A C 1
ATOM 1570 O O . GLU A 1 196 ? 29.024 15.695 -24.975 1.00 85.69 196 GLU A O 1
ATOM 1575 N N . MET A 1 197 ? 30.193 13.771 -24.940 1.00 81.81 197 MET A N 1
ATOM 1576 C CA . MET A 1 197 ? 30.276 13.674 -23.484 1.00 81.81 197 MET A CA 1
ATOM 1577 C C . MET A 1 197 ? 31.712 13.373 -23.065 1.00 81.81 197 MET A C 1
ATOM 1579 O O . MET A 1 197 ? 32.458 12.701 -23.784 1.00 81.81 197 MET A O 1
ATOM 1583 N N . VAL A 1 198 ? 32.094 13.885 -21.898 1.00 83.00 198 VAL A N 1
ATOM 1584 C CA . VAL A 1 198 ? 33.302 13.467 -21.184 1.00 83.00 198 VAL A CA 1
ATOM 1585 C C . VAL A 1 198 ? 32.832 12.513 -20.098 1.00 83.00 198 VAL A C 1
ATOM 1587 O O . VAL A 1 198 ? 32.157 12.945 -19.172 1.00 83.00 198 VAL A O 1
ATOM 1590 N N . LEU A 1 199 ? 33.123 11.226 -20.253 1.00 80.25 199 LEU A N 1
ATOM 1591 C CA . LEU A 1 199 ? 32.705 10.192 -19.314 1.00 80.25 199 LEU A CA 1
ATOM 1592 C C . LEU A 1 199 ? 33.863 9.815 -18.404 1.00 80.25 199 LEU A C 1
ATOM 1594 O O . LEU A 1 199 ? 34.943 9.464 -18.882 1.00 80.25 199 LEU A O 1
ATOM 1598 N N . GLU A 1 200 ? 33.614 9.840 -17.102 1.00 81.06 200 GLU A N 1
ATOM 1599 C CA . GLU A 1 200 ? 34.469 9.177 -16.129 1.00 81.06 200 GLU A CA 1
ATOM 1600 C C . GLU A 1 200 ? 34.011 7.722 -15.974 1.00 81.06 200 GLU A C 1
ATOM 1602 O O . GLU A 1 200 ? 32.818 7.437 -15.856 1.00 81.06 200 GLU A O 1
ATOM 1607 N N . CYS A 1 201 ? 34.946 6.770 -15.973 1.00 75.31 201 CYS A N 1
ATOM 1608 C CA . CYS A 1 201 ? 34.595 5.349 -15.848 1.00 75.31 201 CYS A CA 1
ATOM 1609 C C . CYS A 1 201 ? 33.876 5.042 -14.517 1.00 75.31 201 CYS A C 1
ATOM 1611 O O . CYS A 1 201 ? 33.028 4.154 -14.447 1.00 75.31 201 CYS A O 1
ATOM 1613 N N . THR A 1 202 ? 34.169 5.816 -13.469 1.00 82.31 202 THR A N 1
ATOM 1614 C CA . THR A 1 202 ? 33.538 5.726 -12.144 1.00 82.31 202 THR A CA 1
ATOM 1615 C C . THR A 1 202 ? 32.064 6.129 -12.154 1.00 82.31 202 THR A C 1
ATOM 1617 O O . THR A 1 202 ? 31.318 5.654 -11.297 1.00 82.31 202 THR A O 1
ATOM 1620 N N . ASP A 1 203 ? 31.618 6.937 -13.119 1.00 86.00 203 ASP A N 1
ATOM 1621 C CA . ASP A 1 203 ? 30.230 7.391 -13.251 1.00 86.00 203 ASP A CA 1
ATOM 1622 C C . ASP A 1 203 ? 29.336 6.403 -14.001 1.00 86.00 203 ASP A C 1
ATOM 1624 O O . ASP A 1 203 ? 28.104 6.498 -13.929 1.00 86.00 203 ASP A O 1
ATOM 1628 N N . LEU A 1 204 ? 29.939 5.426 -14.677 1.00 86.00 204 LEU A N 1
ATOM 1629 C CA . LEU A 1 204 ? 29.224 4.360 -15.357 1.00 86.00 204 LEU A CA 1
ATOM 1630 C C . LEU A 1 204 ? 28.864 3.238 -14.388 1.00 86.00 204 LEU A C 1
ATOM 1632 O O . LEU A 1 204 ? 29.625 2.859 -13.496 1.00 86.00 204 LEU A O 1
ATOM 1636 N N . GLU A 1 205 ? 27.663 2.704 -14.559 1.00 86.75 205 GLU A N 1
ATOM 1637 C CA . GLU A 1 205 ? 27.202 1.574 -13.772 1.00 86.75 205 GLU A CA 1
ATOM 1638 C C . GLU A 1 205 ? 27.764 0.247 -14.308 1.00 86.75 205 GLU A C 1
ATOM 1640 O O . GLU A 1 205 ? 27.895 0.030 -15.519 1.00 86.75 205 GLU A O 1
ATOM 1645 N N . GLY A 1 206 ? 28.117 -0.645 -13.379 1.00 83.44 206 GLY A N 1
ATOM 1646 C CA . GLY A 1 206 ? 28.551 -2.004 -13.689 1.00 83.44 206 GLY A CA 1
ATOM 1647 C C . GLY A 1 206 ? 27.393 -2.896 -14.141 1.00 83.44 206 GLY A C 1
ATOM 1648 O O . GLY A 1 206 ? 26.258 -2.454 -14.305 1.00 83.44 206 GLY A O 1
ATOM 1649 N N . LYS A 1 207 ? 27.674 -4.190 -14.335 1.00 85.12 207 LYS A N 1
ATOM 1650 C CA . LYS A 1 207 ? 26.634 -5.161 -14.691 1.00 85.12 207 LYS A CA 1
ATOM 1651 C C . LYS A 1 207 ? 25.540 -5.181 -13.603 1.00 85.12 207 LYS A C 1
ATOM 1653 O O . LYS A 1 207 ? 25.878 -5.459 -12.450 1.00 85.12 207 LYS A O 1
ATOM 1658 N N . PRO A 1 208 ? 24.258 -4.963 -13.951 1.00 82.69 208 PRO A N 1
ATOM 1659 C CA . PRO A 1 208 ? 23.166 -5.009 -12.983 1.00 82.69 208 PRO A CA 1
ATOM 1660 C C . PRO A 1 208 ? 23.078 -6.388 -12.319 1.00 82.69 208 PRO A C 1
ATOM 1662 O O . PRO A 1 208 ? 23.058 -7.412 -13.011 1.00 82.69 208 PRO A O 1
ATOM 1665 N N . SER A 1 209 ? 23.030 -6.422 -10.986 1.00 71.56 209 SER A N 1
ATOM 1666 C CA . SER A 1 209 ? 22.842 -7.644 -10.201 1.00 71.56 209 SER A CA 1
ATOM 1667 C C . SER A 1 209 ? 21.413 -7.723 -9.666 1.00 71.56 209 SER A C 1
ATOM 1669 O O . SER A 1 209 ? 20.828 -6.733 -9.230 1.00 71.56 209 SER A O 1
ATOM 1671 N N . VAL A 1 210 ? 20.831 -8.922 -9.699 1.00 60.66 210 VAL A N 1
ATOM 1672 C CA . VAL A 1 210 ? 19.557 -9.190 -9.027 1.00 60.66 210 VAL A CA 1
ATOM 1673 C C . VAL A 1 210 ? 19.868 -9.414 -7.547 1.00 60.66 210 VAL A C 1
ATOM 1675 O O . VAL A 1 210 ? 20.577 -10.361 -7.197 1.00 60.66 210 VAL A O 1
ATOM 1678 N N . LEU A 1 211 ? 19.366 -8.541 -6.672 1.00 44.50 211 LEU A N 1
ATOM 1679 C CA . LEU A 1 211 ? 19.395 -8.758 -5.223 1.00 44.50 211 LEU A CA 1
ATOM 1680 C C . LEU A 1 211 ? 18.613 -10.046 -4.914 1.00 44.50 211 LEU A C 1
ATOM 1682 O O . LEU A 1 211 ? 17.393 -10.068 -5.031 1.00 44.50 211 LEU A O 1
ATOM 1686 N N . GLY A 1 212 ? 19.330 -11.131 -4.593 1.00 39.94 212 GLY A N 1
ATOM 1687 C CA . GLY A 1 212 ? 18.741 -12.440 -4.266 1.00 39.94 212 GLY A CA 1
ATOM 1688 C C . GLY A 1 212 ? 19.434 -13.669 -4.868 1.00 39.94 212 GLY A C 1
ATOM 1689 O O . GLY A 1 212 ? 19.091 -14.788 -4.505 1.00 39.94 212 GLY A O 1
ATOM 1690 N N . SER A 1 213 ? 20.430 -13.516 -5.746 1.00 32.72 213 SER A N 1
ATOM 1691 C CA . SER A 1 213 ? 21.199 -14.653 -6.282 1.00 32.72 213 SER A CA 1
ATOM 1692 C C . SER A 1 213 ? 22.647 -14.625 -5.793 1.00 32.72 213 SER A C 1
ATOM 1694 O O . SER A 1 213 ? 23.559 -14.287 -6.542 1.00 32.72 213 SER A O 1
ATOM 1696 N N . GLN A 1 214 ? 22.882 -15.004 -4.533 1.00 31.28 214 GLN A N 1
ATOM 1697 C CA . GLN A 1 214 ? 24.205 -15.507 -4.160 1.00 31.28 214 GLN A CA 1
ATOM 1698 C C . GLN A 1 214 ? 24.348 -16.917 -4.740 1.00 31.28 214 GLN A C 1
ATOM 1700 O O . GLN A 1 214 ? 23.919 -17.902 -4.149 1.00 31.28 214 GLN A O 1
ATOM 1705 N N . SER A 1 215 ? 24.940 -17.004 -5.928 1.00 28.16 215 SER A N 1
ATOM 1706 C CA . SER A 1 215 ? 25.577 -18.229 -6.396 1.00 28.16 215 SER A CA 1
ATOM 1707 C C . SER A 1 215 ? 27.078 -17.988 -6.377 1.00 28.16 215 SER A C 1
ATOM 1709 O O . SER A 1 215 ? 27.607 -17.140 -7.096 1.00 28.16 215 SER A O 1
ATOM 1711 N N . VAL A 1 216 ? 27.743 -18.720 -5.490 1.00 30.84 216 VAL A N 1
ATOM 1712 C CA . VAL A 1 216 ? 29.186 -18.923 -5.485 1.00 30.84 216 VAL A CA 1
ATOM 1713 C C . VAL A 1 216 ? 29.590 -19.448 -6.861 1.00 30.84 216 VAL A C 1
ATOM 1715 O O . VAL A 1 216 ? 29.169 -20.533 -7.248 1.00 30.84 216 VAL A O 1
ATOM 1718 N N . CYS A 1 217 ? 30.426 -18.709 -7.586 1.00 24.28 217 CYS A N 1
ATOM 1719 C CA . CYS A 1 217 ? 31.225 -19.265 -8.674 1.00 24.28 217 CYS A CA 1
ATOM 1720 C C . CYS A 1 217 ? 32.597 -18.596 -8.690 1.00 24.28 217 CYS A C 1
ATOM 1722 O O . CYS A 1 217 ? 32.802 -17.497 -9.199 1.00 24.28 217 CYS A O 1
ATOM 1724 N N . SER A 1 218 ? 33.499 -19.317 -8.036 1.00 25.14 218 SER A N 1
ATOM 1725 C CA . SER A 1 218 ? 34.919 -19.504 -8.292 1.00 25.14 218 SER A CA 1
ATOM 1726 C C . SER A 1 218 ? 35.452 -18.938 -9.612 1.00 25.14 218 SER A C 1
ATOM 1728 O O . SER A 1 218 ? 34.935 -19.185 -10.697 1.00 25.14 218 SER A O 1
ATOM 1730 N N . SER A 1 219 ? 36.582 -18.257 -9.468 1.00 27.72 219 SER A N 1
ATOM 1731 C CA . SER A 1 219 ? 37.551 -17.857 -10.485 1.00 27.72 219 SER A CA 1
ATOM 1732 C C . SER A 1 219 ? 37.771 -18.849 -11.637 1.00 27.72 219 SER A C 1
ATOM 1734 O O . SER A 1 219 ? 38.126 -20.005 -11.405 1.00 27.72 219 SER A O 1
ATOM 1736 N N . ALA A 1 220 ? 37.772 -18.326 -12.865 1.00 26.33 220 ALA A N 1
ATOM 1737 C CA . ALA A 1 220 ? 38.676 -18.757 -13.931 1.00 26.33 220 ALA A CA 1
ATOM 1738 C C . ALA A 1 220 ? 39.176 -17.507 -14.675 1.00 26.33 220 ALA A C 1
ATOM 1740 O O . ALA A 1 220 ? 38.421 -16.821 -15.360 1.00 26.33 220 ALA A O 1
ATOM 1741 N N . ALA A 1 221 ? 40.446 -17.179 -14.450 1.00 25.62 221 ALA A N 1
ATOM 1742 C CA . ALA A 1 221 ? 41.154 -16.055 -15.046 1.00 25.62 221 ALA A CA 1
ATOM 1743 C C . ALA A 1 221 ? 41.590 -16.354 -16.486 1.00 25.62 221 ALA A C 1
ATOM 1745 O O . ALA A 1 221 ? 41.996 -17.479 -16.765 1.00 25.62 221 ALA A O 1
ATOM 1746 N N . VAL A 1 222 ? 41.658 -15.323 -17.338 1.00 25.52 222 VAL A N 1
ATOM 1747 C CA . VAL A 1 222 ? 42.689 -15.21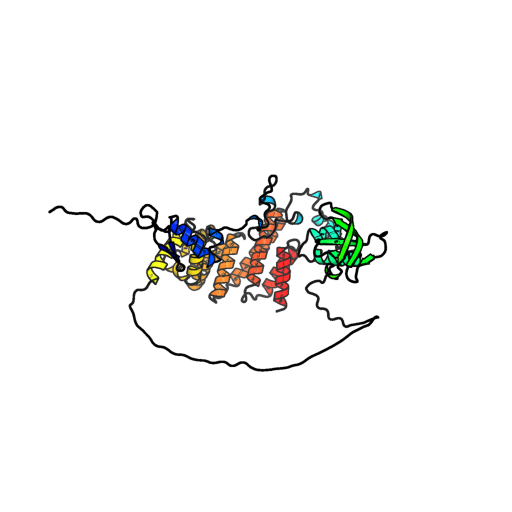3 -18.385 1.00 25.52 222 VAL A CA 1
ATOM 1748 C C . VAL A 1 222 ? 43.115 -13.741 -18.525 1.00 25.52 222 VAL A C 1
ATOM 1750 O O . VAL A 1 222 ? 42.288 -12.894 -18.837 1.00 25.52 222 VAL A O 1
ATOM 1753 N N . GLY A 1 223 ? 44.409 -13.503 -18.251 1.00 22.94 223 GLY A N 1
ATOM 1754 C CA . GLY A 1 223 ? 45.305 -12.386 -18.625 1.00 22.94 223 GLY A CA 1
ATOM 1755 C C . GLY A 1 223 ? 44.757 -10.952 -18.627 1.00 22.94 223 GLY A C 1
ATOM 1756 O O . GLY A 1 223 ? 43.960 -10.596 -19.479 1.00 22.94 223 GLY A O 1
ATOM 1757 N N . SER A 1 224 ? 45.271 -10.000 -17.844 1.00 25.56 224 SER A N 1
ATOM 1758 C CA . SER A 1 224 ? 46.703 -9.684 -17.733 1.00 25.56 224 SER A CA 1
ATOM 1759 C C . SER A 1 224 ? 47.006 -8.850 -16.475 1.00 25.56 224 SER A C 1
ATOM 1761 O O . SER A 1 224 ? 46.314 -7.886 -16.167 1.00 25.56 224 SER A O 1
ATOM 1763 N N . THR A 1 225 ? 48.061 -9.236 -15.763 1.00 26.78 225 THR A N 1
ATOM 1764 C CA . THR A 1 225 ? 48.751 -8.567 -14.637 1.00 26.78 225 THR A CA 1
ATOM 1765 C C . THR A 1 225 ? 49.979 -7.768 -15.139 1.00 26.78 225 THR A C 1
ATOM 1767 O O . THR A 1 225 ? 50.372 -7.994 -16.282 1.00 26.78 225 THR A O 1
ATOM 1770 N N . PRO A 1 226 ? 50.781 -7.082 -14.288 1.00 37.91 226 PRO A N 1
ATOM 1771 C CA . PRO A 1 226 ? 50.473 -6.176 -13.159 1.00 37.91 226 PRO A CA 1
ATOM 1772 C C . PRO A 1 226 ? 51.472 -4.980 -13.059 1.00 37.91 226 PRO A C 1
ATOM 1774 O O . PRO A 1 226 ? 52.394 -4.889 -13.858 1.00 37.91 226 PRO A O 1
ATOM 1777 N N . LEU A 1 227 ? 51.324 -4.113 -12.040 1.00 22.86 227 LEU A N 1
ATOM 1778 C CA . LEU A 1 227 ? 52.349 -3.333 -11.284 1.00 22.86 227 LEU A CA 1
ATOM 1779 C C . LEU A 1 227 ? 51.537 -2.343 -10.399 1.00 22.86 227 LEU A C 1
ATOM 1781 O O . LEU A 1 227 ? 50.705 -1.636 -10.945 1.00 22.86 227 LEU A O 1
ATOM 1785 N N . VAL A 1 228 ? 51.593 -2.222 -9.065 1.00 25.28 228 VAL A N 1
ATOM 1786 C CA . VAL A 1 228 ? 52.564 -2.530 -7.999 1.00 25.28 228 VAL A CA 1
ATOM 1787 C C . VAL A 1 228 ? 51.802 -2.633 -6.655 1.00 25.28 228 VAL A C 1
ATOM 1789 O O . VAL A 1 228 ? 50.966 -1.791 -6.342 1.00 25.28 228 VAL A O 1
ATOM 1792 N N . ALA A 1 229 ? 52.119 -3.665 -5.868 1.00 25.33 229 ALA A N 1
ATOM 1793 C CA . ALA A 1 229 ? 51.879 -3.810 -4.420 1.00 25.33 229 ALA A CA 1
ATOM 1794 C C . ALA A 1 229 ? 52.918 -2.957 -3.637 1.00 25.33 229 ALA A C 1
ATOM 1796 O O . ALA A 1 229 ? 53.977 -2.693 -4.182 1.00 25.33 229 ALA A O 1
ATOM 1797 N N . ARG A 1 230 ? 52.831 -2.531 -2.373 1.00 25.64 230 ARG A N 1
ATOM 1798 C CA . ARG A 1 230 ? 52.404 -3.179 -1.123 1.00 25.64 230 ARG A CA 1
ATOM 1799 C C . ARG A 1 230 ? 52.823 -2.246 0.036 1.00 25.64 230 ARG A C 1
ATOM 1801 O O . ARG A 1 230 ? 53.777 -1.492 -0.146 1.00 25.64 230 ARG A O 1
ATOM 1808 N N . LEU A 1 231 ? 52.178 -2.392 1.200 1.00 23.39 231 LEU A N 1
ATOM 1809 C CA . LEU A 1 231 ? 52.701 -2.403 2.595 1.00 23.39 231 LEU A CA 1
ATOM 1810 C C . LEU A 1 231 ? 51.487 -2.117 3.514 1.00 23.39 231 LEU A C 1
ATOM 1812 O O . LEU A 1 231 ? 50.971 -1.007 3.492 1.00 23.39 231 LEU A O 1
ATOM 1816 N N . GLU A 1 232 ? 50.783 -3.106 4.093 1.00 22.81 232 GLU A N 1
ATOM 1817 C CA . GLU A 1 232 ? 51.117 -3.931 5.290 1.00 22.81 232 GLU A CA 1
ATOM 1818 C C . GLU A 1 232 ? 51.643 -3.112 6.487 1.00 22.81 232 GLU A C 1
ATOM 1820 O O . GLU A 1 232 ? 52.474 -2.236 6.292 1.00 22.81 232 GLU A O 1
ATOM 1825 N N . ALA A 1 233 ? 51.323 -3.365 7.762 1.00 23.89 233 ALA A N 1
ATOM 1826 C CA . ALA A 1 233 ? 50.366 -4.222 8.479 1.00 23.89 233 ALA A CA 1
ATOM 1827 C C . ALA A 1 233 ? 50.524 -3.931 10.003 1.00 23.89 233 ALA A C 1
ATOM 1829 O O . ALA A 1 233 ? 51.408 -3.168 10.393 1.00 23.89 233 ALA A O 1
ATOM 1830 N N . CYS A 1 234 ? 49.742 -4.655 10.820 1.00 20.95 234 CYS A N 1
ATOM 1831 C CA . CYS A 1 234 ? 49.843 -4.906 12.277 1.00 20.95 234 CYS A CA 1
ATOM 1832 C C . CYS A 1 234 ? 49.099 -3.919 13.209 1.00 20.95 234 CYS A C 1
ATOM 1834 O O . CYS A 1 234 ? 49.232 -2.713 13.074 1.00 20.95 234 CYS A O 1
ATOM 1836 N N . GLY A 1 235 ? 48.316 -4.359 14.203 1.00 23.06 235 GLY A N 1
ATOM 1837 C CA . GLY A 1 235 ? 48.159 -5.704 14.759 1.00 23.06 235 GLY A CA 1
ATOM 1838 C C . GLY A 1 235 ? 46.972 -5.839 15.729 1.00 23.06 235 GLY A C 1
ATOM 1839 O O . GLY A 1 235 ? 46.193 -4.913 15.932 1.00 23.06 235 GLY A O 1
ATOM 1840 N N . GLU A 1 236 ? 46.858 -7.058 16.249 1.00 20.61 236 GLU A N 1
ATOM 1841 C CA . GLU A 1 236 ? 45.781 -7.687 17.023 1.00 20.61 236 GLU A CA 1
ATOM 1842 C C . GLU A 1 236 ? 45.515 -7.089 18.420 1.00 20.61 236 GLU A C 1
ATOM 1844 O O . GLU A 1 236 ? 46.373 -6.434 19.009 1.00 20.61 236 GLU A O 1
ATOM 1849 N N . GLY A 1 237 ? 44.346 -7.411 18.997 1.00 22.98 237 GLY A N 1
ATOM 1850 C CA . GLY A 1 237 ? 44.041 -7.158 20.410 1.00 22.98 237 GLY A CA 1
ATOM 1851 C C . GLY A 1 237 ? 42.616 -7.533 20.836 1.00 22.98 237 GLY A C 1
ATOM 1852 O O . GLY A 1 237 ? 41.705 -6.716 20.798 1.00 22.98 237 GLY A O 1
ATOM 1853 N N . THR A 1 238 ? 42.446 -8.782 21.255 1.00 20.53 238 THR A N 1
ATOM 1854 C CA . THR A 1 238 ? 41.326 -9.412 21.983 1.00 20.53 238 THR A CA 1
ATOM 1855 C C . THR A 1 238 ? 40.877 -8.645 23.246 1.00 20.53 238 THR A C 1
ATOM 1857 O O . THR A 1 238 ? 41.727 -8.049 23.904 1.00 20.53 238 THR A O 1
ATOM 1860 N N . SER A 1 239 ? 39.598 -8.775 23.668 1.00 20.98 239 SER A N 1
ATOM 1861 C CA . SER A 1 239 ? 39.137 -9.258 25.011 1.00 20.98 239 SER A CA 1
ATOM 1862 C C . SER A 1 239 ? 37.776 -8.689 25.498 1.00 20.98 239 SER A C 1
ATOM 1864 O O . SER A 1 239 ? 37.644 -7.502 25.763 1.00 20.98 239 SER A O 1
ATOM 1866 N N . THR A 1 240 ? 36.822 -9.611 25.702 1.00 21.39 240 THR A N 1
ATOM 1867 C CA . THR A 1 240 ? 35.915 -9.829 26.867 1.00 21.39 240 THR A CA 1
ATOM 1868 C C . THR A 1 240 ? 34.884 -8.814 27.404 1.00 21.39 240 THR A C 1
ATOM 1870 O O . THR A 1 240 ? 35.182 -7.695 27.801 1.00 21.39 240 THR A O 1
ATOM 1873 N N . LEU A 1 241 ? 33.677 -9.377 27.581 1.00 23.16 241 LEU A N 1
ATOM 1874 C CA . LEU A 1 241 ? 32.538 -8.994 28.427 1.00 23.16 241 LEU A CA 1
ATOM 1875 C C . LEU A 1 241 ? 32.853 -9.006 29.936 1.00 23.16 241 LEU A C 1
ATOM 1877 O O . LEU A 1 241 ? 33.505 -9.940 30.395 1.00 23.16 241 LEU A O 1
ATOM 1881 N N . THR A 1 242 ? 32.211 -8.118 30.710 1.00 21.77 242 THR A N 1
ATOM 1882 C CA . THR A 1 242 ? 31.802 -8.398 32.105 1.00 21.77 242 THR A CA 1
ATOM 1883 C C . THR A 1 242 ? 30.543 -7.634 32.528 1.00 21.77 242 THR A C 1
ATOM 1885 O O . THR A 1 242 ? 30.414 -6.429 32.324 1.00 21.77 242 THR A O 1
ATOM 1888 N N . THR A 1 243 ? 29.655 -8.396 33.160 1.00 21.33 243 THR A N 1
ATOM 1889 C CA . THR A 1 243 ? 28.415 -8.096 33.889 1.00 21.33 243 THR A CA 1
ATOM 1890 C C . THR A 1 243 ? 28.688 -7.483 35.271 1.00 21.33 243 THR A C 1
ATOM 1892 O O . THR A 1 243 ? 29.617 -7.945 35.926 1.00 21.33 243 THR A O 1
ATOM 1895 N N . THR A 1 244 ? 27.821 -6.591 35.781 1.00 22.30 244 THR A N 1
ATOM 1896 C CA . THR A 1 244 ? 27.684 -6.346 37.239 1.00 22.30 244 THR A CA 1
ATOM 1897 C C . THR A 1 244 ? 26.238 -6.013 37.630 1.00 22.30 244 THR A C 1
ATOM 1899 O O . THR A 1 244 ? 25.545 -5.265 36.943 1.00 22.30 244 THR A O 1
ATOM 1902 N N . THR A 1 245 ? 25.808 -6.584 38.756 1.00 21.44 245 THR A N 1
ATOM 1903 C CA . THR A 1 245 ? 24.444 -6.659 39.304 1.00 21.44 245 THR A CA 1
ATOM 1904 C C . THR A 1 245 ? 24.328 -5.893 40.648 1.00 21.44 245 THR A C 1
ATOM 1906 O O . THR A 1 245 ? 25.299 -5.853 41.393 1.00 21.44 245 THR A O 1
ATOM 1909 N N . MET A 1 246 ? 23.103 -5.429 40.976 1.00 21.36 246 MET A N 1
ATOM 1910 C CA . MET A 1 246 ? 22.454 -5.187 42.305 1.00 21.36 246 MET A CA 1
ATOM 1911 C C . MET A 1 246 ? 22.651 -3.881 43.137 1.00 21.36 246 MET A C 1
ATOM 1913 O O . MET A 1 246 ? 23.707 -3.664 43.709 1.00 21.36 246 MET A O 1
ATOM 1917 N N . ALA A 1 247 ? 21.552 -3.085 43.218 1.00 22.77 247 ALA A N 1
ATOM 1918 C CA . ALA A 1 247 ? 20.687 -2.598 44.352 1.00 22.77 247 ALA A CA 1
ATOM 1919 C C . ALA A 1 247 ? 21.251 -2.327 45.791 1.00 22.77 247 ALA A C 1
ATOM 1921 O O . ALA A 1 247 ? 22.348 -2.801 46.060 1.00 22.77 247 ALA A O 1
ATOM 1922 N N . PRO A 1 248 ? 20.519 -1.719 46.790 1.00 32.88 248 PRO A N 1
ATOM 1923 C CA . PRO A 1 248 ? 19.173 -1.066 46.840 1.00 32.88 248 PRO A CA 1
ATOM 1924 C C . PRO A 1 248 ? 19.030 0.273 47.676 1.00 32.88 248 PRO A C 1
ATOM 1926 O O . PRO A 1 248 ? 19.877 0.575 48.503 1.00 32.88 248 PRO A O 1
ATOM 1929 N N . ASN A 1 249 ? 17.896 0.999 47.494 1.00 25.72 249 ASN A N 1
ATOM 1930 C CA . ASN A 1 249 ? 17.029 1.819 48.415 1.00 25.72 249 ASN A CA 1
ATOM 1931 C C . ASN A 1 249 ? 17.587 2.834 49.472 1.00 25.72 249 ASN A C 1
ATOM 1933 O O . ASN A 1 249 ? 18.629 2.579 50.064 1.00 25.72 249 ASN A O 1
ATOM 1937 N N . PRO A 1 250 ? 16.874 3.957 49.805 1.00 29.78 250 PRO A N 1
ATOM 1938 C CA . PRO A 1 250 ? 15.635 3.912 50.614 1.00 29.78 250 PRO A CA 1
ATOM 1939 C C . PRO A 1 250 ? 14.528 4.967 50.340 1.00 29.78 250 PRO A C 1
ATOM 1941 O O . PRO A 1 250 ? 14.639 5.881 49.532 1.00 29.78 250 PRO A O 1
ATOM 1944 N N . SER A 1 251 ? 13.428 4.734 51.058 1.00 23.02 251 SER A N 1
ATOM 1945 C CA . SER A 1 251 ? 12.056 5.258 51.054 1.00 23.02 251 SER A CA 1
ATOM 1946 C C . SER A 1 251 ? 11.819 6.689 51.561 1.00 23.02 251 SER A C 1
ATOM 1948 O O . SER A 1 251 ? 12.404 7.082 52.570 1.00 23.02 251 SER A O 1
ATOM 1950 N N . THR A 1 252 ? 10.776 7.345 51.030 1.00 24.81 252 THR A N 1
ATOM 1951 C CA . THR A 1 252 ? 10.007 8.379 51.752 1.00 24.81 252 THR A CA 1
ATOM 1952 C C . THR A 1 252 ? 8.520 8.345 51.377 1.00 24.81 252 THR A C 1
ATOM 1954 O O . THR A 1 252 ? 8.152 8.282 50.208 1.00 24.81 252 THR A O 1
ATOM 1957 N N . SER A 1 253 ? 7.673 8.364 52.404 1.00 27.17 253 SER A N 1
ATOM 1958 C CA . SER A 1 253 ? 6.210 8.272 52.402 1.00 27.17 253 SER A CA 1
ATOM 1959 C C . SER A 1 253 ? 5.520 9.627 52.206 1.00 27.17 253 SER A C 1
ATOM 1961 O O . SER A 1 253 ? 5.793 10.530 52.995 1.00 27.17 253 SER A O 1
ATOM 1963 N N . VAL A 1 254 ? 4.557 9.745 51.280 1.00 29.31 254 VAL A N 1
ATOM 1964 C CA . VAL A 1 254 ? 3.509 10.791 51.304 1.00 29.31 254 VAL A CA 1
ATOM 1965 C C . VAL A 1 254 ? 2.209 10.288 50.645 1.00 29.31 254 VAL A C 1
ATOM 1967 O O . VAL A 1 254 ? 2.208 9.973 49.463 1.00 29.31 254 VAL A O 1
ATOM 1970 N N . GLY A 1 255 ? 1.122 10.268 51.428 1.00 25.84 255 GLY A N 1
ATOM 1971 C CA . GLY A 1 255 ? -0.243 10.697 51.065 1.00 25.84 255 GLY A CA 1
ATOM 1972 C C . GLY A 1 255 ? -1.004 10.005 49.927 1.00 25.84 255 GLY A C 1
ATOM 1973 O O . GLY A 1 255 ? -0.802 10.304 48.755 1.00 25.84 255 GLY A O 1
ATOM 1974 N N . GLU A 1 256 ? -2.001 9.201 50.298 1.00 30.27 256 GLU A N 1
ATOM 1975 C CA . GLU A 1 256 ? -3.087 8.718 49.438 1.00 30.27 256 GLU A CA 1
ATOM 1976 C C . GLU A 1 256 ? -3.910 9.882 48.848 1.00 30.27 256 GLU A C 1
ATOM 1978 O O . GLU A 1 256 ? -4.582 10.613 49.569 1.00 30.27 256 GLU A O 1
ATOM 1983 N N . ASN A 1 257 ? -3.879 10.030 47.522 1.00 28.78 257 ASN A N 1
ATOM 1984 C CA . ASN A 1 257 ? -4.917 10.673 46.712 1.00 28.78 257 ASN A CA 1
ATOM 1985 C C . ASN A 1 257 ? -4.842 10.059 45.306 1.00 28.78 257 ASN A C 1
ATOM 1987 O O . ASN A 1 257 ? -3.991 10.427 44.498 1.00 28.78 257 ASN A O 1
ATOM 1991 N N . SER A 1 258 ? -5.688 9.063 45.031 1.00 30.08 258 SER A N 1
ATOM 1992 C CA . SER A 1 258 ? -5.642 8.272 43.795 1.00 30.08 258 SER A CA 1
ATOM 1993 C C . SER A 1 258 ? -6.116 9.069 42.562 1.00 30.08 258 SER A C 1
ATOM 1995 O O . SER A 1 258 ? -7.282 9.460 42.509 1.00 30.08 258 SER A O 1
ATOM 1997 N N . PRO A 1 259 ? -5.287 9.230 41.510 1.00 35.75 259 PRO A N 1
ATOM 1998 C CA . PRO A 1 259 ? -5.662 9.902 40.259 1.00 35.75 259 PRO A CA 1
ATOM 1999 C C . PRO A 1 259 ? -6.497 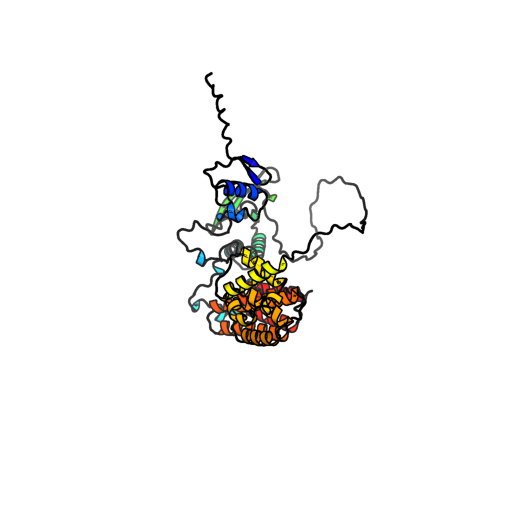9.029 39.294 1.00 35.75 259 PRO A C 1
ATOM 2001 O O . PRO A 1 259 ? -6.950 9.510 38.256 1.00 35.75 259 PRO A O 1
ATOM 2004 N N . HIS A 1 260 ? -6.749 7.757 39.625 1.00 40.94 260 HIS A N 1
ATOM 2005 C CA . HIS A 1 260 ? -7.402 6.792 38.727 1.00 40.94 260 HIS A CA 1
ATOM 2006 C C . HIS A 1 260 ? -8.900 7.048 38.462 1.00 40.94 260 HIS A C 1
ATOM 2008 O O . HIS A 1 260 ? -9.389 6.707 37.388 1.00 40.94 260 HIS A O 1
ATOM 2014 N N . GLY A 1 261 ? -9.643 7.658 39.393 1.00 40.78 261 GLY A N 1
ATOM 2015 C CA . GLY A 1 261 ? -11.103 7.813 39.256 1.00 40.78 261 GLY A CA 1
ATOM 2016 C C . GLY A 1 261 ? -11.547 8.862 38.226 1.00 40.78 261 GLY A C 1
ATOM 2017 O O . GLY A 1 261 ? -12.558 8.681 37.553 1.00 40.78 261 GLY A O 1
ATOM 2018 N N . SER A 1 262 ? -10.776 9.943 38.068 1.00 53.72 262 SER A N 1
ATOM 2019 C CA . SER A 1 262 ? -11.113 11.057 37.164 1.00 53.72 262 SER A CA 1
ATOM 2020 C C . SER A 1 262 ? -10.911 10.690 35.689 1.00 53.72 262 SER A C 1
ATOM 2022 O O . SER A 1 262 ? -11.760 10.968 34.842 1.00 53.72 262 SER A O 1
ATOM 2024 N N . VAL A 1 263 ? -9.815 9.983 35.388 1.00 57.38 263 VAL A N 1
ATOM 2025 C CA . VAL A 1 263 ? -9.456 9.590 34.018 1.00 57.38 263 VAL A CA 1
ATOM 2026 C C . VAL A 1 263 ? -10.468 8.591 33.449 1.00 57.38 263 VAL A C 1
ATOM 2028 O O . VAL A 1 263 ? -10.927 8.777 32.327 1.00 57.38 263 VAL A O 1
ATOM 2031 N N . MET A 1 264 ? -10.894 7.595 34.237 1.00 58.62 264 MET A N 1
ATOM 2032 C CA . MET A 1 264 ? -11.849 6.572 33.782 1.00 58.62 264 MET A CA 1
ATOM 2033 C C . MET A 1 264 ? -13.225 7.155 33.423 1.00 58.62 264 MET A C 1
ATOM 2035 O O . MET A 1 264 ? -13.816 6.748 32.425 1.00 58.62 264 MET A O 1
ATOM 2039 N N . SER A 1 265 ? -13.715 8.137 34.189 1.00 62.72 265 SER A N 1
ATOM 2040 C CA . SER A 1 265 ? -14.988 8.820 33.905 1.00 62.72 265 SER A CA 1
ATOM 2041 C C . SER A 1 265 ? -14.937 9.610 32.587 1.00 62.72 265 SER A C 1
ATOM 2043 O O . SER A 1 265 ? -15.870 9.561 31.785 1.00 62.72 265 SER A O 1
ATOM 2045 N N . SER A 1 266 ? -13.802 10.267 32.312 1.00 76.00 266 SER A N 1
ATOM 2046 C CA . SER A 1 266 ? -13.567 10.992 31.056 1.00 76.00 266 SER A CA 1
ATOM 2047 C C . SER A 1 266 ? -13.549 10.057 29.837 1.00 76.00 266 SER A C 1
ATOM 2049 O O . SER A 1 266 ? -14.221 10.315 28.839 1.00 76.00 266 SER A O 1
ATOM 2051 N N . THR A 1 267 ? -12.855 8.917 29.939 1.00 81.50 267 THR A N 1
ATOM 2052 C CA . THR A 1 267 ? -12.743 7.914 28.863 1.00 81.50 267 THR A CA 1
ATOM 2053 C C . THR A 1 267 ? -14.101 7.331 28.460 1.00 81.50 267 THR A C 1
ATOM 2055 O O . THR A 1 267 ? -14.395 7.173 27.276 1.00 81.50 267 THR A O 1
ATOM 2058 N N . VAL A 1 268 ? -14.966 7.043 29.434 1.00 82.69 268 VAL A N 1
ATOM 2059 C CA . VAL A 1 268 ? -16.313 6.505 29.178 1.00 82.69 268 VAL A CA 1
ATOM 2060 C C . VAL A 1 268 ? -17.196 7.541 28.483 1.00 82.69 268 VAL A C 1
ATOM 2062 O O . VAL A 1 268 ? -17.928 7.205 27.552 1.00 82.69 268 VAL A O 1
ATOM 2065 N N . GLY A 1 269 ? -17.095 8.811 28.887 1.00 80.75 269 GLY A N 1
ATOM 2066 C CA . GLY A 1 269 ? -17.774 9.910 28.201 1.00 80.75 269 GLY A CA 1
ATOM 2067 C C . GLY A 1 269 ? -17.374 10.006 26.726 1.00 80.75 269 GLY A C 1
ATOM 2068 O O . GLY A 1 269 ? -18.241 10.159 25.866 1.00 80.75 269 GLY A O 1
ATOM 2069 N N . GLN A 1 270 ? -16.085 9.832 26.422 1.00 83.62 270 GLN A N 1
ATOM 2070 C CA . GLN A 1 270 ? -15.580 9.813 25.045 1.00 83.62 270 GLN A CA 1
ATOM 2071 C C . GLN A 1 270 ? -16.123 8.623 24.24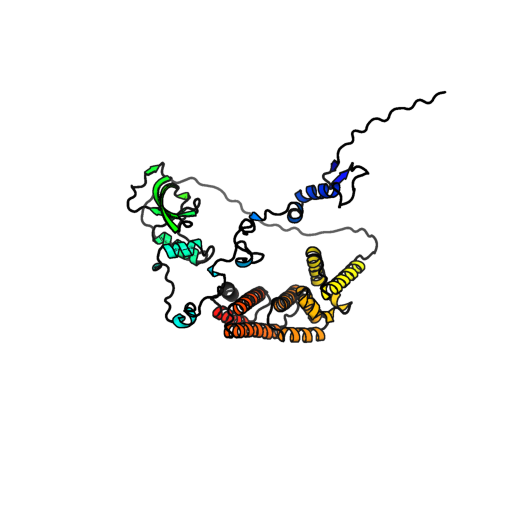0 1.00 83.62 270 GLN A C 1
ATOM 2073 O O . GLN A 1 270 ? -16.554 8.812 23.104 1.00 83.62 270 GLN A O 1
ATOM 2078 N N . LEU A 1 271 ? -16.191 7.418 24.819 1.00 86.94 271 LEU A N 1
ATOM 2079 C CA . LEU A 1 271 ? -16.789 6.248 24.156 1.00 86.94 271 LEU A CA 1
ATOM 2080 C C . LEU A 1 271 ? -18.256 6.486 23.763 1.00 86.94 271 LEU A C 1
ATOM 2082 O O . LEU A 1 271 ? -18.663 6.163 22.648 1.00 86.94 271 LEU A O 1
ATOM 2086 N N . TRP A 1 272 ? -19.042 7.107 24.645 1.00 84.19 272 TRP A N 1
ATOM 2087 C CA . TRP A 1 272 ? -20.433 7.477 24.356 1.00 84.19 272 TRP A CA 1
ATOM 2088 C C . TRP A 1 272 ? -20.576 8.564 23.289 1.00 84.19 272 TRP A C 1
ATOM 2090 O O . TRP A 1 272 ? -21.585 8.612 22.585 1.00 84.19 272 TRP A O 1
ATOM 2100 N N . GLN A 1 273 ? -19.597 9.458 23.167 1.00 85.38 273 GLN A N 1
ATOM 2101 C CA . GLN A 1 273 ? -19.572 10.444 22.089 1.00 85.38 273 GLN A CA 1
ATOM 2102 C C . GLN A 1 273 ? -19.253 9.781 20.748 1.00 85.38 273 GLN A C 1
ATOM 2104 O O . GLN A 1 273 ? -19.962 10.021 19.769 1.00 85.38 273 GLN A O 1
ATOM 2109 N N . ILE A 1 274 ? -18.268 8.883 20.724 1.00 88.19 274 ILE A N 1
ATOM 2110 C CA . ILE A 1 274 ? -17.866 8.148 19.520 1.00 88.19 274 ILE A CA 1
ATOM 2111 C C . ILE A 1 274 ? -19.002 7.258 19.018 1.00 88.19 274 ILE A C 1
ATOM 2113 O O . ILE A 1 274 ? -19.275 7.244 17.821 1.00 88.19 274 ILE A O 1
ATOM 2117 N N . SER A 1 275 ? -19.737 6.585 19.911 1.00 84.62 275 SER A N 1
ATOM 2118 C CA . SER A 1 275 ? -20.887 5.757 19.515 1.00 84.62 275 SER A CA 1
ATOM 2119 C C . SER A 1 275 ? -22.030 6.556 18.873 1.00 84.62 275 SER A C 1
ATOM 2121 O O . SER A 1 275 ? -22.894 5.981 18.216 1.00 84.62 275 SER A O 1
ATOM 2123 N N . ARG A 1 276 ? -22.027 7.886 19.025 1.00 85.94 276 ARG A N 1
ATOM 2124 C CA . ARG A 1 276 ? -22.968 8.821 18.391 1.00 85.94 276 ARG A CA 1
ATOM 2125 C C . ARG A 1 276 ? -22.370 9.549 17.180 1.00 85.94 276 ARG A C 1
ATOM 2127 O O . ARG A 1 276 ? -23.004 10.465 16.665 1.00 85.94 276 ARG A O 1
ATOM 2134 N N . GLY A 1 277 ? -21.163 9.178 16.749 1.00 83.94 277 GLY A N 1
ATOM 2135 C CA . GLY A 1 277 ? -20.453 9.787 15.621 1.00 83.94 277 GLY A CA 1
ATOM 2136 C C . GLY A 1 277 ? -19.665 11.060 15.952 1.00 83.94 277 GLY A C 1
ATOM 2137 O O . GLY A 1 277 ? -19.105 11.678 15.049 1.00 83.94 277 GLY A O 1
ATOM 2138 N N . ASN A 1 278 ? -19.575 11.456 17.227 1.00 87.69 278 ASN A N 1
ATOM 2139 C CA . ASN A 1 278 ? -18.762 12.596 17.651 1.00 87.69 278 ASN A CA 1
ATOM 2140 C C . ASN A 1 278 ? -17.328 12.133 17.932 1.00 87.69 278 ASN A C 1
ATOM 2142 O O . ASN A 1 278 ? -17.005 11.693 19.036 1.00 87.69 278 ASN A O 1
ATOM 2146 N N . LEU A 1 279 ? -16.483 12.220 16.907 1.00 87.38 279 LEU A N 1
ATOM 2147 C CA . LEU A 1 279 ? -15.096 11.763 16.955 1.00 87.38 279 LEU A CA 1
ATOM 2148 C C . LEU A 1 279 ? -14.175 12.820 17.594 1.00 87.38 279 LEU A C 1
ATOM 2150 O O . LEU A 1 279 ? -14.187 13.977 17.160 1.00 87.38 279 LEU A O 1
ATOM 2154 N N . PRO A 1 280 ? -13.348 12.446 18.588 1.00 84.56 280 PRO A N 1
ATOM 2155 C CA . PRO A 1 280 ? -12.335 13.336 19.139 1.00 84.56 280 PRO A CA 1
ATOM 2156 C C . PRO A 1 280 ? -11.190 13.592 18.134 1.00 84.56 280 PRO A C 1
ATOM 2158 O O . PRO A 1 280 ? -11.021 12.849 17.160 1.00 84.56 280 PRO A O 1
ATOM 2161 N N . PRO A 1 281 ? -10.353 14.621 18.362 1.00 85.25 281 PRO A N 1
ATOM 2162 C CA . PRO A 1 281 ? -9.143 14.861 17.577 1.00 85.25 281 PRO A CA 1
ATOM 2163 C C . PRO A 1 281 ? -8.231 13.625 17.495 1.00 85.25 281 PRO A C 1
ATOM 2165 O O . PRO A 1 281 ? -8.121 12.853 18.446 1.00 85.25 281 PRO A O 1
ATOM 2168 N N . LYS A 1 282 ? -7.484 13.466 16.390 1.00 83.88 282 LYS A N 1
ATOM 2169 C CA . LYS A 1 282 ? -6.614 12.288 16.156 1.00 83.88 282 LYS A CA 1
ATOM 2170 C C . LYS A 1 282 ? -5.614 12.005 17.289 1.00 83.88 282 LYS A C 1
ATOM 2172 O O . LYS A 1 282 ? -5.296 10.847 17.544 1.00 83.88 282 LYS A O 1
ATOM 2177 N N . SER A 1 283 ? -5.089 13.039 17.947 1.00 79.69 283 SER A N 1
ATOM 2178 C CA . SER A 1 283 ? -4.180 12.899 19.094 1.00 79.69 283 SER A CA 1
ATOM 2179 C C . SER A 1 283 ? -4.874 12.275 20.305 1.00 79.69 283 SER A C 1
ATOM 2181 O O . SER A 1 283 ? -4.315 11.383 20.939 1.00 79.69 283 SER A O 1
ATOM 2183 N N . GLU A 1 284 ? -6.099 12.710 20.590 1.00 86.12 284 GLU A N 1
ATOM 2184 C CA . GLU A 1 284 ? -6.922 12.183 21.676 1.00 86.12 284 GLU A CA 1
ATOM 2185 C C . GLU A 1 284 ? -7.406 10.767 21.369 1.00 86.12 284 GLU A C 1
ATOM 2187 O O . GLU A 1 284 ? -7.343 9.913 22.246 1.00 86.12 284 GLU A O 1
ATOM 2192 N N . MET A 1 285 ? -7.788 10.480 20.118 1.00 89.56 285 MET A N 1
ATOM 2193 C CA . MET A 1 285 ? -8.176 9.128 19.705 1.00 89.56 285 MET A CA 1
ATOM 2194 C C . MET A 1 285 ? -7.042 8.120 19.920 1.00 89.56 285 MET A C 1
ATOM 2196 O O . MET A 1 285 ? -7.258 7.050 20.479 1.00 89.56 285 MET A O 1
ATOM 2200 N N . ARG A 1 286 ? -5.801 8.466 19.547 1.00 88.12 286 ARG A N 1
ATOM 2201 C CA . ARG A 1 286 ? -4.640 7.592 19.794 1.00 88.12 286 ARG A CA 1
ATOM 2202 C C . ARG A 1 286 ? -4.415 7.335 21.280 1.00 88.12 286 ARG A C 1
ATOM 2204 O O . ARG A 1 286 ? -4.113 6.208 21.664 1.00 88.12 286 ARG A O 1
ATOM 2211 N N . LEU A 1 287 ? -4.556 8.368 22.112 1.00 86.69 287 LEU A N 1
ATOM 2212 C CA . LEU A 1 287 ? -4.441 8.224 23.561 1.00 86.69 287 LEU A CA 1
ATOM 2213 C C . LEU A 1 287 ? -5.547 7.311 24.106 1.00 86.69 287 LEU A C 1
ATOM 2215 O O . LEU A 1 287 ? -5.257 6.409 24.887 1.00 86.69 287 LEU A O 1
ATOM 2219 N N . LEU A 1 288 ? -6.785 7.506 23.650 1.00 90.25 288 LEU A N 1
ATOM 2220 C CA . LEU A 1 288 ? -7.937 6.690 24.013 1.00 90.25 288 LEU A CA 1
ATOM 2221 C C . LEU A 1 288 ? -7.728 5.219 23.632 1.00 90.25 288 LEU A C 1
ATOM 2223 O O . LEU A 1 288 ? -7.879 4.347 24.482 1.00 90.25 288 LEU A O 1
ATOM 2227 N N . LEU A 1 289 ? -7.315 4.937 22.394 1.00 91.19 289 LEU A N 1
ATOM 2228 C CA . LEU A 1 289 ? -7.028 3.577 21.931 1.00 91.19 289 LEU A CA 1
ATOM 2229 C C . LEU A 1 289 ? -5.933 2.905 22.766 1.00 91.19 289 LEU A C 1
ATOM 2231 O O . LEU A 1 289 ? -6.078 1.735 23.113 1.00 91.19 289 LEU A O 1
ATOM 2235 N N . ASN A 1 290 ? -4.879 3.635 23.143 1.00 90.69 290 ASN A N 1
ATOM 2236 C CA . ASN A 1 290 ? -3.840 3.114 24.034 1.00 90.69 290 ASN A CA 1
ATOM 2237 C C . ASN A 1 290 ? -4.397 2.804 25.432 1.00 90.69 290 ASN A C 1
ATOM 2239 O O . ASN A 1 290 ? -4.133 1.733 25.972 1.00 90.69 290 ASN A O 1
ATOM 2243 N N . ILE A 1 291 ? -5.211 3.699 26.003 1.00 89.12 291 ILE A N 1
ATOM 2244 C CA . ILE A 1 291 ? -5.852 3.479 27.309 1.00 89.12 291 ILE A CA 1
ATOM 2245 C C . ILE A 1 291 ? -6.751 2.236 27.272 1.00 89.12 291 ILE A C 1
ATOM 2247 O O . ILE A 1 291 ? -6.687 1.421 28.192 1.00 89.12 291 ILE A O 1
ATOM 2251 N N . LEU A 1 292 ? -7.562 2.076 26.222 1.00 89.62 292 LEU A N 1
ATOM 2252 C CA . LEU A 1 292 ? -8.473 0.938 26.051 1.00 89.62 292 LEU A CA 1
ATOM 2253 C C . LEU A 1 292 ? -7.725 -0.373 25.798 1.00 89.62 292 LEU A C 1
ATOM 2255 O O . LEU A 1 292 ? -8.127 -1.418 26.302 1.00 89.62 292 LEU A O 1
ATOM 2259 N N . GLN A 1 293 ? -6.627 -0.324 25.042 1.00 91.50 293 GLN A N 1
ATOM 2260 C CA . GLN A 1 293 ? -5.760 -1.476 24.813 1.00 91.50 293 GLN A CA 1
ATOM 2261 C C . GLN A 1 293 ? -5.114 -1.961 26.122 1.00 91.50 293 GLN A C 1
ATOM 2263 O O . GLN A 1 293 ? -5.039 -3.169 26.366 1.00 91.50 293 GLN A O 1
ATOM 2268 N N . GLU A 1 294 ? -4.683 -1.043 26.987 1.00 88.94 294 GLU A N 1
ATOM 2269 C CA . GLU A 1 294 ? -4.134 -1.391 28.299 1.00 88.94 294 GLU A CA 1
ATOM 2270 C C . GLU A 1 294 ? -5.229 -1.872 29.263 1.00 88.94 294 GLU A C 1
ATOM 2272 O O . GLU A 1 294 ? -5.070 -2.922 29.891 1.00 88.94 294 GLU A O 1
ATOM 2277 N N . ASN A 1 295 ? -6.367 -1.169 29.312 1.00 87.62 295 ASN A N 1
ATOM 2278 C CA . ASN A 1 295 ? -7.460 -1.387 30.264 1.00 87.62 295 ASN A CA 1
ATOM 2279 C C . ASN A 1 295 ? -8.812 -1.655 29.566 1.00 87.62 295 ASN A C 1
ATOM 2281 O O . ASN A 1 295 ? -9.717 -0.816 29.618 1.00 87.62 295 ASN A O 1
ATOM 2285 N N . PRO A 1 296 ? -9.004 -2.838 28.956 1.00 85.19 296 PRO A N 1
ATOM 2286 C CA . PRO A 1 296 ? -10.251 -3.186 28.271 1.00 85.19 296 PRO A CA 1
ATOM 2287 C C . PRO A 1 296 ? -11.458 -3.315 29.219 1.00 85.19 296 PRO A C 1
ATOM 2289 O O . PRO A 1 296 ? -12.599 -3.202 28.788 1.00 85.19 296 PRO A O 1
ATOM 2292 N N . GLU A 1 297 ? -11.247 -3.477 30.528 1.00 82.44 297 GLU A N 1
ATOM 2293 C CA . GLU A 1 297 ? -12.329 -3.573 31.525 1.00 82.44 297 GLU A CA 1
ATOM 2294 C C . GLU A 1 297 ? -13.220 -2.321 31.617 1.00 82.44 297 GLU A C 1
ATOM 2296 O O . GLU A 1 297 ? -14.312 -2.371 32.187 1.00 82.44 297 GLU A O 1
ATOM 2301 N N . ILE A 1 298 ? -12.782 -1.199 31.034 1.00 83.12 298 ILE A N 1
ATOM 2302 C CA . ILE A 1 298 ? -13.552 0.049 30.959 1.00 83.12 298 ILE A CA 1
ATOM 2303 C C . ILE A 1 298 ? -14.908 -0.174 30.268 1.00 83.12 298 ILE A C 1
ATOM 2305 O O . ILE A 1 298 ? -15.894 0.451 30.663 1.00 83.12 298 ILE A O 1
ATOM 2309 N N . PHE A 1 299 ? -14.998 -1.108 29.312 1.00 82.88 299 PHE A N 1
ATOM 2310 C CA . PHE A 1 299 ? -16.258 -1.441 28.637 1.00 82.88 299 PHE A CA 1
ATOM 2311 C C . PHE A 1 299 ? -17.303 -2.059 29.578 1.00 82.88 299 PHE A C 1
ATOM 2313 O O . PHE A 1 299 ? -18.494 -1.772 29.445 1.00 82.88 299 PHE A O 1
ATOM 2320 N N . GLY A 1 300 ? -16.870 -2.872 30.548 1.00 69.06 300 GLY A N 1
ATOM 2321 C CA . GLY A 1 300 ? -17.759 -3.620 31.441 1.00 69.06 300 GLY A CA 1
ATOM 2322 C C . GLY A 1 300 ? -18.433 -2.778 32.523 1.00 69.06 300 GLY A C 1
ATOM 2323 O O . GLY A 1 300 ? -19.501 -3.141 33.004 1.00 69.06 300 GLY A O 1
ATOM 2324 N N . ARG A 1 301 ? -17.851 -1.636 32.910 1.00 61.94 301 ARG A N 1
ATOM 2325 C CA . ARG A 1 301 ? -18.377 -0.818 34.020 1.00 61.94 301 ARG A CA 1
ATOM 2326 C C . ARG A 1 301 ? -19.572 0.068 33.644 1.00 61.94 301 ARG A C 1
ATOM 2328 O O . ARG A 1 301 ? -20.190 0.632 34.541 1.00 61.94 301 ARG A O 1
ATOM 2335 N N . HIS A 1 302 ? -19.885 0.213 32.353 1.00 57.19 302 HIS A N 1
ATOM 2336 C CA . HIS A 1 302 ? -20.807 1.249 31.863 1.00 57.19 302 HIS A CA 1
ATOM 2337 C C . HIS A 1 302 ? -21.679 0.828 30.664 1.00 57.19 302 HIS A C 1
ATOM 2339 O O . HIS A 1 302 ? -22.029 1.680 29.849 1.00 57.19 302 HIS A O 1
ATOM 2345 N N . GLU A 1 303 ? -21.999 -0.465 30.524 1.00 66.44 303 GLU A N 1
ATOM 2346 C CA . GLU A 1 303 ? -22.939 -0.988 29.502 1.00 66.44 303 GLU A CA 1
ATOM 2347 C C . GLU A 1 303 ? -22.583 -0.617 28.044 1.00 66.44 303 GLU A C 1
ATOM 2349 O O . GLU A 1 303 ? -23.412 -0.666 27.141 1.00 66.44 303 GLU A O 1
ATOM 2354 N N . CYS A 1 304 ? -21.321 -0.280 27.763 1.00 63.06 304 CYS A N 1
ATOM 2355 C CA . CYS A 1 304 ? -20.877 0.050 26.404 1.00 63.06 304 CYS A CA 1
ATOM 2356 C C . CYS A 1 304 ? -20.744 -1.195 25.503 1.00 63.06 304 CYS A C 1
ATOM 2358 O O . CYS A 1 304 ? -20.430 -1.064 24.321 1.00 63.06 304 CYS A O 1
ATOM 2360 N N . GLY A 1 305 ? -20.972 -2.395 26.050 1.00 62.41 305 GLY A N 1
ATOM 2361 C CA . GLY A 1 305 ? -20.859 -3.673 25.344 1.00 62.41 305 GLY A CA 1
ATOM 2362 C C . GLY A 1 305 ? -21.862 -3.862 24.204 1.00 62.41 305 GLY A C 1
ATOM 2363 O O . GLY A 1 305 ? -21.534 -4.531 23.225 1.00 62.41 305 GLY A O 1
ATOM 2364 N N . ASP A 1 306 ? -23.023 -3.206 24.279 1.00 74.38 306 ASP A N 1
ATOM 2365 C CA . ASP A 1 306 ? -24.085 -3.300 23.266 1.00 74.38 306 ASP A CA 1
ATOM 2366 C C . ASP A 1 306 ? -23.875 -2.344 22.076 1.00 74.38 306 ASP A C 1
ATOM 2368 O O . ASP A 1 306 ? -24.596 -2.389 21.080 1.00 74.38 306 ASP A O 1
ATOM 2372 N N . LEU A 1 307 ? -22.860 -1.476 22.140 1.00 84.56 307 LEU A N 1
ATOM 2373 C CA . LEU A 1 307 ? -22.579 -0.456 21.123 1.00 84.56 307 LEU A CA 1
ATOM 2374 C C . LEU A 1 307 ? -21.670 -0.962 19.991 1.00 84.56 307 LEU A C 1
ATOM 2376 O O . LEU A 1 307 ? -21.141 -0.155 19.227 1.00 84.56 307 LEU A O 1
ATOM 2380 N N . PHE A 1 308 ? -21.491 -2.280 19.857 1.00 89.44 308 PHE A N 1
ATOM 2381 C CA . PHE A 1 308 ? -20.568 -2.896 18.898 1.00 89.44 308 PHE A CA 1
ATOM 2382 C C . PHE A 1 308 ? -20.754 -2.388 17.459 1.00 89.44 308 PHE A C 1
ATOM 2384 O O . PHE A 1 308 ? -19.784 -1.965 16.833 1.00 89.44 308 PHE A O 1
ATOM 2391 N N . LEU A 1 309 ? -21.993 -2.350 16.954 1.00 89.44 309 LEU A N 1
ATOM 2392 C CA . LEU A 1 309 ? -22.285 -1.867 15.596 1.00 89.44 309 LEU A CA 1
ATOM 2393 C C . LEU A 1 309 ? -21.981 -0.372 15.424 1.00 89.44 309 LEU A C 1
ATOM 2395 O O . LEU A 1 309 ? -21.467 0.035 14.385 1.00 89.44 309 LEU A O 1
ATOM 2399 N N . ASN A 1 310 ? -22.235 0.438 16.455 1.00 88.81 310 ASN A N 1
ATOM 2400 C CA . ASN A 1 310 ? -21.917 1.866 16.424 1.00 88.81 310 ASN A CA 1
ATOM 2401 C C . ASN A 1 310 ? -20.399 2.079 16.381 1.00 88.81 310 ASN A C 1
ATOM 2403 O O . ASN A 1 310 ? -19.907 2.883 15.594 1.00 88.81 310 ASN A O 1
ATOM 2407 N N . PHE A 1 311 ? -19.638 1.329 17.181 1.00 91.69 311 PHE A N 1
ATOM 2408 C CA . PHE A 1 311 ? -18.180 1.385 17.120 1.00 91.69 311 PHE A CA 1
ATOM 2409 C C . PHE A 1 311 ? -17.651 0.879 15.781 1.00 91.69 311 PHE A C 1
ATOM 2411 O O . PHE A 1 311 ? -16.796 1.532 15.205 1.00 91.69 311 PHE A O 1
ATOM 2418 N N . MET A 1 312 ? -18.197 -0.200 15.222 1.00 91.44 312 MET A N 1
ATOM 2419 C CA . MET A 1 312 ? -17.809 -0.665 13.887 1.00 91.44 312 MET A CA 1
ATOM 2420 C C . MET A 1 312 ? -18.006 0.418 12.816 1.00 91.44 312 MET A C 1
ATOM 2422 O O . MET A 1 312 ? -17.159 0.579 11.940 1.00 91.44 312 MET A O 1
ATOM 2426 N N . GLN A 1 313 ? -19.105 1.172 12.901 1.00 89.06 313 GLN A N 1
ATOM 2427 C CA . GLN A 1 313 ? -19.417 2.229 11.947 1.00 89.06 313 GLN A CA 1
ATOM 2428 C C . GLN A 1 313 ? -18.488 3.446 12.079 1.00 89.06 313 GLN A C 1
ATOM 2430 O O . GLN A 1 313 ? -18.074 3.995 11.056 1.00 89.06 313 GLN A O 1
ATOM 2435 N N . TYR A 1 314 ? -18.199 3.894 13.305 1.00 90.31 314 TYR A N 1
ATOM 2436 C CA . TYR A 1 314 ? -17.492 5.159 13.543 1.00 90.31 314 TYR A CA 1
ATOM 2437 C C . TYR A 1 314 ? -15.997 5.003 13.848 1.00 90.31 314 TYR A C 1
ATOM 2439 O O . TYR A 1 314 ? -15.222 5.849 13.419 1.00 90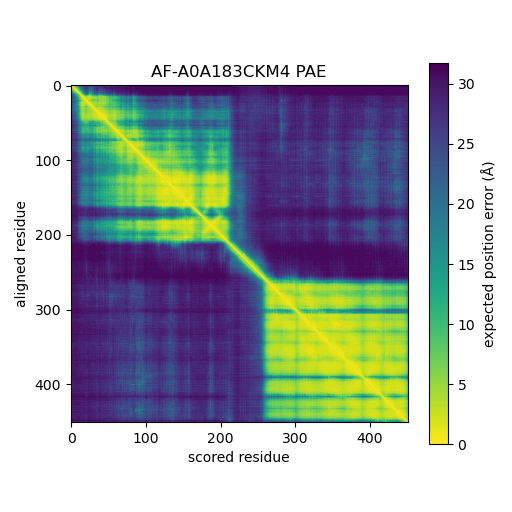.31 314 TYR A O 1
ATOM 2447 N N . GLU A 1 315 ? -15.593 3.956 14.570 1.00 92.94 315 GLU A N 1
ATOM 2448 C CA . GLU A 1 315 ? -14.202 3.687 14.960 1.00 92.94 315 GLU A CA 1
ATOM 2449 C C . GLU A 1 315 ? -13.973 2.163 15.147 1.00 92.94 315 GLU A C 1
ATOM 2451 O O . GLU A 1 315 ? -14.066 1.636 16.267 1.00 92.94 315 GLU A O 1
ATOM 2456 N N . PRO A 1 316 ? -13.699 1.417 14.059 1.00 93.12 316 PRO A N 1
ATOM 2457 C CA . PRO A 1 316 ? -13.666 -0.050 14.065 1.00 93.12 316 PRO A CA 1
ATOM 2458 C C . PRO A 1 316 ? -12.573 -0.642 14.968 1.00 93.12 316 PRO A C 1
ATOM 2460 O O . PRO A 1 316 ? -12.737 -1.746 15.494 1.00 93.12 316 PRO A O 1
ATOM 2463 N N . GLU A 1 317 ? -11.488 0.091 15.236 1.00 94.06 317 GLU A N 1
ATOM 2464 C CA . GLU A 1 317 ? -10.481 -0.347 16.205 1.00 94.06 317 GLU A CA 1
ATOM 2465 C C . GLU A 1 317 ? -11.076 -0.538 17.610 1.00 94.06 317 GLU A C 1
ATOM 2467 O O . GLU A 1 317 ? -10.761 -1.513 18.296 1.00 94.06 317 GLU A O 1
ATOM 2472 N N . ILE A 1 318 ? -11.984 0.343 18.043 1.00 93.62 318 ILE A N 1
ATOM 2473 C CA . ILE A 1 318 ? -12.639 0.219 19.353 1.00 93.62 318 ILE A CA 1
ATOM 2474 C C . ILE A 1 318 ? -13.503 -1.043 19.393 1.00 93.62 318 ILE A C 1
ATOM 2476 O O . ILE A 1 318 ? -13.473 -1.766 20.389 1.00 93.62 318 ILE A O 1
ATOM 2480 N N . ALA A 1 319 ? -14.209 -1.357 18.303 1.00 93.69 319 ALA A N 1
ATOM 2481 C CA . ALA A 1 319 ? -14.997 -2.583 18.191 1.00 93.69 319 ALA A CA 1
ATOM 2482 C C . ALA A 1 319 ? -14.121 -3.847 18.302 1.00 93.69 319 ALA A C 1
ATOM 2484 O O . ALA A 1 319 ? -14.507 -4.810 18.964 1.00 93.69 319 ALA A O 1
ATOM 2485 N N . GLY A 1 320 ? -12.914 -3.832 17.726 1.00 93.88 320 GLY A N 1
ATOM 2486 C CA . GLY A 1 320 ? -11.954 -4.933 17.860 1.00 93.88 320 GLY A CA 1
ATOM 2487 C C . GLY A 1 320 ? -11.429 -5.115 19.290 1.00 93.88 320 GLY A C 1
ATOM 2488 O O . GLY A 1 320 ? -11.317 -6.245 19.769 1.00 93.88 320 GLY A O 1
ATOM 2489 N N . ILE A 1 321 ? -11.155 -4.019 20.010 1.00 93.44 321 ILE A N 1
ATOM 2490 C CA . ILE A 1 321 ? -10.782 -4.079 21.438 1.00 93.44 321 ILE A CA 1
ATOM 2491 C C . ILE A 1 321 ? -11.968 -4.580 22.275 1.00 93.44 321 ILE A C 1
ATOM 2493 O O . ILE A 1 321 ? -11.781 -5.406 23.171 1.00 93.44 321 ILE A O 1
ATOM 2497 N N . LEU A 1 322 ? -13.189 -4.138 21.961 1.00 92.19 322 LEU A N 1
ATOM 2498 C CA . LEU A 1 322 ? -14.405 -4.588 22.633 1.00 92.19 322 LEU A CA 1
ATOM 2499 C C . LEU A 1 322 ? -14.623 -6.100 22.464 1.00 92.19 322 LEU A C 1
ATOM 2501 O O . LEU A 1 322 ? -14.945 -6.768 23.442 1.00 92.19 322 LEU A O 1
ATOM 2505 N N . LEU A 1 323 ? -14.380 -6.669 21.279 1.00 92.81 323 LEU A N 1
ATOM 2506 C CA . LEU A 1 323 ? -14.436 -8.125 21.085 1.00 92.81 323 LEU A CA 1
ATOM 2507 C C . LEU A 1 323 ? -13.418 -8.871 21.950 1.00 92.81 323 LEU A C 1
ATOM 2509 O O . LEU A 1 323 ? -13.735 -9.923 22.501 1.00 92.81 323 LEU A O 1
ATOM 2513 N N . ALA A 1 324 ? -12.206 -8.330 22.100 1.00 91.81 324 ALA A N 1
ATOM 2514 C CA . ALA A 1 324 ? -11.191 -8.929 22.963 1.00 91.81 324 ALA A CA 1
ATOM 2515 C C . ALA A 1 324 ? -11.613 -8.881 24.440 1.00 91.81 324 ALA A C 1
ATOM 2517 O O . ALA A 1 324 ? -11.444 -9.865 25.157 1.00 91.81 324 ALA A O 1
ATOM 2518 N N . PHE A 1 325 ? -12.228 -7.778 24.878 1.00 90.75 325 PHE A N 1
ATOM 2519 C CA . PHE A 1 325 ? -12.852 -7.683 26.198 1.00 90.75 325 PHE A CA 1
ATOM 2520 C C . PHE A 1 325 ? -13.973 -8.720 26.377 1.00 90.75 325 PHE A C 1
ATOM 2522 O O . PHE A 1 325 ? -13.994 -9.440 27.373 1.00 90.75 325 PHE A O 1
ATOM 2529 N N . GLN A 1 326 ? -14.883 -8.840 25.408 1.00 90.12 326 GLN A N 1
ATOM 2530 C CA . GLN A 1 326 ? -15.994 -9.792 25.466 1.00 90.12 326 GLN A CA 1
ATOM 2531 C C . GLN A 1 326 ? -15.493 -11.244 25.493 1.00 90.12 326 GLN A C 1
ATOM 2533 O O . GLN A 1 326 ? -15.999 -12.048 26.268 1.00 90.12 326 GLN A O 1
ATOM 2538 N N . LEU A 1 327 ? -14.434 -11.577 24.751 1.00 90.25 327 LEU A N 1
ATOM 2539 C CA . LEU A 1 327 ? -13.792 -12.893 24.834 1.00 90.25 327 LEU A CA 1
ATOM 2540 C C . LEU A 1 327 ? -13.295 -13.214 26.257 1.00 90.25 327 LEU A C 1
ATOM 2542 O O . LEU A 1 327 ? -13.331 -14.371 26.671 1.00 90.25 327 LEU A O 1
ATOM 2546 N N . MET A 1 328 ? -12.833 -12.207 27.002 1.00 87.25 328 MET A N 1
ATOM 2547 C CA . MET A 1 328 ? -12.326 -12.374 28.367 1.00 87.25 328 MET A CA 1
ATOM 2548 C C . MET A 1 328 ? -13.436 -12.434 29.427 1.00 87.25 328 MET A C 1
ATOM 2550 O O . MET A 1 328 ? -13.294 -13.176 30.398 1.00 87.25 328 MET A O 1
ATOM 2554 N N . TYR A 1 329 ? -14.513 -11.654 29.270 1.00 85.00 329 TYR A N 1
ATOM 2555 C CA . TYR A 1 329 ? -15.471 -11.392 30.357 1.00 85.00 329 TYR A CA 1
ATOM 2556 C C . TYR A 1 329 ? -16.958 -11.568 29.989 1.00 85.00 329 TYR A C 1
ATOM 2558 O O . TYR A 1 329 ? -17.776 -11.707 30.895 1.00 85.00 329 TYR A O 1
ATOM 2566 N N . ASP A 1 330 ? -17.332 -11.589 28.705 1.00 83.31 330 ASP A N 1
ATOM 2567 C CA . ASP A 1 330 ? -18.724 -11.722 28.236 1.00 83.31 330 ASP A CA 1
ATOM 2568 C C . ASP A 1 330 ? -18.827 -12.582 26.962 1.00 83.31 330 ASP A C 1
ATOM 2570 O O . ASP A 1 330 ? -18.974 -12.100 25.832 1.00 83.31 330 ASP A O 1
ATOM 2574 N N . PHE A 1 331 ? -18.769 -13.901 27.157 1.00 84.44 331 PHE A N 1
ATOM 2575 C CA . PHE A 1 331 ? -18.763 -14.868 26.058 1.00 84.44 331 PHE A CA 1
ATOM 2576 C C . PHE A 1 331 ? -20.072 -14.880 25.242 1.00 84.44 331 PHE A C 1
ATOM 2578 O O . PHE A 1 331 ? -20.076 -15.276 24.074 1.00 84.44 331 PHE A O 1
ATOM 2585 N N . LYS A 1 332 ? -21.194 -14.438 25.829 1.00 84.81 332 LYS A N 1
ATOM 2586 C CA . LYS A 1 332 ? -22.495 -14.412 25.146 1.00 84.81 332 LYS A CA 1
ATOM 2587 C C . LYS A 1 332 ? -22.552 -13.280 24.121 1.00 84.81 332 LYS A C 1
ATOM 2589 O O . LYS A 1 332 ? -22.937 -13.516 22.972 1.00 84.81 332 LYS A O 1
ATOM 2594 N N . ALA A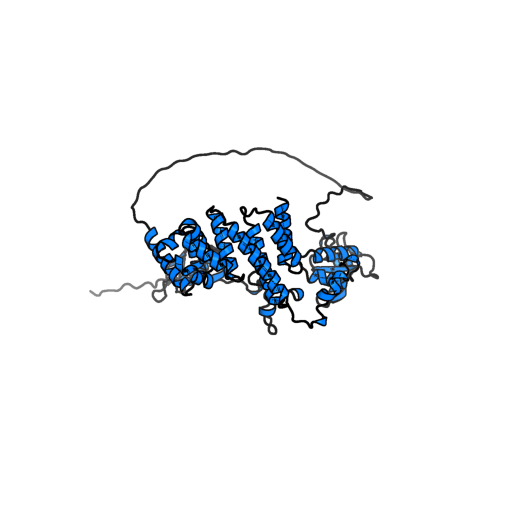 1 333 ? -22.158 -12.070 24.523 1.00 85.38 333 ALA A N 1
ATOM 2595 C CA . ALA A 1 333 ? -22.057 -10.940 23.602 1.00 85.38 333 ALA A CA 1
ATOM 2596 C C . ALA A 1 333 ? -20.989 -11.204 22.530 1.00 85.38 333 ALA A C 1
ATOM 2598 O O . ALA A 1 333 ? -21.232 -10.963 21.348 1.00 85.38 333 ALA A O 1
ATOM 2599 N N . TYR A 1 334 ? -19.859 -11.799 22.928 1.00 89.75 334 TYR A N 1
ATOM 2600 C CA . TYR A 1 334 ? -18.798 -12.229 22.018 1.00 89.75 334 TYR A CA 1
ATOM 2601 C C . TYR A 1 334 ? -19.321 -13.125 20.885 1.00 89.75 334 TYR A C 1
ATOM 2603 O O . TYR A 1 334 ? -19.137 -12.799 19.713 1.00 89.75 334 TYR A O 1
ATOM 2611 N N . GLY A 1 335 ? -20.015 -14.222 21.214 1.00 88.19 335 GLY A N 1
ATOM 2612 C CA . GLY A 1 335 ? -20.548 -15.149 20.209 1.00 88.19 335 GLY A CA 1
ATOM 2613 C C . GLY A 1 335 ? -21.522 -14.477 19.237 1.00 88.19 335 GLY A C 1
ATOM 2614 O O . GLY A 1 335 ? -21.404 -14.651 18.026 1.00 88.19 335 GLY A O 1
ATOM 2615 N N . THR A 1 336 ? -22.414 -13.631 19.759 1.00 90.25 336 THR A N 1
ATOM 2616 C CA . THR A 1 336 ? -23.398 -12.890 18.950 1.00 90.25 336 THR A CA 1
ATOM 2617 C C . THR A 1 336 ? -22.710 -11.937 17.965 1.00 90.25 336 THR A C 1
ATOM 2619 O O . THR A 1 336 ? -23.046 -11.906 16.783 1.00 90.25 336 THR A O 1
ATOM 2622 N N . ASN A 1 337 ? -21.703 -11.188 18.424 1.00 91.44 337 ASN A N 1
ATOM 2623 C CA . ASN A 1 337 ? -20.974 -10.238 17.583 1.00 91.44 337 ASN A CA 1
ATOM 2624 C C . ASN A 1 337 ? -20.079 -10.931 16.541 1.00 91.44 337 ASN A C 1
ATOM 2626 O O . ASN A 1 337 ? -19.926 -10.413 15.434 1.00 91.44 337 ASN A O 1
ATOM 2630 N N . LEU A 1 338 ? -19.533 -12.116 16.841 1.00 92.94 338 LEU A N 1
ATOM 2631 C CA . LEU A 1 338 ? -18.821 -12.921 15.843 1.00 92.94 338 LEU A CA 1
ATOM 2632 C C . LEU A 1 338 ? -19.745 -13.444 14.739 1.00 92.94 338 LEU A C 1
ATOM 2634 O O . LEU A 1 338 ? -19.364 -13.426 13.569 1.00 92.94 338 LEU A O 1
ATOM 2638 N N . GLU A 1 339 ? -20.948 -13.904 15.088 1.00 92.19 339 GLU A N 1
ATOM 2639 C CA . GLU A 1 339 ? -21.940 -14.334 14.096 1.00 92.19 339 GLU A CA 1
ATOM 2640 C C . GLU A 1 339 ? -22.384 -13.171 13.205 1.00 92.19 339 GLU A C 1
ATOM 2642 O O . GLU A 1 339 ? -22.484 -13.342 11.990 1.00 92.19 339 GLU A O 1
ATOM 2647 N N . LEU A 1 340 ? -22.558 -11.973 13.777 1.00 92.94 340 LEU A N 1
ATOM 2648 C CA . LEU A 1 340 ? -22.820 -10.756 13.004 1.00 92.94 340 LEU A CA 1
ATOM 2649 C C . LEU A 1 340 ? -21.689 -10.462 12.011 1.00 92.94 340 LEU A C 1
ATOM 2651 O O . LEU A 1 340 ? -21.970 -10.234 10.839 1.00 92.94 340 LEU A O 1
ATOM 2655 N N . LEU A 1 341 ? -20.421 -10.533 12.439 1.00 94.25 341 LEU A N 1
ATOM 2656 C CA . LEU A 1 341 ? -19.270 -10.338 11.546 1.00 94.25 341 LEU A CA 1
ATOM 2657 C C . LEU A 1 341 ? -19.223 -11.367 10.407 1.00 94.25 341 LEU A C 1
ATOM 2659 O O . LEU A 1 341 ? -18.899 -11.006 9.279 1.00 94.25 341 LEU A O 1
ATOM 2663 N N . LEU A 1 342 ? -19.560 -12.631 10.682 1.00 94.44 342 LEU A N 1
ATOM 2664 C CA . LEU A 1 342 ? -19.652 -13.680 9.657 1.00 94.44 342 LEU A CA 1
ATOM 2665 C C . LEU A 1 342 ? -20.860 -13.507 8.723 1.00 94.44 342 LEU A C 1
ATOM 2667 O O . LEU A 1 342 ? -20.886 -14.103 7.650 1.00 94.44 342 LEU A O 1
ATOM 2671 N N . GLY A 1 343 ? -21.866 -12.725 9.116 1.00 92.25 343 GLY A N 1
ATOM 2672 C CA . GLY A 1 343 ? -23.023 -12.401 8.282 1.00 92.25 343 GLY A CA 1
ATOM 2673 C C . GLY A 1 343 ? -22.797 -11.224 7.328 1.00 92.25 343 GLY A C 1
ATOM 2674 O O . GLY A 1 343 ? -23.609 -11.013 6.429 1.00 92.25 343 GLY A O 1
ATOM 2675 N N . MET A 1 344 ? -21.723 -10.452 7.514 1.00 92.44 344 MET A N 1
ATOM 2676 C CA . MET A 1 344 ? -21.420 -9.262 6.717 1.00 92.44 344 MET A CA 1
ATOM 2677 C C . MET A 1 344 ? -20.486 -9.585 5.545 1.00 92.44 344 MET A C 1
ATOM 2679 O O . MET A 1 344 ? -19.599 -10.431 5.645 1.00 92.44 344 MET A O 1
ATOM 2683 N N . GLU A 1 345 ? -20.646 -8.867 4.431 1.00 91.31 345 GLU A N 1
ATOM 2684 C CA . GLU A 1 345 ? -19.673 -8.923 3.336 1.00 91.31 345 GLU A CA 1
ATOM 2685 C C . GLU A 1 345 ? -18.338 -8.284 3.763 1.00 91.31 345 GLU A C 1
ATOM 2687 O O . GLU A 1 345 ? -18.353 -7.260 4.464 1.00 91.31 345 GLU A O 1
ATOM 2692 N N . PRO A 1 346 ? -17.178 -8.829 3.338 1.00 93.00 346 PRO A N 1
ATOM 2693 C CA . PRO A 1 346 ? -15.888 -8.261 3.699 1.00 93.00 346 PRO A CA 1
ATOM 2694 C C . PRO A 1 346 ? -15.760 -6.833 3.179 1.00 93.00 346 PRO A C 1
ATOM 2696 O O . PRO A 1 346 ? -15.869 -6.558 1.986 1.00 93.00 346 PRO A O 1
ATOM 2699 N N . ASN A 1 347 ? -15.487 -5.919 4.096 1.00 93.06 347 ASN A N 1
ATOM 2700 C CA . ASN A 1 347 ? -15.252 -4.513 3.816 1.00 93.06 347 ASN A CA 1
ATOM 2701 C C . ASN A 1 347 ? -14.182 -3.979 4.776 1.00 93.06 347 ASN A C 1
ATOM 2703 O O . ASN A 1 347 ? -13.751 -4.687 5.688 1.00 93.06 347 ASN A O 1
ATOM 2707 N N . VAL A 1 348 ? -13.754 -2.730 4.575 1.00 92.69 348 VAL A N 1
ATOM 2708 C CA . VAL A 1 348 ? -12.681 -2.113 5.372 1.00 92.69 348 VAL A CA 1
ATOM 2709 C C . VAL A 1 348 ? -12.974 -2.186 6.873 1.00 92.69 348 VAL A C 1
ATOM 2711 O O . VAL A 1 348 ? -12.113 -2.629 7.625 1.00 92.69 348 VAL A O 1
ATOM 2714 N N . GLN A 1 349 ? -14.190 -1.829 7.300 1.00 93.50 349 GLN A N 1
ATOM 2715 C CA . GLN A 1 349 ? -14.561 -1.790 8.717 1.00 93.50 349 GLN A CA 1
ATOM 2716 C C . GLN A 1 349 ? -14.505 -3.187 9.339 1.00 93.50 349 GLN A C 1
ATOM 2718 O O . GLN A 1 349 ? -13.865 -3.375 10.368 1.00 93.50 349 GLN A O 1
ATOM 2723 N N . VAL A 1 350 ? -15.112 -4.182 8.684 1.00 95.44 350 VAL A N 1
ATOM 2724 C CA . VAL A 1 350 ? -15.135 -5.578 9.157 1.00 95.44 350 VAL A CA 1
ATOM 2725 C C . VAL A 1 350 ? -13.713 -6.137 9.269 1.00 95.44 350 VAL A C 1
ATOM 2727 O O . VAL A 1 350 ? -13.357 -6.719 10.294 1.00 95.44 350 VAL A O 1
ATOM 2730 N N . LEU A 1 351 ? -12.874 -5.929 8.248 1.00 95.00 351 LEU A N 1
ATOM 2731 C CA . LEU A 1 351 ? -11.485 -6.397 8.252 1.00 95.00 351 LEU A CA 1
ATOM 2732 C C . LEU A 1 351 ? -10.651 -5.702 9.338 1.00 95.00 351 LEU A C 1
ATOM 2734 O O . LEU A 1 351 ? -9.819 -6.347 9.974 1.00 95.00 351 LEU A O 1
ATOM 2738 N N . GLU A 1 352 ? -10.882 -4.414 9.586 1.00 94.88 352 GLU A N 1
ATOM 2739 C CA . GLU A 1 352 ? -10.193 -3.642 10.621 1.00 94.88 352 GLU A CA 1
ATOM 2740 C C . GLU A 1 352 ? -10.587 -4.078 12.039 1.00 94.88 352 GLU A C 1
ATOM 2742 O O . GLU A 1 352 ? -9.702 -4.271 12.879 1.00 94.88 352 GLU A O 1
ATOM 2747 N N . VAL A 1 353 ? -11.878 -4.352 12.284 1.00 96.31 353 VAL A N 1
ATOM 2748 C CA . VAL A 1 353 ? -12.353 -4.951 13.544 1.00 96.31 353 VAL A CA 1
ATOM 2749 C C . VAL A 1 353 ? -11.633 -6.274 13.805 1.00 96.31 353 VAL A C 1
ATOM 2751 O O . VAL A 1 353 ? -11.071 -6.468 14.886 1.00 96.31 353 VAL A O 1
ATOM 2754 N N . VAL A 1 354 ? -11.611 -7.177 12.816 1.00 95.69 354 VAL A N 1
ATOM 2755 C CA . VAL A 1 354 ? -10.973 -8.495 12.957 1.00 95.69 354 VAL A CA 1
ATOM 2756 C C . VAL A 1 354 ? -9.461 -8.355 13.146 1.00 95.69 354 VAL A C 1
ATOM 2758 O O . VAL A 1 354 ? -8.902 -9.000 14.032 1.00 95.69 354 VAL A O 1
ATOM 2761 N N . ASN A 1 355 ? -8.796 -7.473 12.395 1.00 94.62 355 ASN A N 1
ATOM 2762 C CA . ASN A 1 355 ? -7.365 -7.202 12.557 1.00 94.62 355 ASN A CA 1
ATOM 2763 C C . ASN A 1 355 ? -7.031 -6.750 13.977 1.00 94.62 355 ASN A C 1
ATOM 2765 O O . ASN A 1 355 ? -6.141 -7.310 14.625 1.00 94.62 355 ASN A O 1
ATOM 2769 N N . LYS A 1 356 ? -7.755 -5.745 14.479 1.00 95.06 356 LYS A N 1
ATOM 2770 C CA . LYS A 1 356 ? -7.523 -5.210 15.818 1.00 95.06 356 LYS A CA 1
ATOM 2771 C C . LYS A 1 356 ? -7.823 -6.251 16.892 1.00 95.06 356 LYS A C 1
ATOM 2773 O O . LYS A 1 356 ? -7.030 -6.385 17.821 1.00 95.06 356 LYS A O 1
ATOM 2778 N N . PHE A 1 357 ? -8.900 -7.020 16.744 1.00 95.19 357 PHE A N 1
ATOM 2779 C CA . PHE A 1 357 ? -9.252 -8.108 17.655 1.00 95.19 357 PHE A CA 1
ATOM 2780 C C . PHE A 1 357 ? -8.146 -9.168 17.744 1.00 95.19 357 PHE A C 1
ATOM 2782 O O . PHE A 1 357 ? -7.659 -9.459 18.836 1.00 95.19 357 PHE A O 1
ATOM 2789 N N . VAL A 1 358 ? -7.674 -9.694 16.609 1.00 93.44 358 VAL A N 1
ATOM 2790 C CA . VAL A 1 358 ? -6.621 -10.722 16.607 1.00 93.44 358 VAL A CA 1
ATOM 2791 C C . VAL A 1 358 ? -5.307 -10.166 17.166 1.00 93.44 358 VAL A C 1
ATOM 2793 O O . VAL A 1 358 ? -4.632 -10.844 17.944 1.00 93.44 358 VAL A O 1
ATOM 2796 N N . LYS A 1 359 ? -4.969 -8.907 16.853 1.00 92.38 359 LYS A N 1
ATOM 2797 C CA . LYS A 1 359 ? -3.801 -8.222 17.429 1.00 92.38 359 LYS A CA 1
ATOM 2798 C C . LYS A 1 359 ? -3.903 -8.093 18.950 1.00 92.38 359 LYS A C 1
ATOM 2800 O O . LYS A 1 359 ? -2.917 -8.296 19.652 1.00 92.38 359 LYS A O 1
ATOM 2805 N N . MET A 1 360 ? -5.092 -7.782 19.467 1.00 92.31 360 MET A N 1
ATOM 2806 C CA . MET A 1 360 ? -5.355 -7.750 20.906 1.00 92.31 360 MET A CA 1
ATOM 2807 C C . MET A 1 360 ? -5.216 -9.136 21.539 1.00 92.31 360 MET A C 1
ATOM 2809 O O . MET A 1 360 ? -4.644 -9.242 22.624 1.00 92.31 360 MET A O 1
ATOM 2813 N N . CYS A 1 361 ? -5.671 -10.197 20.864 1.00 91.50 361 CYS A N 1
ATOM 2814 C CA . CYS A 1 361 ? -5.474 -11.567 21.335 1.00 91.50 361 CYS A CA 1
ATOM 2815 C C . CYS A 1 361 ? -3.989 -11.936 21.431 1.00 91.50 361 CYS A C 1
ATOM 2817 O O . CYS A 1 361 ? -3.578 -12.554 22.412 1.00 91.50 361 CYS A O 1
ATOM 2819 N N . GLU A 1 362 ? -3.167 -11.541 20.457 1.00 89.25 362 GLU A N 1
ATOM 2820 C CA . GLU A 1 362 ? -1.717 -11.746 20.525 1.00 89.25 362 GLU A CA 1
ATOM 2821 C C . GLU A 1 362 ? -1.089 -10.930 21.665 1.00 89.25 362 GLU A C 1
ATOM 2823 O O . GLU A 1 362 ? -0.393 -11.491 22.509 1.00 89.25 362 GLU A O 1
ATOM 2828 N N . TYR A 1 363 ? -1.411 -9.636 21.751 1.00 90.44 363 TYR A N 1
ATOM 2829 C CA . TYR A 1 363 ? -0.870 -8.715 22.753 1.00 90.44 363 TYR A CA 1
ATOM 2830 C C . TYR A 1 363 ? -1.214 -9.118 24.200 1.00 90.44 363 TYR A C 1
ATOM 2832 O O . TYR A 1 363 ? -0.341 -9.121 25.066 1.00 90.44 363 TYR A O 1
ATOM 2840 N N . LYS A 1 364 ? -2.465 -9.514 24.475 1.00 88.56 364 LYS A N 1
ATOM 2841 C CA . LYS A 1 364 ? -2.918 -9.979 25.802 1.00 88.56 364 LYS A CA 1
ATOM 2842 C C . LYS A 1 364 ? -2.724 -11.488 26.019 1.00 88.56 364 LYS A C 1
ATOM 2844 O O . LYS A 1 364 ? -3.174 -12.013 27.032 1.00 88.56 364 LYS A O 1
ATOM 2849 N N . SER A 1 365 ? -2.066 -12.197 25.094 1.00 88.50 365 SER A N 1
ATOM 2850 C CA . SER A 1 365 ? -1.863 -13.657 25.152 1.00 88.50 365 SER A CA 1
ATOM 2851 C C . SER A 1 365 ? -3.159 -14.485 25.274 1.00 88.50 365 SER A C 1
ATOM 2853 O O . SER A 1 365 ? -3.158 -15.583 25.827 1.00 88.50 365 SER A O 1
ATOM 2855 N N . LEU A 1 366 ? -4.268 -13.998 24.712 1.00 88.00 366 LEU A N 1
ATOM 2856 C CA . LEU A 1 366 ? -5.560 -14.696 24.673 1.00 88.00 366 LEU A CA 1
ATOM 2857 C C . LEU A 1 366 ? -5.566 -15.802 23.604 1.00 88.00 366 LEU A C 1
ATOM 2859 O O . LEU A 1 366 ? -4.822 -15.709 22.622 1.00 88.00 366 LEU A O 1
ATOM 2863 N N . PRO A 1 367 ? -6.380 -16.863 23.745 1.00 85.25 367 PRO A N 1
ATOM 2864 C CA . PRO A 1 367 ? -6.546 -17.855 22.688 1.00 85.25 367 PRO A CA 1
ATOM 2865 C C . PRO A 1 367 ? -7.204 -17.213 21.461 1.00 85.25 367 PRO A C 1
ATOM 2867 O O . PRO A 1 367 ? -8.280 -16.627 21.555 1.00 85.25 367 PRO A O 1
ATOM 2870 N N . ILE A 1 368 ? -6.550 -17.322 20.304 1.00 86.25 368 ILE A N 1
ATOM 2871 C CA . ILE A 1 368 ? -7.123 -16.861 19.039 1.00 86.25 368 ILE A CA 1
ATOM 2872 C C . ILE A 1 368 ? -8.227 -17.857 18.633 1.00 86.25 368 ILE A C 1
ATOM 2874 O O . ILE A 1 368 ? -7.961 -19.060 18.609 1.00 86.25 368 ILE A O 1
ATOM 2878 N N . PRO A 1 369 ? -9.453 -17.407 18.313 1.00 87.50 369 PRO A N 1
ATOM 2879 C CA . PRO A 1 369 ? -10.559 -18.297 17.967 1.00 87.50 369 PRO A CA 1
ATOM 2880 C C . PRO A 1 369 ? -10.387 -18.873 16.556 1.00 87.50 369 PRO A C 1
ATOM 2882 O O . PRO A 1 369 ? -10.841 -18.301 15.562 1.00 87.50 369 PRO A O 1
ATOM 2885 N N . GLU A 1 370 ? -9.733 -20.030 16.467 1.00 85.50 370 GLU A N 1
ATOM 2886 C CA . GLU A 1 370 ? -9.401 -20.669 15.190 1.00 85.50 370 GLU A CA 1
ATOM 2887 C C . GLU A 1 370 ? -10.638 -20.980 14.339 1.00 85.50 370 GLU A C 1
ATOM 2889 O O . GLU A 1 370 ? -10.624 -20.734 13.136 1.00 85.50 370 GLU A O 1
ATOM 2894 N N . GLU A 1 371 ? -11.737 -21.453 14.939 1.00 88.31 371 GLU A N 1
ATOM 2895 C CA . GLU A 1 371 ? -12.972 -21.740 14.195 1.00 88.31 371 GLU A CA 1
ATOM 2896 C C . GLU A 1 371 ? -13.548 -20.501 13.503 1.00 88.31 371 GLU A C 1
ATOM 2898 O O . GLU A 1 371 ? -13.965 -20.574 12.344 1.00 88.31 371 GLU A O 1
ATOM 2903 N N . PHE A 1 372 ? -13.553 -19.361 14.199 1.00 91.69 372 PHE A N 1
ATOM 2904 C CA . PHE A 1 372 ? -14.017 -18.094 13.643 1.00 91.69 372 PHE A CA 1
ATOM 2905 C C . PHE A 1 372 ? -13.099 -17.633 12.512 1.00 91.69 372 PHE A C 1
ATOM 2907 O O . PHE A 1 372 ? -13.584 -17.359 11.417 1.00 91.69 372 PHE A O 1
ATOM 2914 N N . LEU A 1 373 ? -11.780 -17.606 12.741 1.00 90.94 373 LEU A N 1
ATOM 2915 C CA . LEU A 1 373 ? -10.822 -17.197 11.711 1.00 90.94 373 LEU A CA 1
ATOM 2916 C C . LEU A 1 373 ? -10.887 -18.093 10.481 1.00 90.94 373 LEU A C 1
ATOM 2918 O O . LEU A 1 373 ? -10.800 -17.601 9.359 1.00 90.94 373 LEU A O 1
ATOM 2922 N N . ASN A 1 374 ? -11.090 -19.395 10.670 1.00 90.25 374 ASN A N 1
ATOM 2923 C CA . ASN A 1 374 ? -11.290 -20.308 9.561 1.00 90.25 374 ASN A CA 1
ATOM 2924 C C . ASN A 1 374 ? -12.561 -19.918 8.793 1.00 90.25 374 ASN A C 1
ATOM 2926 O O . ASN A 1 374 ? -12.477 -19.567 7.622 1.00 90.25 374 ASN A O 1
ATOM 2930 N N . LYS A 1 375 ? -13.728 -19.837 9.431 1.00 92.50 375 LYS A N 1
ATOM 2931 C CA . LYS A 1 375 ? -14.951 -19.417 8.720 1.00 92.50 375 LYS A CA 1
ATOM 2932 C C . LYS A 1 375 ? -14.789 -18.065 8.009 1.00 92.50 375 LYS A C 1
ATOM 2934 O O . LYS A 1 375 ? -15.200 -17.935 6.858 1.00 92.50 375 LYS A O 1
ATOM 2939 N N . PHE A 1 376 ? -14.122 -17.105 8.646 1.00 94.62 376 PHE A N 1
ATOM 2940 C CA . PHE A 1 376 ? -13.912 -15.763 8.111 1.00 94.62 376 PHE A CA 1
ATOM 2941 C C . PHE A 1 376 ? -12.953 -15.728 6.908 1.00 94.62 376 PHE A C 1
ATOM 2943 O O . PHE A 1 376 ? -13.257 -15.098 5.902 1.00 94.62 376 PHE A O 1
ATOM 2950 N N . ILE A 1 377 ? -11.829 -16.455 6.947 1.00 93.31 377 ILE A N 1
ATOM 2951 C CA . ILE A 1 377 ? -10.912 -16.574 5.797 1.00 93.31 377 ILE A CA 1
ATOM 2952 C C . ILE A 1 377 ? -11.635 -17.202 4.596 1.00 93.31 377 ILE A C 1
ATOM 2954 O O . ILE A 1 377 ? -11.514 -16.694 3.482 1.00 93.31 377 ILE A O 1
ATOM 2958 N N . THR A 1 378 ? -12.426 -18.260 4.815 1.00 93.69 378 THR A N 1
ATOM 2959 C CA . THR A 1 378 ? -13.213 -18.892 3.741 1.00 93.69 378 THR A CA 1
ATOM 2960 C C . THR A 1 378 ? -14.234 -17.914 3.166 1.00 93.69 378 THR A C 1
ATOM 2962 O O . THR A 1 378 ? -14.402 -17.839 1.950 1.00 93.69 378 THR A O 1
ATOM 2965 N N . LEU A 1 379 ? -14.885 -17.127 4.028 1.00 95.31 379 LEU A N 1
ATOM 2966 C CA . LEU A 1 379 ? -15.817 -16.083 3.618 1.00 95.31 379 LEU A CA 1
ATOM 2967 C C . LEU A 1 379 ? -15.119 -15.043 2.730 1.00 95.31 379 LEU A C 1
ATOM 2969 O O . LEU A 1 379 ? -15.611 -14.784 1.633 1.00 95.31 379 LEU A O 1
ATOM 2973 N N . CYS A 1 380 ? -13.952 -14.528 3.134 1.00 95.25 380 CYS A N 1
ATOM 2974 C CA . CYS A 1 380 ? -13.161 -13.581 2.342 1.00 95.25 380 CYS A CA 1
ATOM 2975 C C . CYS A 1 380 ? -12.786 -14.130 0.959 1.00 95.25 380 CYS A C 1
ATOM 2977 O O . CYS A 1 380 ? -12.981 -13.439 -0.038 1.00 95.25 380 CYS A O 1
ATOM 2979 N N . ILE A 1 381 ? -12.295 -15.373 0.885 1.00 94.25 381 ILE A N 1
ATOM 2980 C CA . ILE A 1 381 ? -11.946 -16.019 -0.392 1.00 94.25 381 ILE A CA 1
ATOM 2981 C C . ILE A 1 381 ? -13.191 -16.133 -1.279 1.00 94.25 381 ILE A C 1
ATOM 2983 O O . ILE A 1 381 ? -13.181 -15.665 -2.415 1.00 94.25 381 ILE A O 1
ATOM 2987 N N . SER A 1 382 ? -14.291 -16.662 -0.736 1.00 93.38 382 SER A N 1
ATOM 2988 C CA . SER A 1 382 ? -15.532 -16.845 -1.497 1.00 93.38 382 SER A CA 1
ATOM 2989 C C . SER A 1 382 ? -16.146 -15.523 -1.975 1.00 93.38 382 SER A C 1
ATOM 2991 O O . SER A 1 382 ? -16.760 -15.477 -3.037 1.00 93.38 382 SER A O 1
ATOM 2993 N N . ALA A 1 383 ? -15.987 -14.438 -1.210 1.00 93.31 383 ALA A N 1
ATOM 2994 C CA . ALA A 1 383 ? -16.456 -13.112 -1.593 1.00 93.31 383 ALA A CA 1
ATOM 2995 C C . ALA A 1 383 ? -15.640 -12.552 -2.766 1.00 93.31 383 ALA A C 1
ATOM 2997 O O . ALA A 1 383 ? -16.223 -12.023 -3.710 1.00 93.31 383 ALA A O 1
ATOM 2998 N N . CYS A 1 384 ? -14.315 -12.728 -2.747 1.00 92.81 384 CYS A N 1
ATOM 2999 C CA . CYS A 1 384 ? -13.444 -12.360 -3.863 1.00 92.81 384 CYS A CA 1
ATOM 3000 C C . CYS A 1 384 ? -13.770 -13.153 -5.137 1.00 92.81 384 CYS A C 1
ATOM 3002 O O . CYS A 1 384 ? -13.896 -12.556 -6.199 1.00 92.81 384 CYS A O 1
ATOM 3004 N N . GLU A 1 385 ? -13.955 -14.473 -5.037 1.00 90.81 385 GLU A N 1
ATOM 3005 C CA . GLU A 1 385 ? -14.311 -15.328 -6.182 1.00 90.81 385 GLU A CA 1
ATOM 3006 C C . GLU A 1 385 ? -15.676 -14.955 -6.780 1.00 90.81 385 GLU A C 1
ATOM 3008 O O . GLU A 1 385 ? -15.837 -14.891 -7.998 1.00 90.81 385 GLU A O 1
ATOM 3013 N N . LYS A 1 386 ? -16.666 -14.652 -5.928 1.00 90.19 386 LYS A N 1
ATOM 3014 C CA . LYS A 1 386 ? -17.978 -14.165 -6.378 1.00 90.19 386 LYS A CA 1
ATOM 3015 C C . LYS A 1 386 ? -17.882 -12.801 -7.054 1.00 90.19 386 LYS A C 1
ATOM 3017 O O . LYS A 1 386 ? -18.545 -12.597 -8.064 1.00 90.19 386 LYS A O 1
ATOM 3022 N N . ALA A 1 387 ? -17.087 -11.883 -6.505 1.00 87.12 387 ALA A N 1
ATOM 3023 C CA . ALA A 1 387 ? -16.897 -10.556 -7.082 1.00 87.12 387 ALA A CA 1
ATOM 3024 C C . ALA A 1 387 ? -16.173 -10.618 -8.437 1.00 87.12 387 ALA A C 1
ATOM 3026 O O . ALA A 1 387 ? -16.501 -9.856 -9.339 1.00 87.12 387 ALA A O 1
ATOM 3027 N N . ASP A 1 388 ? -15.232 -11.546 -8.611 1.00 84.38 388 ASP A N 1
ATOM 3028 C CA . ASP A 1 388 ? -14.565 -11.772 -9.898 1.00 84.38 388 ASP A CA 1
ATOM 3029 C C . ASP A 1 388 ? -15.544 -12.312 -10.962 1.00 84.38 388 ASP A C 1
ATOM 3031 O O . ASP A 1 388 ? -15.532 -11.889 -12.119 1.00 84.38 388 ASP A O 1
ATOM 3035 N N . ALA A 1 389 ? -16.482 -13.175 -10.554 1.00 84.31 389 ALA A N 1
ATOM 3036 C CA . ALA A 1 389 ? -17.491 -13.753 -11.442 1.00 84.31 389 ALA A CA 1
ATOM 3037 C C . ALA A 1 389 ? -18.546 -12.750 -11.959 1.00 84.31 389 ALA A C 1
ATOM 3039 O O . ALA A 1 389 ? -19.192 -13.018 -12.973 1.00 84.31 389 ALA A O 1
ATOM 3040 N N . THR A 1 390 ? -18.755 -11.606 -11.297 1.00 77.06 390 THR A N 1
ATOM 3041 C CA . THR A 1 390 ? -19.776 -10.614 -11.696 1.00 77.06 390 THR A CA 1
ATOM 3042 C C . THR A 1 390 ? -19.307 -9.632 -12.777 1.00 77.06 390 THR A C 1
ATOM 3044 O O . THR A 1 390 ? -20.077 -8.754 -13.163 1.00 77.06 390 THR A O 1
ATOM 3047 N N . HIS A 1 391 ? -18.082 -9.780 -13.302 1.00 64.94 391 HIS A N 1
ATOM 3048 C CA . HIS A 1 391 ? -17.463 -8.907 -14.314 1.00 64.94 391 HIS A CA 1
ATOM 3049 C C . HIS A 1 391 ? -17.305 -7.418 -13.913 1.00 64.94 391 HIS A C 1
ATOM 3051 O O . HIS A 1 391 ? -16.880 -6.612 -14.744 1.00 64.94 391 HIS A O 1
ATOM 3057 N N . ASP A 1 392 ? -17.562 -7.031 -12.655 1.00 73.06 392 ASP A N 1
ATOM 3058 C CA . ASP A 1 392 ? -17.159 -5.722 -12.113 1.00 73.06 392 ASP A CA 1
ATOM 3059 C C . ASP A 1 392 ? -15.717 -5.796 -11.590 1.00 73.06 392 ASP A C 1
ATOM 3061 O O . ASP A 1 392 ? -15.445 -5.935 -10.393 1.00 73.06 392 ASP A O 1
ATOM 3065 N N . THR A 1 393 ? -14.775 -5.721 -12.529 1.00 77.56 393 THR A N 1
ATOM 3066 C CA . THR A 1 393 ? -13.340 -5.886 -12.266 1.00 77.56 393 THR A CA 1
ATOM 3067 C C . THR A 1 393 ? -12.806 -4.886 -11.241 1.00 77.56 393 THR A C 1
ATOM 3069 O O . THR A 1 393 ? -11.936 -5.229 -10.445 1.00 77.56 393 THR A O 1
ATOM 3072 N N . ALA A 1 394 ? -13.345 -3.664 -11.186 1.00 78.94 394 ALA A N 1
ATOM 3073 C CA . ALA A 1 394 ? -12.857 -2.632 -10.276 1.00 78.94 394 ALA A CA 1
ATOM 3074 C C . ALA A 1 394 ? -13.257 -2.914 -8.821 1.00 78.94 394 ALA A C 1
ATOM 3076 O O . ALA A 1 394 ? -12.428 -2.789 -7.912 1.00 78.94 394 ALA A O 1
ATOM 3077 N N . ALA A 1 395 ? -14.515 -3.297 -8.582 1.00 80.94 395 ALA A N 1
ATOM 3078 C CA . ALA A 1 395 ? -14.976 -3.681 -7.251 1.00 80.94 395 ALA A CA 1
ATOM 3079 C C . ALA A 1 395 ? -14.278 -4.964 -6.773 1.00 80.94 395 ALA A C 1
ATOM 3081 O O . ALA A 1 395 ? -13.784 -5.006 -5.642 1.00 80.94 395 ALA A O 1
ATOM 3082 N N . ALA A 1 396 ? -14.140 -5.956 -7.661 1.00 85.81 396 ALA A N 1
ATOM 3083 C CA . ALA A 1 396 ? -13.432 -7.202 -7.388 1.00 85.81 396 ALA A CA 1
ATOM 3084 C C . ALA A 1 396 ? -11.958 -6.961 -7.034 1.00 85.81 396 ALA A C 1
ATOM 3086 O O . ALA A 1 396 ? -11.491 -7.408 -5.987 1.00 85.81 396 ALA A O 1
ATOM 3087 N N . HIS A 1 397 ? -11.229 -6.172 -7.830 1.00 89.69 397 HIS A N 1
ATOM 3088 C CA . HIS A 1 397 ? -9.828 -5.859 -7.550 1.00 89.69 397 HIS A CA 1
ATOM 3089 C C . HIS A 1 397 ? -9.657 -5.102 -6.229 1.00 89.69 397 HIS A C 1
ATOM 3091 O O . HIS A 1 397 ? -8.718 -5.373 -5.483 1.00 89.69 397 HIS A O 1
ATOM 3097 N N . ARG A 1 398 ? -10.547 -4.155 -5.899 1.00 89.94 398 ARG A N 1
ATOM 3098 C CA . ARG A 1 398 ? -10.508 -3.459 -4.598 1.00 89.94 398 ARG A CA 1
ATOM 3099 C C . ARG A 1 398 ? -10.691 -4.433 -3.440 1.00 89.94 398 ARG A C 1
ATOM 3101 O O . ARG A 1 398 ? -9.930 -4.363 -2.476 1.00 89.94 398 ARG A O 1
ATOM 3108 N N . LEU A 1 399 ? -11.657 -5.344 -3.549 1.00 92.25 399 LEU A N 1
ATOM 3109 C CA . LEU A 1 399 ? -11.905 -6.375 -2.545 1.00 92.25 399 LEU A CA 1
ATOM 3110 C C . LEU A 1 399 ? -10.684 -7.283 -2.366 1.00 92.25 399 LEU A C 1
ATOM 3112 O O . LEU A 1 399 ? -10.215 -7.458 -1.242 1.00 92.25 399 LEU A O 1
ATOM 3116 N N . VAL A 1 400 ? -10.106 -7.768 -3.469 1.00 93.38 400 VAL A N 1
ATOM 3117 C CA . VAL A 1 400 ? -8.905 -8.611 -3.444 1.00 93.38 400 VAL A CA 1
ATOM 3118 C C . VAL A 1 400 ? -7.730 -7.882 -2.793 1.00 93.38 400 VAL A C 1
ATOM 3120 O O . VAL A 1 400 ? -7.080 -8.455 -1.925 1.00 93.38 400 VAL A O 1
ATOM 3123 N N . ARG A 1 401 ? -7.487 -6.603 -3.116 1.00 93.00 401 ARG A N 1
ATOM 3124 C CA . ARG A 1 401 ? -6.417 -5.808 -2.482 1.00 93.00 401 ARG A CA 1
ATOM 3125 C C . ARG A 1 401 ? -6.600 -5.689 -0.966 1.00 93.00 401 ARG A C 1
ATOM 3127 O O . ARG A 1 401 ? -5.641 -5.892 -0.220 1.00 93.00 401 ARG A O 1
ATOM 3134 N N . MET A 1 402 ? -7.822 -5.412 -0.501 1.00 93.69 402 MET A N 1
ATOM 3135 C CA . MET A 1 402 ? -8.133 -5.340 0.934 1.00 93.69 402 MET A CA 1
ATOM 3136 C C . MET A 1 402 ? -7.917 -6.689 1.632 1.00 93.69 402 MET A C 1
ATOM 3138 O O . MET A 1 402 ? -7.272 -6.749 2.681 1.00 93.69 402 MET A O 1
ATOM 3142 N N . VAL A 1 403 ? -8.398 -7.780 1.029 1.00 95.19 403 VAL A N 1
ATOM 3143 C CA . VAL A 1 403 ? -8.242 -9.142 1.561 1.00 95.19 403 VAL A CA 1
ATOM 3144 C C . VAL A 1 403 ? -6.774 -9.584 1.552 1.00 95.19 403 VAL A C 1
ATOM 3146 O O . VAL A 1 403 ? -6.318 -10.199 2.514 1.00 95.19 403 VAL A O 1
ATOM 3149 N N . CYS A 1 404 ? -5.986 -9.212 0.539 1.00 94.44 404 CYS A N 1
ATOM 3150 C CA . CYS A 1 404 ? -4.543 -9.454 0.523 1.00 94.44 404 CYS A CA 1
ATOM 3151 C C . CYS A 1 404 ? -3.829 -8.741 1.677 1.00 94.44 404 CYS A C 1
ATOM 3153 O O . CYS A 1 404 ? -2.972 -9.344 2.327 1.00 94.44 404 CYS A O 1
ATOM 3155 N N . GLY A 1 405 ? -4.195 -7.488 1.966 1.00 93.25 405 GLY A N 1
ATOM 3156 C CA . GLY A 1 405 ? -3.689 -6.760 3.132 1.00 93.25 405 GLY A CA 1
ATOM 3157 C C . GLY A 1 405 ? -4.019 -7.477 4.445 1.00 93.25 405 GLY A C 1
ATOM 3158 O O . GLY A 1 405 ? -3.137 -7.680 5.279 1.00 93.25 405 GLY A O 1
ATOM 3159 N N . PHE A 1 406 ? -5.261 -7.945 4.585 1.00 94.50 406 PHE A N 1
ATOM 3160 C CA . PHE A 1 406 ? -5.714 -8.736 5.730 1.00 94.50 406 PHE A CA 1
ATOM 3161 C C . PHE A 1 406 ? -4.931 -10.051 5.896 1.00 94.50 406 PHE A C 1
ATOM 3163 O O . PHE A 1 406 ? -4.417 -10.334 6.976 1.00 94.50 406 PHE A O 1
ATOM 3170 N N . PHE A 1 407 ? -4.765 -10.843 4.833 1.00 93.56 407 PHE A N 1
ATOM 3171 C CA . PHE A 1 407 ? -3.994 -12.090 4.896 1.00 93.56 407 PHE A CA 1
ATOM 3172 C C . PHE A 1 407 ? -2.511 -11.850 5.172 1.00 93.56 407 PHE A C 1
ATOM 3174 O O . PHE A 1 407 ? -1.908 -12.597 5.939 1.00 93.56 407 PHE A O 1
ATOM 3181 N N . THR A 1 408 ? -1.929 -10.784 4.621 1.00 92.00 408 THR A N 1
ATOM 3182 C CA . THR A 1 408 ? -0.543 -10.400 4.923 1.00 92.00 408 THR A CA 1
ATOM 3183 C C . THR A 1 408 ? -0.382 -10.065 6.405 1.00 92.00 408 THR A C 1
ATOM 3185 O O . THR A 1 408 ? 0.586 -10.499 7.028 1.00 92.00 408 THR A O 1
ATOM 3188 N N . PHE A 1 409 ? -1.350 -9.349 6.990 1.00 91.75 409 PHE A N 1
ATOM 3189 C CA . PHE A 1 409 ? -1.397 -9.110 8.429 1.00 91.75 409 PHE A CA 1
ATOM 3190 C C . PHE A 1 409 ? -1.502 -10.423 9.217 1.00 91.75 409 PHE A C 1
ATOM 3192 O O . PHE A 1 409 ? -0.680 -10.649 10.102 1.00 91.75 409 PHE A O 1
ATOM 3199 N N . LEU A 1 410 ? -2.428 -11.326 8.874 1.00 89.25 410 LEU A N 1
ATOM 3200 C CA . LEU A 1 410 ? -2.574 -12.604 9.583 1.00 89.25 410 LEU A CA 1
ATOM 3201 C C . LEU A 1 410 ? -1.293 -13.447 9.559 1.00 89.25 410 LEU A C 1
ATOM 3203 O O . LEU A 1 410 ? -0.919 -14.026 10.574 1.00 89.25 410 LEU A O 1
ATOM 3207 N N . LEU A 1 411 ? -0.593 -13.477 8.423 1.00 88.31 411 LEU A N 1
ATOM 3208 C CA . LEU A 1 411 ? 0.681 -14.186 8.266 1.00 88.31 411 LEU A CA 1
ATOM 3209 C C . LEU A 1 411 ? 1.850 -13.536 9.019 1.00 88.31 411 LEU A C 1
ATOM 3211 O O . LEU A 1 411 ? 2.897 -14.163 9.160 1.00 88.31 411 LEU A O 1
ATOM 3215 N N . SER A 1 412 ? 1.706 -12.285 9.460 1.00 87.94 412 SER A N 1
ATOM 3216 C CA . SER A 1 412 ? 2.714 -11.595 10.273 1.00 87.94 412 SER A CA 1
ATOM 3217 C C . SER A 1 412 ? 2.598 -11.894 11.770 1.00 87.94 412 SER A C 1
ATOM 3219 O O . SER A 1 412 ? 3.509 -11.563 12.524 1.00 87.94 412 SER A O 1
ATOM 3221 N N . LEU A 1 413 ? 1.498 -12.522 12.198 1.00 83.81 413 LEU A N 1
ATOM 3222 C CA . LEU A 1 413 ? 1.262 -12.885 13.592 1.00 83.81 413 LEU A CA 1
ATOM 3223 C C . LEU A 1 413 ? 2.011 -14.170 13.945 1.00 83.81 413 LEU A C 1
ATOM 3225 O O . LEU A 1 413 ? 1.886 -15.184 13.255 1.00 83.81 413 LEU A O 1
ATOM 3229 N N . ASN A 1 414 ? 2.705 -14.178 15.082 1.00 76.81 414 ASN A N 1
ATOM 3230 C CA . ASN A 1 414 ? 3.525 -15.321 15.498 1.00 76.81 414 ASN A CA 1
ATOM 3231 C C . ASN A 1 414 ? 2.686 -16.555 15.854 1.00 76.81 414 ASN A C 1
ATOM 3233 O O . ASN A 1 414 ? 3.155 -17.688 15.772 1.00 76.81 414 ASN A O 1
ATOM 3237 N N . ARG A 1 415 ? 1.438 -16.344 16.286 1.00 74.12 415 ARG A N 1
ATOM 3238 C CA . ARG A 1 415 ? 0.540 -17.410 16.759 1.00 74.12 415 ARG A CA 1
ATOM 3239 C C . ARG A 1 415 ? -0.389 -17.969 15.678 1.00 74.12 415 ARG A C 1
ATOM 3241 O O . ARG A 1 415 ? -1.161 -18.879 15.969 1.00 74.12 415 ARG A O 1
ATOM 3248 N N . PHE A 1 416 ? -0.324 -17.467 14.445 1.00 76.38 416 PHE A N 1
ATOM 3249 C CA . PHE A 1 416 ? -1.121 -17.984 13.332 1.00 76.38 416 PHE A CA 1
ATOM 3250 C C . PHE A 1 416 ? -0.386 -19.149 12.645 1.00 76.38 416 PHE A C 1
ATOM 3252 O O . PHE A 1 416 ? 0.450 -18.941 11.767 1.00 76.38 416 PHE A O 1
ATOM 3259 N N . ASN A 1 417 ? -0.664 -20.395 13.053 1.00 63.59 417 ASN A N 1
ATOM 3260 C CA . ASN A 1 417 ? 0.094 -21.563 12.580 1.00 63.59 417 ASN A CA 1
ATOM 3261 C C . ASN A 1 417 ? -0.763 -22.738 12.075 1.00 63.59 417 ASN A C 1
ATOM 3263 O O . ASN A 1 417 ? -0.517 -23.892 12.417 1.00 63.59 417 ASN A O 1
ATOM 3267 N N . SER A 1 418 ? -1.759 -22.474 11.227 1.00 67.94 418 SER A N 1
ATOM 3268 C CA . SER A 1 418 ? -2.489 -23.542 10.534 1.00 67.94 418 SER A CA 1
ATOM 3269 C C . SER A 1 418 ? -1.956 -23.729 9.108 1.00 67.94 418 SER A C 1
ATOM 3271 O O . SER A 1 418 ? -2.241 -22.956 8.192 1.00 67.94 418 SER A O 1
ATOM 3273 N N . MET A 1 419 ? -1.174 -24.795 8.896 1.00 72.00 419 MET A N 1
ATOM 3274 C CA . MET A 1 419 ? -0.595 -25.126 7.583 1.00 72.00 419 MET A CA 1
ATOM 3275 C C . MET A 1 419 ? -1.665 -25.247 6.483 1.00 72.00 419 MET A C 1
ATOM 3277 O O . MET A 1 419 ? -1.460 -24.776 5.367 1.00 72.00 419 MET A O 1
ATOM 3281 N N . ALA A 1 420 ? -2.834 -25.805 6.814 1.00 75.06 420 ALA A N 1
ATOM 3282 C CA . ALA A 1 420 ? -3.961 -25.922 5.890 1.00 75.06 420 ALA A CA 1
ATOM 3283 C C . ALA A 1 420 ? -4.451 -24.554 5.376 1.00 75.06 420 ALA A C 1
ATOM 3285 O O . ALA A 1 420 ? -4.665 -24.385 4.179 1.00 75.06 420 ALA A O 1
ATOM 3286 N N . ARG A 1 421 ? -4.551 -23.542 6.249 1.00 82.00 421 ARG A N 1
ATOM 3287 C CA . ARG A 1 421 ? -5.020 -22.204 5.851 1.00 82.00 421 ARG A CA 1
ATOM 3288 C C . ARG A 1 421 ? -3.956 -21.435 5.081 1.00 82.00 421 ARG A C 1
ATOM 3290 O O . ARG A 1 421 ? -4.301 -20.682 4.179 1.00 82.00 421 ARG A O 1
ATOM 3297 N N . ARG A 1 422 ? -2.668 -21.663 5.366 1.00 82.19 422 ARG A N 1
ATOM 3298 C CA . ARG A 1 422 ? -1.579 -21.123 4.536 1.00 82.19 422 ARG A CA 1
ATOM 3299 C C . ARG A 1 422 ? -1.670 -21.611 3.092 1.00 82.19 422 ARG A C 1
ATOM 3301 O O . ARG A 1 422 ? -1.512 -20.799 2.188 1.00 82.19 422 ARG A O 1
ATOM 3308 N N . LEU A 1 423 ? -1.983 -22.891 2.874 1.00 85.00 423 LEU A N 1
ATOM 3309 C CA . LEU A 1 423 ? -2.183 -23.440 1.528 1.00 85.00 423 LEU A CA 1
ATOM 3310 C C . LEU A 1 423 ? -3.406 -22.832 0.828 1.00 85.00 423 LEU A C 1
ATOM 3312 O O . LEU A 1 423 ? -3.331 -22.514 -0.356 1.00 85.00 423 LEU A O 1
ATOM 3316 N N . GLU A 1 424 ? -4.506 -22.605 1.549 1.00 88.81 424 GLU A N 1
ATOM 3317 C CA . GLU A 1 424 ? -5.678 -21.912 0.993 1.00 88.81 424 GLU A CA 1
ATOM 3318 C C . GLU A 1 424 ? -5.361 -20.459 0.608 1.00 88.81 424 GLU A C 1
ATOM 3320 O O . GLU A 1 424 ? -5.691 -20.030 -0.497 1.00 88.81 424 GLU A O 1
ATOM 3325 N N . ILE A 1 425 ? -4.657 -19.718 1.471 1.00 91.00 425 ILE A N 1
ATOM 3326 C CA . ILE A 1 425 ? -4.210 -18.344 1.190 1.00 91.00 425 ILE A CA 1
ATOM 3327 C C . ILE A 1 425 ? -3.233 -18.322 0.005 1.00 91.00 425 ILE A C 1
ATOM 3329 O O . ILE A 1 425 ? -3.303 -17.426 -0.835 1.00 91.00 425 ILE A O 1
ATOM 3333 N N . GLN A 1 426 ? -2.348 -19.316 -0.102 1.00 89.88 426 GLN A N 1
ATOM 3334 C CA . GLN A 1 426 ? -1.451 -19.471 -1.246 1.00 89.88 426 GLN A CA 1
ATOM 3335 C C . GLN A 1 426 ? -2.236 -19.698 -2.540 1.00 89.88 426 GLN A C 1
ATOM 3337 O O . GLN A 1 426 ? -1.984 -19.018 -3.533 1.00 89.88 426 GLN A O 1
ATOM 3342 N N . SER A 1 427 ? -3.201 -20.622 -2.522 1.00 91.25 427 SER A N 1
ATOM 3343 C CA . SER A 1 427 ? -4.078 -20.917 -3.659 1.00 91.25 427 SER A CA 1
ATOM 3344 C C . SER A 1 427 ? -4.855 -19.672 -4.094 1.00 91.25 427 SER A C 1
ATOM 3346 O O . SER A 1 427 ? -4.888 -19.332 -5.279 1.00 91.25 427 SER A O 1
ATOM 3348 N N . PHE A 1 428 ? -5.400 -18.926 -3.133 1.00 94.19 428 PHE A N 1
ATOM 3349 C CA . PHE A 1 428 ? -6.030 -17.634 -3.381 1.00 94.19 428 PHE A CA 1
ATOM 3350 C C . PHE A 1 428 ? -5.060 -16.655 -4.060 1.00 94.19 428 PHE A C 1
ATOM 3352 O O . PHE A 1 428 ? -5.358 -16.141 -5.135 1.00 94.19 428 PHE A O 1
ATOM 3359 N N . ALA A 1 429 ? -3.860 -16.457 -3.505 1.00 92.81 429 ALA A N 1
ATOM 3360 C CA . ALA A 1 429 ? -2.865 -15.551 -4.075 1.00 92.81 429 ALA A CA 1
ATOM 3361 C C . ALA A 1 429 ? -2.457 -15.947 -5.507 1.00 92.81 429 ALA A C 1
ATOM 3363 O O . ALA A 1 429 ? -2.282 -15.076 -6.359 1.00 92.81 429 ALA A O 1
ATOM 3364 N N . THR A 1 430 ? -2.376 -17.252 -5.806 1.00 92.25 430 THR A N 1
ATOM 3365 C CA . THR A 1 430 ? -2.081 -17.737 -7.166 1.00 92.25 430 THR A CA 1
ATOM 3366 C C . THR A 1 430 ? -3.181 -17.419 -8.179 1.00 92.25 430 THR A C 1
ATOM 3368 O O . THR A 1 430 ? -2.887 -17.204 -9.355 1.00 92.25 430 THR A O 1
ATOM 3371 N N . SER A 1 431 ? -4.433 -17.338 -7.726 1.00 90.88 431 SER A N 1
ATOM 3372 C CA . SER A 1 431 ? -5.585 -17.040 -8.583 1.00 90.88 431 SER A CA 1
ATOM 3373 C C . SER A 1 431 ? -5.611 -15.571 -9.022 1.00 90.88 431 SER A C 1
ATOM 3375 O O . SER A 1 431 ? -6.092 -15.267 -10.109 1.00 90.88 431 SER A O 1
ATOM 3377 N N . PHE A 1 432 ? -5.006 -14.672 -8.235 1.00 91.44 432 PHE A N 1
ATOM 3378 C CA . PHE A 1 432 ? -5.023 -13.221 -8.456 1.00 91.44 432 PHE A CA 1
ATOM 3379 C C . PHE A 1 432 ? -3.637 -12.609 -8.730 1.00 91.44 432 PHE A C 1
ATOM 3381 O O . PHE A 1 432 ? -3.431 -11.422 -8.492 1.00 91.44 432 PHE A O 1
ATOM 3388 N N . LEU A 1 433 ? -2.677 -13.379 -9.265 1.00 88.94 433 LEU A N 1
ATOM 3389 C CA . LEU A 1 433 ? -1.291 -12.923 -9.515 1.00 88.94 433 LEU A CA 1
ATOM 3390 C C . LEU A 1 433 ? -1.156 -11.689 -10.425 1.00 88.94 433 LEU A C 1
ATOM 3392 O O . LEU A 1 433 ? -0.097 -11.068 -10.450 1.00 88.94 433 LEU A O 1
ATOM 3396 N N . SER A 1 434 ? -2.199 -11.320 -11.172 1.00 85.69 434 SER A N 1
ATOM 3397 C CA . SER A 1 434 ? -2.239 -10.060 -11.926 1.00 85.69 434 SER A CA 1
ATOM 3398 C C . SER A 1 434 ? -2.149 -8.824 -11.024 1.00 85.69 434 SER A C 1
ATOM 3400 O O . SER A 1 434 ? -1.698 -7.775 -11.478 1.00 85.69 434 SER A O 1
ATOM 3402 N N . LEU A 1 435 ? -2.557 -8.937 -9.757 1.00 88.81 435 LEU A N 1
ATOM 3403 C CA . LEU A 1 435 ? -2.492 -7.863 -8.776 1.00 88.81 435 LEU A CA 1
ATOM 3404 C C . LEU A 1 435 ? -1.171 -7.915 -8.001 1.00 88.81 435 LEU A C 1
ATOM 3406 O O . LEU A 1 435 ? -0.701 -8.973 -7.564 1.00 88.81 435 LEU A O 1
ATOM 3410 N N . ARG A 1 436 ? -0.580 -6.737 -7.786 1.00 88.94 436 ARG A N 1
ATOM 3411 C CA . ARG A 1 436 ? 0.695 -6.587 -7.072 1.00 88.94 436 ARG A CA 1
ATOM 3412 C C . ARG A 1 436 ? 0.599 -7.112 -5.640 1.00 88.94 436 ARG A C 1
ATOM 3414 O O . ARG A 1 436 ? 1.503 -7.798 -5.177 1.00 88.94 436 ARG A O 1
ATOM 3421 N N . GLU A 1 437 ? -0.496 -6.827 -4.948 1.00 91.00 437 GLU A N 1
ATOM 3422 C CA . GLU A 1 437 ? -0.735 -7.219 -3.558 1.00 91.00 437 GLU A CA 1
ATOM 3423 C C . GLU A 1 437 ? -0.850 -8.739 -3.401 1.00 91.00 437 GLU A C 1
ATOM 3425 O O . GLU A 1 437 ? -0.307 -9.300 -2.451 1.00 91.00 437 GLU A O 1
ATOM 3430 N N . ALA A 1 438 ? -1.484 -9.420 -4.360 1.00 91.44 438 ALA A N 1
ATOM 3431 C CA . ALA A 1 438 ? -1.550 -10.879 -4.389 1.00 91.44 438 ALA A CA 1
ATOM 3432 C C . ALA A 1 438 ? -0.172 -11.502 -4.660 1.00 91.44 438 ALA A C 1
ATOM 3434 O O . ALA A 1 438 ? 0.190 -12.496 -4.032 1.00 91.44 438 ALA A O 1
ATOM 3435 N N . SER A 1 439 ? 0.636 -10.881 -5.525 1.00 89.38 439 SER A N 1
ATOM 3436 C CA . SER A 1 439 ? 2.022 -11.306 -5.764 1.00 89.38 439 SER A CA 1
ATOM 3437 C C . SER A 1 439 ? 2.895 -11.172 -4.509 1.00 89.38 439 SER A C 1
ATOM 3439 O O . SER A 1 439 ? 3.647 -12.089 -4.178 1.00 89.38 439 SER A O 1
ATOM 3441 N N . LEU A 1 440 ? 2.769 -10.061 -3.776 1.00 90.06 440 LEU A N 1
ATOM 3442 C CA . LEU A 1 440 ? 3.473 -9.845 -2.506 1.00 90.06 440 LEU A CA 1
ATOM 3443 C C . LEU A 1 440 ? 3.003 -10.822 -1.421 1.00 90.06 440 LEU A C 1
ATOM 3445 O O . LEU A 1 440 ? 3.827 -11.384 -0.701 1.00 90.06 440 LEU A O 1
ATOM 3449 N N . LEU A 1 441 ? 1.694 -11.071 -1.334 1.00 92.31 441 LEU A N 1
ATOM 3450 C CA . LEU A 1 441 ? 1.128 -12.068 -0.429 1.00 92.31 441 LEU A CA 1
ATOM 3451 C C . LEU A 1 441 ? 1.689 -13.464 -0.728 1.00 92.31 441 LEU A C 1
ATOM 3453 O O . LEU A 1 441 ? 2.102 -14.165 0.190 1.00 92.31 441 LEU A O 1
ATOM 3457 N N . TYR A 1 442 ? 1.751 -13.854 -2.003 1.00 91.44 442 TYR A N 1
ATOM 3458 C CA . TYR A 1 442 ? 2.315 -15.138 -2.415 1.00 91.44 442 TYR A CA 1
ATOM 3459 C C . TYR A 1 442 ? 3.780 -15.287 -1.980 1.00 91.44 442 TYR A C 1
ATOM 3461 O O . TYR A 1 442 ? 4.148 -16.307 -1.399 1.00 91.44 442 TYR A O 1
ATOM 3469 N N . GLN A 1 443 ? 4.603 -14.254 -2.192 1.00 89.56 443 GLN A N 1
ATOM 3470 C CA . GLN A 1 443 ? 5.996 -14.237 -1.728 1.00 89.56 443 GLN A CA 1
ATOM 3471 C C . GLN A 1 443 ? 6.087 -14.389 -0.204 1.00 89.56 443 GLN A C 1
ATOM 3473 O O . GLN A 1 443 ? 6.837 -15.232 0.284 1.00 89.56 443 GLN A O 1
ATOM 3478 N N . LYS A 1 444 ? 5.260 -13.647 0.542 1.00 87.00 444 LYS A N 1
ATOM 3479 C CA . LYS A 1 444 ? 5.201 -13.709 2.008 1.00 87.00 444 LYS A CA 1
ATOM 3480 C C . LYS A 1 444 ? 4.843 -15.106 2.521 1.00 87.00 444 LYS A C 1
ATOM 3482 O O . LYS A 1 444 ? 5.412 -15.569 3.507 1.00 87.00 444 LYS A O 1
ATOM 3487 N N . VAL A 1 445 ? 3.909 -15.791 1.856 1.00 87.00 445 VAL A N 1
ATOM 3488 C CA . VAL A 1 445 ? 3.547 -17.172 2.205 1.00 87.00 445 VAL A CA 1
ATOM 3489 C C . VAL A 1 445 ? 4.738 -18.110 2.009 1.00 87.00 445 VAL A C 1
ATOM 3491 O O . VAL A 1 445 ? 4.989 -18.935 2.881 1.00 87.00 445 VAL A O 1
ATOM 3494 N N . LEU A 1 446 ? 5.492 -17.972 0.913 1.00 84.38 446 LEU A N 1
ATOM 3495 C CA . LEU A 1 446 ? 6.664 -18.813 0.647 1.00 84.38 446 LEU A CA 1
ATOM 3496 C C . LEU A 1 446 ? 7.786 -18.609 1.676 1.00 84.38 446 LEU A C 1
ATOM 3498 O O . LEU A 1 446 ? 8.357 -19.592 2.146 1.00 84.38 446 LEU A O 1
ATOM 3502 N N . GLU A 1 447 ? 8.074 -17.362 2.059 1.00 80.75 447 GLU A N 1
ATOM 3503 C CA . GLU A 1 447 ? 9.074 -17.040 3.093 1.00 80.75 447 GLU A CA 1
ATOM 3504 C C . GLU A 1 447 ? 8.742 -17.696 4.440 1.00 80.75 447 GLU A C 1
ATOM 3506 O O . GLU A 1 447 ? 9.622 -18.228 5.113 1.00 80.75 447 GLU A O 1
ATOM 3511 N N . ASN A 1 448 ? 7.460 -17.715 4.808 1.00 68.19 448 ASN A N 1
ATOM 3512 C CA . ASN A 1 448 ? 6.979 -18.293 6.061 1.00 68.19 448 ASN A CA 1
ATOM 3513 C C . ASN A 1 448 ? 6.858 -19.831 6.047 1.00 68.19 448 ASN A C 1
ATOM 3515 O O . ASN A 1 448 ? 6.562 -20.408 7.086 1.00 68.19 448 ASN A O 1
ATOM 3519 N N . VAL A 1 449 ? 7.025 -20.503 4.900 1.00 62.31 449 VAL A N 1
ATOM 3520 C CA . VAL A 1 449 ? 7.110 -21.980 4.825 1.00 62.31 449 VAL A CA 1
ATOM 3521 C C . VAL A 1 449 ? 8.561 -22.458 4.967 1.00 62.31 449 VAL A C 1
ATOM 3523 O O . VAL A 1 449 ? 8.797 -23.612 5.318 1.00 62.31 449 VAL A O 1
ATOM 3526 N N . ALA A 1 450 ? 9.533 -21.586 4.684 1.00 50.16 450 ALA A N 1
ATOM 3527 C CA . ALA A 1 450 ? 10.960 -21.889 4.778 1.00 50.16 450 ALA A CA 1
ATOM 3528 C C . ALA A 1 450 ? 11.542 -21.723 6.198 1.00 50.16 450 ALA A C 1
ATOM 3530 O O . ALA A 1 450 ? 12.630 -22.239 6.458 1.00 50.16 450 ALA A O 1
ATOM 3531 N N . ASN A 1 451 ? 10.822 -21.029 7.087 1.00 44.47 451 ASN A N 1
ATOM 3532 C CA . ASN A 1 451 ? 11.121 -20.861 8.515 1.00 44.47 451 ASN A CA 1
ATOM 3533 C C . ASN A 1 451 ? 10.153 -21.695 9.357 1.00 44.47 451 ASN A C 1
ATOM 3535 O O . ASN A 1 451 ? 10.586 -22.180 10.426 1.00 44.47 451 ASN A O 1
#

pLDDT: mean 76.24, std 21.28, range [20.53, 96.31]

Radius of gyration: 33.26 Å; Cα contacts (8 Å, |Δi|>4): 396; chains: 1; bounding box: 77×100×90 Å

Solvent-accessible surface area (backbone atoms only — not comparable to full-atom values): 27885 Å² total; per-residue (Å²): 140,78,90,78,88,80,82,87,75,84,72,78,79,62,67,73,42,76,47,98,88,63,49,74,44,65,70,56,92,90,51,58,88,47,77,88,19,72,59,28,50,52,41,51,63,60,51,32,82,79,33,79,84,51,31,52,80,74,79,47,70,74,64,73,76,54,45,50,74,87,81,52,89,87,58,72,66,76,84,36,56,50,54,100,85,38,70,45,54,47,51,77,90,73,51,92,69,96,68,64,75,84,72,55,46,61,86,79,42,55,94,75,57,76,80,90,53,75,90,78,53,54,69,70,56,31,52,47,36,38,74,73,33,74,97,40,72,57,18,53,52,26,49,37,53,39,42,75,69,60,35,39,41,32,68,83,83,70,35,46,33,28,76,37,98,84,47,72,78,69,48,67,56,84,90,54,31,35,44,38,50,26,35,30,50,38,83,88,78,70,43,76,42,82,41,80,46,76,44,46,67,85,44,43,56,73,84,68,75,71,92,85,69,91,70,91,74,81,88,83,88,82,87,85,88,89,90,83,89,89,81,88,83,88,83,89,84,88,86,86,89,86,88,91,84,83,89,83,87,88,88,86,90,78,82,95,76,82,73,66,67,64,55,56,57,54,52,53,54,49,52,59,33,30,50,71,64,51,72,68,58,72,72,55,44,55,52,49,52,52,50,41,70,75,44,44,67,64,41,73,78,67,73,53,71,81,44,44,69,37,22,36,73,63,43,19,54,57,27,6,47,48,45,44,36,19,65,75,76,33,60,68,63,30,52,55,54,52,52,51,58,70,72,48,79,87,44,73,46,60,52,42,18,53,50,38,21,54,50,45,21,61,76,70,70,46,85,73,62,60,71,58,52,50,56,46,53,53,46,50,52,53,50,36,56,52,33,54,72,68,71,45,60,68,63,19,51,52,48,44,47,53,50,29,53,51,52,46,51,50,72,69,40,91,84,64,79,56,70,70,57,52,52,51,52,40,53,52,18,65,76,40,53,92,38,70,51,24,42,52,36,37,51,53,52,55,58,65,71,78,107

Sequence (451 aa):
MKQQLAPENPEKVGGIQTHPDGRVTNIPSRMLNDQFGMAGLLTFLRAIEGAPSIVGLALGHDLSNLGLNLNASKRNLFQTFGGPWADFPCRIQDLDAKVPDEYLTNATIRDKLPHIKMQKLHEDVLFYLFYNCPGEVYQVAAASELYVRDWRFHKVERVWLTRAPLSAAPREIGGSYERSSYLVFDPIQWRRVPREMVLECTDLEGKPSVLGSQSVCSSAAVGSTPLVARLEACGEGTSTLTTTTMAPNPSTSVGENSPHGSVMSSTVGQLWQISRGNLPPKSEMRLLLNILQENPEIFGRHECGDLFLNFMQYEPEIAGILLAFQLMYDFKAYGTNLELLLGMEPNVQVLEVVNKFVKMCEYKSLPIPEEFLNKFITLCISACEKADATHDTAAAHRLVRMVCGFFTFLLSLNRFNSMARRLEIQSFATSFLSLREASLLYQKVLENVAN